Protein AF-E3NV16-F1 (afdb_monomer)

Solvent-accessible surface area (backbone atoms only — not comparable to full-atom values): 29669 Å² total; per-residue (Å²): 134,84,51,81,40,32,34,38,41,31,19,44,67,54,54,62,84,90,42,68,24,28,36,61,22,47,29,9,40,52,40,52,55,50,43,49,53,57,49,59,78,44,52,91,64,49,87,45,38,74,47,80,46,80,26,40,42,68,47,84,92,32,44,98,42,80,73,14,37,38,34,50,50,43,60,72,43,52,93,49,44,92,32,49,74,38,32,44,27,35,45,25,41,19,46,62,40,77,84,50,57,52,61,58,60,92,74,52,64,80,79,48,76,55,44,34,61,39,38,32,25,36,17,33,80,90,20,39,67,56,27,49,54,45,34,52,33,23,56,73,67,70,78,57,51,57,45,75,44,74,47,59,77,84,43,83,87,72,58,81,53,61,35,47,38,25,50,77,68,77,39,49,27,27,36,40,23,22,62,39,92,35,57,48,87,34,66,91,32,82,68,20,35,67,89,65,42,35,64,71,58,28,50,52,57,36,46,20,62,51,47,73,55,49,87,90,79,67,60,79,72,46,48,55,58,46,50,50,47,48,50,30,51,50,49,38,48,53,52,51,48,52,48,52,52,48,48,52,53,41,48,75,70,56,53,53,68,72,55,48,55,50,39,51,51,39,34,48,58,49,46,53,50,28,37,79,69,68,48,48,85,78,68,54,42,56,65,55,54,50,50,50,54,52,50,43,36,73,77,66,65,50,50,73,69,56,50,52,50,35,52,49,37,40,31,55,49,39,47,50,34,30,76,72,68,73,23,94,67,50,45,47,76,86,58,72,80,81,72,70,78,67,72,71,74,76,74,72,48,71,64,62,51,44,47,46,72,68,50,81,81,54,86,50,71,71,53,30,56,52,45,34,48,50,46,21,52,51,33,39,26,37,51,37,33,40,53,62,67,49,56,49,66,33,28,48,66,31,55,39,83,87,79,33,34,35,58,45,70,47,84,80,78,41,72,46,70,30,48,48,19,56,60,27,51,52,30,41,51,60,26,55,74,52,32,57,82,23,63,43,64,96,46,59,81,30,55,71,44,54,37,78,81,39,41,79,45,51,70,68,54,53,40,52,49,46,31,49,46,24,52,74,47,71,42,98,52,95,44,34,56,68,56,37,21,49,42,28,54,52,47,32,43,75,54,50,73,44,63,64,59,54,39,56,47,59,65,55,87,86,60,72,85,82,72,83,80,49,75,68,55,52,54,49,47,41,51,50,40,52,73,17,37,94,54,27,58,82,69,86,75,77,126

Nearest PDB structures (foldseek):
  1a0p-assembly1_A  TM=5.168E-01  e=4.859E-13  Escherichia coli
  5dcf-assembly1_A  TM=7.070E-01  e=3.077E-09  Escherichia coli CFT073
  5jk0-assembly1_B  TM=6.401E-01  e=8.518E-10  Helicobacter pylori 26695
  5jk0-assembly1_D  TM=6.472E-01  e=3.722E-09  Helicobacter pylori 26695
  5jk0-assembly1_A  TM=6.176E-01  e=1.581E-09  Helicobacter pylori 26695

pLDDT: mean 82.34, std 15.8, range [28.69, 97.94]

Mean predicted aligned error: 19.45 Å

Secondary structure (DSSP, 8-state):
---S-EEEEEEE---STTS--IIIIIHHHHHHHHHHHHHHHTGGG-SSEEEEEEE---STTTTTSTTSHHHHHHHHTGGGGGGEEEEEEE-S-S---SSPBP-PPTTGGGTS-SBS-EEEEEE-TTTHHHHHHHHHHHHHHTSSEEEEEE--TTSTTS-SSTHHHHHHTT--EEEEE--GGGT-TTTTSTT--GGGS-HHHHHHHHHHHHHTTS-SSSHHHHHHHHHHHHHHHHHHHHHHHHHHHHHHHHHHTT--HHHHHHHHHHHHHHHHHHHHTT--GGG--HHHHHHHHHHHHHHH---HHHHHHHHHHHHHHHHHHHHTTS-S--TTSS---------------HHHHHHHHSPPPPSSHHHHHHHHHHHHHHHHHHHS---HHHHHT-BGGGEETTTTEEEEEETTTEEEEEE--HHHHHHHHHHHHHGGGGT----TT-BSSB-TTSSBPPHHHHHHHHHHHHHHTT--S---HHHHHHHHHHHHHHHH--HHHHHHHHT-TTS-S-----HHHHHHHHHHHHHH-TTSS------

Structure (mmCIF, N/CA/C/O backbone):
data_AF-E3NV16-F1
#
_entry.id   AF-E3NV16-F1
#
loop_
_atom_site.group_PDB
_atom_site.id
_atom_site.type_symbol
_atom_site.label_atom_id
_atom_site.label_alt_id
_atom_site.label_comp_id
_atom_site.label_asym_id
_atom_site.label_entity_id
_atom_site.label_seq_id
_atom_site.pdbx_PDB_ins_code
_atom_site.Cartn_x
_atom_site.Cartn_y
_atom_site.Cartn_z
_atom_site.occupancy
_atom_site.B_iso_or_equiv
_atom_site.auth_seq_id
_atom_site.auth_comp_id
_atom_site.auth_asym_id
_atom_site.auth_atom_id
_atom_site.pdbx_PDB_model_num
ATOM 1 N N . MET A 1 1 ? -5.800 29.363 34.764 1.00 41.16 1 MET A N 1
ATOM 2 C CA . MET A 1 1 ? -5.606 28.905 36.156 1.00 41.16 1 MET A CA 1
ATOM 3 C C . MET A 1 1 ? -6.116 27.475 36.225 1.00 41.16 1 MET A C 1
ATOM 5 O O . MET A 1 1 ? -7.237 27.255 35.791 1.00 41.16 1 MET A O 1
ATOM 9 N N . GLY A 1 2 ? -5.279 26.507 36.607 1.00 53.91 2 GLY A N 1
ATOM 10 C CA . GLY A 1 2 ? -5.664 25.089 36.617 1.00 53.91 2 GLY A CA 1
ATOM 11 C C . GLY A 1 2 ? -6.696 24.799 37.705 1.00 53.91 2 GLY A C 1
ATOM 12 O O . GLY A 1 2 ? -6.636 25.391 38.782 1.00 53.91 2 GLY A O 1
ATOM 13 N N . HIS A 1 3 ? -7.648 23.913 37.429 1.00 64.19 3 HIS A N 1
ATOM 14 C CA . HIS A 1 3 ? -8.632 23.492 38.425 1.00 64.19 3 HIS A CA 1
ATOM 15 C C . HIS A 1 3 ? -7.932 22.713 39.552 1.00 64.19 3 HIS A C 1
ATOM 17 O O . HIS A 1 3 ? -6.997 21.965 39.291 1.00 64.19 3 HIS A O 1
ATOM 23 N N . ALA A 1 4 ? -8.372 22.855 40.806 1.00 77.94 4 ALA A N 1
ATOM 24 C CA . ALA A 1 4 ? -7.767 22.127 41.934 1.00 77.94 4 ALA A CA 1
ATOM 25 C C . ALA A 1 4 ? -8.102 20.621 41.941 1.00 77.94 4 ALA A C 1
ATOM 27 O O . ALA A 1 4 ? -7.449 19.843 42.624 1.00 77.94 4 ALA A O 1
ATOM 28 N N . LYS A 1 5 ? -9.137 20.216 41.198 1.00 87.25 5 LYS A N 1
ATOM 29 C CA . LYS A 1 5 ? -9.629 18.838 41.106 1.00 87.25 5 LYS A CA 1
ATOM 30 C C . LYS A 1 5 ? -9.148 18.179 39.818 1.00 87.25 5 LYS A C 1
ATOM 32 O O . LYS A 1 5 ? -9.108 18.835 38.772 1.00 87.25 5 LYS A O 1
ATOM 37 N N . LYS A 1 6 ? -8.814 16.892 39.907 1.00 91.44 6 LYS A N 1
ATOM 38 C CA . LYS A 1 6 ? -8.248 16.082 38.826 1.00 91.44 6 LYS A CA 1
ATOM 39 C C . LYS A 1 6 ? -9.080 14.829 38.573 1.00 91.44 6 LYS A C 1
ATOM 41 O O . LYS A 1 6 ? -9.593 14.211 39.507 1.00 91.44 6 LYS A O 1
ATOM 46 N N . VAL A 1 7 ? -9.175 14.453 37.307 1.00 92.88 7 VAL A N 1
ATOM 47 C CA . VAL A 1 7 ? -9.620 13.133 36.857 1.00 92.88 7 VAL A CA 1
ATOM 48 C C . VAL A 1 7 ? -8.453 12.487 36.130 1.00 92.88 7 VAL A C 1
ATOM 50 O O . VAL A 1 7 ? -7.801 13.143 35.325 1.00 92.88 7 VAL A O 1
ATOM 53 N N . ILE A 1 8 ? -8.188 11.220 36.419 1.00 95.56 8 ILE A N 1
ATOM 54 C CA . ILE A 1 8 ? -7.162 10.446 35.724 1.00 95.56 8 ILE A CA 1
ATOM 55 C C . ILE A 1 8 ? -7.876 9.501 34.765 1.00 95.56 8 ILE A C 1
ATOM 57 O O . ILE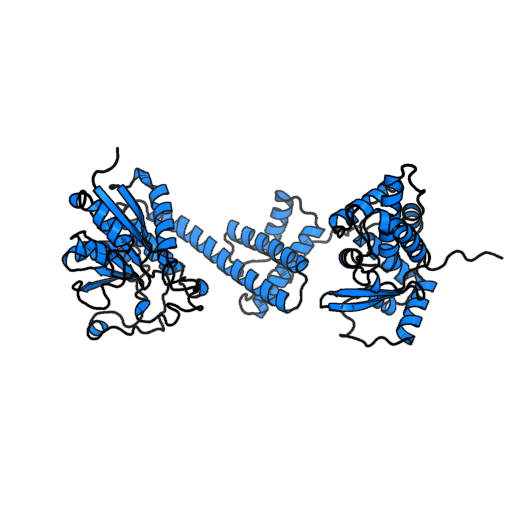 A 1 8 ? -8.823 8.820 35.160 1.00 95.56 8 ILE A O 1
ATOM 61 N N . VAL A 1 9 ? -7.432 9.469 33.515 1.00 95.81 9 VAL A N 1
ATOM 62 C CA . VAL A 1 9 ? -7.792 8.420 32.561 1.00 95.81 9 VAL A CA 1
ATOM 63 C C . VAL A 1 9 ? -6.509 7.677 32.235 1.00 95.81 9 VAL A C 1
ATOM 65 O O . VAL A 1 9 ? -5.487 8.307 31.960 1.00 95.81 9 VAL A O 1
ATOM 68 N N . GLY A 1 10 ? -6.538 6.356 32.315 1.00 96.44 10 GLY A N 1
ATOM 69 C CA . GLY A 1 10 ? -5.350 5.548 32.117 1.00 96.44 10 GLY A CA 1
ATOM 70 C C . GLY A 1 10 ? -5.614 4.267 31.347 1.00 96.44 10 GLY A C 1
ATOM 71 O O . GLY A 1 10 ? -6.755 3.828 31.234 1.00 96.44 10 GLY A O 1
ATOM 72 N N . ALA A 1 11 ? -4.540 3.719 30.798 1.00 95.88 11 ALA A N 1
ATOM 73 C CA . ALA A 1 11 ? -4.480 2.429 30.123 1.00 95.88 11 ALA A CA 1
ATOM 74 C C . ALA A 1 11 ? -3.042 1.916 30.242 1.00 95.88 11 ALA A C 1
ATOM 76 O O . ALA A 1 11 ? -2.103 2.719 30.214 1.00 95.88 11 ALA A O 1
ATOM 77 N N . HIS A 1 12 ? -2.840 0.616 30.372 1.00 92.44 12 HIS A N 1
ATOM 78 C CA . HIS A 1 12 ? -1.506 0.039 30.257 1.00 92.44 12 HIS A CA 1
ATOM 79 C C . HIS A 1 12 ? -1.136 -0.114 28.758 1.00 92.44 12 HIS A C 1
ATOM 81 O O . HIS A 1 12 ? -2.008 -0.056 27.892 1.00 92.44 12 HIS A O 1
ATOM 87 N N . TYR A 1 13 ? 0.150 -0.247 28.416 1.00 90.56 13 TYR A N 1
ATOM 88 C CA . TYR A 1 13 ? 0.610 -0.333 27.014 1.00 90.56 13 TYR A CA 1
ATOM 89 C C . TYR A 1 13 ? 1.637 -1.439 26.734 1.00 90.56 13 TYR A C 1
ATOM 91 O O . TYR A 1 13 ? 2.112 -1.549 25.599 1.00 90.56 13 TYR A O 1
ATOM 99 N N . ASP A 1 14 ? 2.035 -2.216 27.742 1.00 87.94 14 ASP A N 1
ATOM 100 C CA . ASP A 1 14 ? 2.789 -3.449 27.522 1.00 87.94 14 ASP A CA 1
ATOM 101 C C . ASP A 1 14 ? 1.926 -4.514 26.831 1.00 87.94 14 ASP A C 1
ATOM 103 O O . ASP A 1 14 ? 0.748 -4.292 26.606 1.00 87.94 14 ASP A O 1
ATOM 107 N N . VAL A 1 15 ? 2.540 -5.603 26.364 1.00 85.31 15 VAL A N 1
ATOM 108 C CA . VAL A 1 15 ? 1.851 -6.695 25.658 1.00 85.31 15 VAL A CA 1
ATOM 109 C C . VAL A 1 15 ? 2.437 -8.014 26.135 1.00 85.31 15 VAL A C 1
ATOM 111 O O . VAL A 1 15 ? 3.659 -8.123 26.304 1.00 85.31 15 VAL A O 1
ATOM 114 N N . TYR A 1 16 ? 1.601 -9.037 26.301 1.00 82.81 16 TYR A N 1
ATOM 115 C CA . TYR A 1 16 ? 2.070 -10.360 26.690 1.00 82.81 16 TYR A CA 1
ATOM 116 C C . TYR A 1 16 ? 2.996 -10.985 25.625 1.00 82.81 16 TYR A C 1
ATOM 118 O O . TYR A 1 16 ? 2.600 -11.322 24.504 1.00 82.81 16 TYR A O 1
ATOM 126 N N . GLY A 1 17 ? 4.271 -11.179 25.975 1.00 85.06 17 GLY A N 1
ATOM 127 C CA . GLY A 1 17 ? 5.262 -11.834 25.115 1.00 85.06 17 GLY A CA 1
ATOM 128 C C . GLY A 1 17 ? 5.560 -11.069 23.816 1.00 85.06 17 GLY A C 1
ATOM 129 O O . GLY A 1 17 ? 5.920 -9.900 23.840 1.00 85.06 17 GLY A O 1
ATOM 130 N N . ASN A 1 18 ? 5.467 -11.758 22.672 1.00 83.31 18 ASN A N 1
ATOM 131 C CA . ASN A 1 18 ? 5.699 -11.187 21.333 1.00 83.31 18 ASN A CA 1
ATOM 132 C C . ASN A 1 18 ? 4.396 -11.101 20.512 1.00 83.31 18 ASN A C 1
ATOM 134 O O . ASN A 1 18 ? 4.426 -11.199 19.279 1.00 83.31 18 ASN A O 1
ATOM 138 N N . PHE A 1 19 ? 3.243 -11.024 21.180 1.00 87.31 19 PHE A N 1
ATOM 139 C CA . PHE A 1 19 ? 1.943 -10.935 20.516 1.00 87.31 19 PHE A CA 1
ATOM 140 C C . PHE A 1 19 ? 1.607 -9.495 20.122 1.00 87.31 19 PHE A C 1
ATOM 142 O O . PHE A 1 19 ? 2.371 -8.568 20.374 1.00 87.31 19 PHE A O 1
ATOM 149 N N . LYS A 1 20 ? 0.495 -9.316 19.402 1.00 85.69 20 LYS A N 1
ATOM 150 C CA . LYS A 1 20 ? 0.060 -7.990 18.946 1.00 85.69 20 LYS A CA 1
ATOM 151 C C . LYS A 1 20 ? -0.729 -7.217 20.008 1.00 85.69 20 LYS A C 1
ATOM 153 O O . LYS A 1 20 ? -0.720 -5.994 19.932 1.00 85.69 20 LYS A O 1
ATOM 158 N N . GLY A 1 21 ? -1.403 -7.915 20.927 1.00 88.44 21 GLY A N 1
ATOM 159 C CA . GLY A 1 21 ? -2.141 -7.318 22.046 1.00 88.44 21 GLY A CA 1
ATOM 160 C C . GLY A 1 21 ? -3.226 -6.328 21.614 1.00 88.44 21 GLY A C 1
ATOM 161 O O . GLY A 1 21 ? -3.323 -5.238 22.175 1.00 88.44 21 GLY A O 1
ATOM 162 N N . ALA A 1 22 ? -3.955 -6.633 20.533 1.00 90.31 22 ALA A N 1
ATOM 163 C CA . ALA A 1 22 ? -4.908 -5.696 19.943 1.00 90.31 22 ALA A CA 1
ATOM 164 C C . ALA A 1 22 ? -6.090 -5.410 20.879 1.00 90.31 22 ALA A C 1
ATOM 166 O O . ALA A 1 22 ? -6.394 -4.244 21.131 1.00 90.31 22 ALA A O 1
ATOM 167 N N . ASP A 1 23 ? -6.759 -6.458 21.354 1.00 88.88 23 ASP A N 1
ATOM 168 C CA . ASP A 1 23 ? -7.806 -6.348 22.361 1.00 88.88 23 ASP A CA 1
ATOM 169 C C . ASP A 1 23 ? -7.211 -6.172 23.750 1.00 88.88 23 ASP A C 1
ATOM 171 O O . ASP A 1 23 ? -7.698 -5.309 24.467 1.00 88.88 23 ASP A O 1
ATOM 175 N N . ASP A 1 24 ? -6.147 -6.929 24.048 1.00 84.31 24 ASP A N 1
ATOM 176 C CA . ASP A 1 24 ? -5.386 -6.960 25.306 1.00 84.31 24 ASP A CA 1
ATOM 177 C C . ASP A 1 24 ? -5.154 -5.541 25.861 1.00 84.31 24 ASP A C 1
ATOM 179 O O . ASP A 1 24 ? -5.924 -5.057 26.685 1.00 84.31 24 ASP A O 1
ATOM 183 N N . ASN A 1 25 ? -4.211 -4.794 25.288 1.00 87.88 25 ASN A N 1
ATOM 184 C CA . ASN A 1 25 ? -3.779 -3.514 25.854 1.00 87.88 25 ASN A CA 1
ATOM 185 C C . ASN A 1 25 ? -3.952 -2.364 24.850 1.00 87.88 25 ASN A C 1
ATOM 187 O O . ASN A 1 25 ? -4.265 -1.220 25.200 1.00 87.88 25 ASN A O 1
ATOM 191 N N . ALA A 1 26 ? -3.784 -2.647 23.552 1.00 92.00 26 ALA A N 1
ATOM 192 C CA . ALA A 1 26 ? -3.778 -1.613 22.519 1.00 92.00 26 ALA A CA 1
ATOM 193 C C . ALA A 1 26 ? -5.141 -0.915 22.373 1.00 92.00 26 ALA A C 1
ATOM 195 O O . ALA A 1 26 ? -5.187 0.285 22.083 1.00 92.00 26 ALA A O 1
ATOM 196 N N . SER A 1 27 ? -6.248 -1.631 22.597 1.00 94.00 27 SER A N 1
ATOM 197 C CA . SER A 1 27 ? -7.600 -1.064 22.560 1.00 94.00 27 SER A CA 1
ATOM 198 C C . SER A 1 27 ? -7.769 0.067 23.589 1.00 94.00 27 SER A C 1
ATOM 200 O O . SER A 1 27 ? -8.252 1.152 23.245 1.00 94.00 27 SER A O 1
ATOM 202 N N . GLY A 1 28 ? -7.277 -0.132 24.818 1.00 93.69 28 GLY A N 1
ATOM 203 C CA . GLY A 1 28 ? -7.261 0.867 25.888 1.00 93.69 28 GLY A CA 1
ATOM 204 C C . GLY A 1 28 ? -6.367 2.067 25.566 1.00 93.69 28 GLY A C 1
ATOM 205 O O . GLY A 1 28 ? -6.801 3.212 25.707 1.00 93.69 28 GLY A O 1
ATOM 206 N N . VAL A 1 29 ? -5.157 1.828 25.044 1.00 94.81 29 VAL A N 1
ATOM 207 C CA . VAL A 1 29 ? -4.211 2.878 24.606 1.00 94.81 29 VAL A CA 1
ATOM 208 C C . VAL A 1 29 ? -4.829 3.781 23.540 1.00 94.81 29 VAL A C 1
ATOM 210 O O . VAL A 1 29 ? -4.771 5.009 23.650 1.00 94.81 29 VAL A O 1
ATOM 213 N N . VAL A 1 30 ? -5.450 3.192 22.514 1.00 93.50 30 VAL A N 1
ATOM 214 C CA . VAL A 1 30 ? -6.126 3.948 21.450 1.00 93.50 30 VAL A CA 1
ATOM 215 C C . VAL A 1 30 ? -7.286 4.755 22.026 1.00 93.50 30 VAL A C 1
ATOM 217 O O . VAL A 1 30 ? -7.420 5.941 21.713 1.00 93.50 30 VAL A O 1
ATOM 220 N N . GLY A 1 31 ? -8.084 4.151 22.911 1.00 92.56 31 GLY A N 1
ATOM 221 C CA . GLY A 1 31 ? -9.150 4.855 23.615 1.00 92.56 31 GLY A CA 1
ATOM 222 C C . GLY A 1 31 ? -8.636 6.055 24.407 1.00 92.56 31 GLY A C 1
ATOM 223 O O . GLY A 1 31 ? -9.206 7.142 24.319 1.00 92.56 31 GLY A O 1
ATOM 224 N N . LEU A 1 32 ? -7.520 5.898 25.116 1.00 94.50 32 LEU A N 1
ATOM 225 C CA . LEU A 1 32 ? -6.916 6.955 25.918 1.00 94.50 32 LEU A CA 1
ATOM 226 C C . LEU A 1 32 ? -6.446 8.137 25.055 1.00 94.50 32 LEU A C 1
ATOM 228 O O . LEU A 1 32 ? -6.747 9.292 25.374 1.00 94.50 32 LEU A O 1
ATOM 232 N N . ILE A 1 33 ? -5.759 7.854 23.942 1.00 93.19 33 ILE A N 1
ATOM 233 C CA . ILE A 1 33 ? -5.302 8.868 22.976 1.00 93.19 33 ILE A CA 1
ATOM 234 C C . ILE A 1 33 ? -6.495 9.627 22.387 1.00 93.19 33 ILE A C 1
ATOM 236 O O . ILE A 1 33 ? -6.464 10.857 22.278 1.00 93.19 33 ILE A O 1
ATOM 240 N N . GLU A 1 34 ? -7.563 8.917 22.034 1.00 89.44 34 GLU A N 1
ATOM 241 C CA . GLU A 1 34 ? -8.727 9.531 21.406 1.00 89.44 34 GLU A CA 1
ATOM 242 C C . GLU A 1 34 ? -9.539 10.385 22.390 1.00 89.44 34 GLU A C 1
ATOM 244 O O . GLU A 1 34 ? -9.935 11.504 22.054 1.00 89.44 34 GLU A O 1
ATOM 249 N N . ILE A 1 35 ? -9.709 9.938 23.640 1.00 89.06 35 ILE A N 1
ATOM 250 C CA . ILE A 1 35 ? -10.295 10.780 24.695 1.00 89.06 35 ILE A CA 1
ATOM 251 C C . ILE A 1 35 ? -9.448 12.044 24.873 1.00 89.06 35 ILE A C 1
ATOM 253 O O . ILE A 1 35 ? -10.004 13.143 24.947 1.00 89.06 35 ILE A O 1
ATOM 257 N N . ALA A 1 36 ? -8.116 11.928 24.888 1.00 90.44 36 ALA A N 1
ATOM 258 C CA . ALA A 1 36 ? -7.233 13.086 24.992 1.00 90.44 36 ALA A CA 1
ATOM 259 C C . ALA A 1 36 ? -7.444 14.076 23.842 1.00 90.44 36 ALA A C 1
ATOM 261 O O . ALA A 1 36 ? -7.580 15.278 24.086 1.00 90.44 36 ALA A O 1
ATOM 262 N N . ARG A 1 37 ? -7.561 13.585 22.604 1.00 89.94 37 ARG A N 1
ATOM 263 C CA . ARG A 1 37 ? -7.856 14.408 21.424 1.00 89.94 37 ARG A CA 1
ATOM 264 C C . ARG A 1 37 ? -9.202 15.132 21.550 1.00 89.94 37 ARG A C 1
ATOM 266 O O . ARG A 1 37 ? -9.267 16.344 21.326 1.00 89.94 37 ARG A O 1
ATOM 273 N N . ILE A 1 38 ? -10.262 14.421 21.944 1.00 82.81 38 ILE A N 1
ATOM 274 C CA . ILE A 1 38 ? -11.620 14.974 22.100 1.00 82.81 38 ILE A CA 1
ATOM 275 C C . ILE A 1 38 ? -11.659 16.043 23.199 1.00 82.81 38 ILE A C 1
ATOM 277 O O . ILE A 1 38 ? -12.228 17.123 23.002 1.00 82.81 38 ILE A O 1
ATOM 281 N N . LEU A 1 39 ? -11.051 15.771 24.356 1.00 85.31 39 LEU A N 1
ATOM 282 C CA . LEU A 1 39 ? -11.039 16.711 25.477 1.00 85.31 39 LEU A CA 1
ATOM 283 C C . LEU A 1 39 ? -10.129 17.914 25.201 1.00 85.31 39 LEU A C 1
ATOM 285 O O . LEU A 1 39 ? -10.477 19.030 25.586 1.00 85.31 39 LEU A O 1
ATOM 289 N N . ALA A 1 40 ? -9.022 17.736 24.474 1.00 86.81 40 ALA A N 1
ATOM 290 C CA . ALA A 1 40 ? -8.160 18.838 24.048 1.00 86.81 40 ALA A CA 1
ATOM 291 C C . ALA A 1 40 ? -8.892 19.816 23.116 1.00 86.81 40 ALA A C 1
ATOM 293 O O . ALA A 1 40 ? -8.796 21.030 23.313 1.00 86.81 40 ALA A O 1
ATOM 294 N N . ALA A 1 41 ? -9.683 19.307 22.163 1.00 83.31 41 ALA A N 1
ATOM 295 C CA . ALA A 1 41 ? -10.497 20.133 21.266 1.00 83.31 41 ALA A CA 1
ATOM 296 C C . ALA A 1 41 ? -11.541 20.987 22.012 1.00 83.31 41 ALA A C 1
ATOM 298 O O . ALA A 1 41 ? -11.975 22.021 21.514 1.00 83.31 41 ALA A O 1
ATOM 299 N N . ASN A 1 42 ? -11.910 20.585 23.230 1.00 81.00 42 ASN A N 1
ATOM 300 C CA . ASN A 1 42 ? -12.940 21.226 24.040 1.00 81.00 42 ASN A CA 1
ATOM 301 C C . ASN A 1 42 ? -12.412 21.678 25.414 1.00 81.00 42 ASN A C 1
ATOM 303 O O . ASN A 1 42 ? -13.166 21.787 26.385 1.00 81.00 42 ASN A O 1
ATOM 307 N N . LYS A 1 43 ? -11.106 21.957 25.505 1.00 83.69 43 LYS A N 1
ATOM 308 C CA . LYS A 1 43 ? -10.404 22.247 26.765 1.00 83.69 43 LYS A CA 1
ATOM 309 C C . LYS A 1 43 ? -11.054 23.366 27.585 1.00 83.69 43 LYS A C 1
ATOM 311 O O . LYS A 1 43 ? -11.053 23.303 28.810 1.00 83.69 43 LYS A O 1
ATOM 316 N N . ALA A 1 44 ? -11.627 24.373 26.922 1.00 84.19 44 ALA A N 1
ATOM 317 C CA . ALA A 1 44 ? -12.283 25.511 27.570 1.00 84.19 44 ALA A CA 1
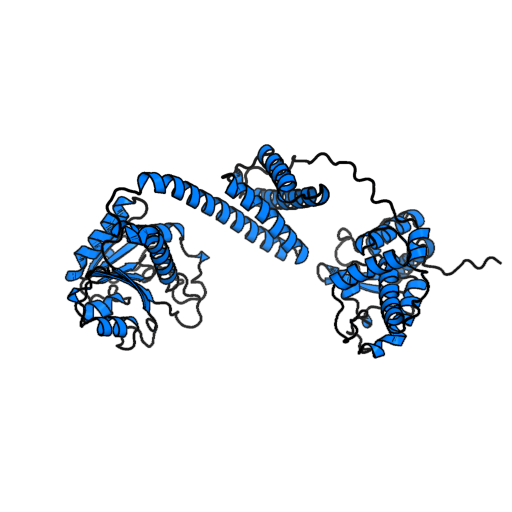ATOM 318 C C . ALA A 1 44 ? -13.551 25.136 28.364 1.00 84.19 44 ALA A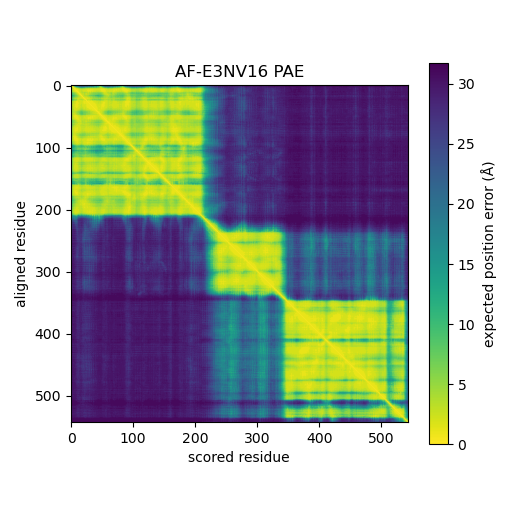 C 1
ATOM 320 O O . ALA A 1 44 ? -13.993 25.909 29.209 1.00 84.19 44 ALA A O 1
ATOM 321 N N . SER A 1 45 ? -14.145 23.970 28.097 1.00 80.75 45 SER A N 1
ATOM 322 C CA . SER A 1 45 ? -15.371 23.502 28.753 1.00 80.75 45 SER A CA 1
ATOM 323 C C . SER A 1 45 ? -15.117 22.516 29.897 1.00 80.75 45 SER A C 1
ATOM 325 O O . SER A 1 45 ? -16.069 22.119 30.573 1.00 80.75 45 SER A O 1
ATOM 327 N N . LEU A 1 46 ? -13.862 22.115 30.127 1.00 82.19 46 LEU A N 1
ATOM 328 C CA . LEU A 1 46 ? -13.503 21.184 31.195 1.00 82.19 46 LEU A CA 1
ATOM 329 C C . LEU A 1 46 ? -13.624 21.867 32.563 1.00 82.19 46 LEU A C 1
ATOM 331 O O . LEU A 1 46 ? -13.129 22.970 32.763 1.00 82.19 46 LEU A O 1
ATOM 335 N N . LYS A 1 47 ? -14.276 21.195 33.520 1.00 82.31 47 LYS A N 1
ATOM 336 C CA . LYS A 1 47 ? -14.467 21.693 34.901 1.00 82.31 47 LYS A CA 1
ATOM 337 C C . LYS A 1 47 ? -13.372 21.248 35.876 1.00 82.31 47 LYS A C 1
ATOM 339 O O . LYS A 1 47 ? -13.325 21.720 37.013 1.00 82.31 47 LYS A O 1
ATOM 344 N N . GLN A 1 48 ? -12.524 20.328 35.438 1.00 85.56 48 GLN A N 1
ATOM 345 C CA . GLN A 1 48 ? -11.427 19.735 36.190 1.00 85.56 48 GLN A CA 1
ATOM 346 C C . GLN A 1 48 ? -10.228 19.540 35.262 1.00 85.56 48 GLN A C 1
ATOM 348 O O . GLN A 1 48 ? -10.387 19.505 34.040 1.00 85.56 48 GLN A O 1
ATOM 353 N N . ASN A 1 49 ? -9.036 19.387 35.837 1.00 90.25 49 ASN A N 1
ATOM 354 C CA . ASN A 1 49 ? -7.895 18.926 35.053 1.00 90.25 49 ASN A CA 1
ATOM 355 C C . ASN A 1 49 ? -8.077 17.437 34.745 1.00 90.25 49 ASN A C 1
ATOM 357 O O . ASN A 1 49 ? -8.639 16.697 35.558 1.00 90.25 49 ASN A O 1
ATOM 361 N N . VAL A 1 50 ? -7.597 17.015 33.580 1.00 92.12 50 VAL A N 1
ATOM 362 C CA . VAL A 1 50 ? -7.612 15.614 33.169 1.00 92.12 50 VAL A CA 1
ATOM 363 C C . VAL A 1 50 ? -6.181 15.191 32.888 1.00 92.12 50 VAL A C 1
ATOM 365 O O . VAL A 1 50 ? -5.533 15.778 32.021 1.00 92.12 50 VAL A O 1
ATOM 368 N N . ASP A 1 51 ? -5.712 14.200 33.635 1.00 94.44 51 ASP A N 1
ATOM 369 C CA . ASP A 1 51 ? -4.392 13.605 33.471 1.00 94.44 51 ASP A CA 1
ATOM 370 C C . ASP A 1 51 ? -4.557 12.297 32.681 1.00 94.44 51 ASP A C 1
ATOM 372 O O . ASP A 1 51 ? -5.389 11.457 33.027 1.00 94.44 51 ASP A O 1
ATOM 376 N N . PHE A 1 52 ? -3.781 12.141 31.608 1.00 95.75 52 PHE A N 1
ATOM 377 C CA . PHE A 1 52 ? -3.764 10.941 30.767 1.00 95.75 52 PHE A CA 1
ATOM 378 C C . PHE A 1 52 ? -2.488 10.160 31.049 1.00 95.75 52 PHE A C 1
ATOM 380 O O . PHE A 1 52 ? -1.400 10.733 30.965 1.00 95.75 52 PHE A O 1
ATOM 387 N N . VAL A 1 53 ? -2.610 8.880 31.402 1.00 96.69 53 VAL A N 1
ATOM 388 C CA . VAL A 1 53 ? -1.476 8.101 31.914 1.00 96.69 53 VAL A CA 1
ATOM 389 C C . VAL A 1 53 ? -1.390 6.737 31.244 1.00 96.69 53 VAL A C 1
ATOM 391 O O . VAL A 1 53 ? -2.355 5.983 31.238 1.00 96.69 53 VAL A O 1
ATOM 394 N N . PHE A 1 54 ? -0.213 6.426 30.707 1.00 96.69 54 PHE A N 1
ATOM 395 C CA . PHE A 1 54 ? 0.099 5.125 30.123 1.00 96.69 54 PHE A CA 1
ATOM 396 C C . PHE A 1 54 ? 0.939 4.315 31.117 1.00 96.69 54 PHE A C 1
ATOM 398 O O . PHE A 1 54 ? 2.009 4.778 31.525 1.00 96.69 54 PHE A O 1
ATOM 405 N N . TYR A 1 55 ? 0.468 3.136 31.522 1.00 95.56 55 TYR A N 1
ATOM 406 C CA . TYR A 1 55 ? 1.158 2.266 32.484 1.00 95.56 55 TYR A CA 1
ATOM 407 C C . TYR A 1 55 ? 1.913 1.130 31.794 1.00 95.56 55 TYR A C 1
ATOM 409 O O . TYR A 1 55 ? 1.598 0.744 30.679 1.00 95.56 55 TYR A O 1
ATOM 417 N N . THR A 1 56 ? 2.931 0.601 32.460 1.00 93.56 56 THR A N 1
ATOM 418 C CA . THR A 1 56 ? 3.713 -0.549 31.991 1.00 93.56 56 THR A CA 1
ATOM 419 C C . THR A 1 56 ? 3.804 -1.585 33.105 1.00 93.56 56 THR A C 1
ATOM 421 O O . THR A 1 56 ? 3.576 -1.239 34.271 1.00 93.56 56 THR A O 1
ATOM 424 N N . LEU A 1 57 ? 4.232 -2.802 32.769 1.00 91.50 57 LEU A N 1
ATOM 425 C CA . LEU A 1 57 ? 4.457 -3.914 33.692 1.00 91.50 57 LEU A CA 1
ATOM 426 C C . LEU A 1 57 ? 3.154 -4.439 34.307 1.00 91.50 57 LEU A C 1
ATOM 428 O O . LEU A 1 57 ? 3.141 -4.858 35.466 1.00 91.50 57 LEU A O 1
ATOM 432 N N . GLU A 1 58 ? 2.066 -4.388 33.543 1.00 87.94 58 GLU A N 1
ATOM 433 C CA . GLU A 1 58 ? 0.823 -5.061 33.890 1.00 87.94 58 GLU A CA 1
ATOM 434 C C . GLU A 1 58 ? 0.861 -6.553 33.533 1.00 87.94 58 GLU A C 1
ATOM 436 O O . GLU A 1 58 ? 0.168 -7.349 34.154 1.00 87.94 58 GLU A O 1
ATOM 441 N N . GLU A 1 59 ? 1.769 -6.971 32.653 1.00 86.81 59 GLU A N 1
ATOM 442 C CA . GLU A 1 59 ? 1.931 -8.379 32.302 1.00 86.81 59 GLU A CA 1
ATOM 443 C C . GLU A 1 59 ? 2.775 -9.185 33.312 1.00 86.81 59 GLU A C 1
ATOM 445 O O . GLU A 1 59 ? 3.638 -8.645 34.027 1.00 86.81 59 GLU A O 1
ATOM 450 N N . PRO A 1 60 ? 2.603 -10.522 33.384 1.00 83.00 60 PRO A N 1
ATOM 451 C CA . PRO A 1 60 ? 3.531 -11.395 34.091 1.00 83.00 60 PRO A CA 1
ATOM 452 C C . PRO A 1 60 ? 4.985 -11.186 33.624 1.00 83.00 60 PRO A C 1
ATOM 454 O O . PRO A 1 60 ? 5.244 -11.105 32.423 1.00 83.00 60 PRO A O 1
ATOM 457 N N . PRO A 1 61 ? 5.968 -11.160 34.545 1.00 88.62 61 PRO A N 1
ATOM 458 C CA . PRO A 1 61 ? 5.876 -11.548 35.956 1.00 88.62 61 PRO A CA 1
ATOM 459 C C . PRO A 1 61 ? 5.498 -10.415 36.930 1.00 88.62 61 PRO A C 1
ATOM 461 O O . PRO A 1 61 ? 5.490 -10.647 38.137 1.00 88.62 61 PRO A O 1
ATOM 464 N N . TYR A 1 62 ? 5.225 -9.200 36.452 1.00 89.81 62 TYR A N 1
ATOM 465 C CA . TYR A 1 62 ? 5.058 -8.020 37.311 1.00 89.81 62 TYR A CA 1
ATOM 466 C C . TYR A 1 62 ? 3.611 -7.744 37.713 1.00 89.81 62 TYR A C 1
ATOM 468 O O . TYR A 1 62 ? 3.381 -7.010 38.683 1.00 89.81 62 TYR A O 1
ATOM 476 N N . PHE A 1 63 ? 2.651 -8.369 37.033 1.00 89.25 63 PHE A N 1
ATOM 477 C CA . PHE A 1 63 ? 1.239 -8.283 37.375 1.00 89.25 63 PHE A CA 1
ATOM 478 C C . PHE A 1 63 ? 0.983 -8.487 38.878 1.00 89.25 63 PHE A C 1
ATOM 480 O O . PHE A 1 63 ? 1.474 -9.433 39.497 1.00 89.25 63 PHE A O 1
ATOM 487 N N . ARG A 1 64 ? 0.184 -7.591 39.471 1.00 88.25 64 ARG A N 1
ATOM 488 C CA . ARG A 1 64 ? -0.194 -7.530 40.902 1.00 88.25 64 ARG A CA 1
ATOM 489 C C . ARG A 1 64 ? 0.939 -7.256 41.900 1.00 88.25 64 ARG A C 1
ATOM 491 O O . ARG A 1 64 ? 0.689 -7.316 43.112 1.00 88.25 64 ARG A O 1
ATOM 498 N N . THR A 1 65 ? 2.135 -6.900 41.437 1.00 91.38 65 THR A N 1
ATOM 499 C CA . THR A 1 65 ? 3.271 -6.517 42.293 1.00 91.38 65 THR A CA 1
ATOM 500 C C . THR A 1 65 ? 3.381 -4.999 42.471 1.00 91.38 65 THR A C 1
ATOM 502 O O . THR A 1 65 ? 2.728 -4.219 41.781 1.00 91.38 65 THR A O 1
ATOM 505 N N . GLU A 1 66 ? 4.239 -4.558 43.392 1.00 94.25 66 GLU A N 1
ATOM 506 C CA . GLU A 1 66 ? 4.579 -3.137 43.574 1.00 94.25 66 GLU A CA 1
ATOM 507 C C . GLU A 1 66 ? 5.407 -2.538 42.422 1.00 94.25 66 GLU A C 1
ATOM 509 O O . GLU A 1 66 ? 5.647 -1.332 42.388 1.00 94.25 66 GLU A O 1
ATOM 514 N N . HIS A 1 67 ? 5.827 -3.365 41.461 1.00 94.88 67 HIS A N 1
ATOM 515 C CA . HIS A 1 67 ? 6.570 -2.928 40.282 1.00 94.88 67 HIS A CA 1
ATOM 516 C C . HIS A 1 67 ? 5.667 -2.461 39.137 1.00 94.88 67 HIS A C 1
ATOM 518 O O . HIS A 1 67 ? 6.173 -1.852 38.198 1.00 94.88 67 HIS A O 1
ATOM 524 N N . MET A 1 68 ? 4.351 -2.705 39.209 1.00 95.31 68 MET A N 1
ATOM 525 C CA . MET A 1 68 ? 3.407 -2.206 38.206 1.00 95.31 68 MET A CA 1
ATOM 526 C C . MET A 1 68 ? 3.495 -0.680 38.096 1.00 95.31 68 MET A C 1
ATOM 528 O O . MET A 1 68 ? 3.494 0.035 39.105 1.00 95.31 68 MET A O 1
ATOM 532 N N . GLY A 1 69 ? 3.485 -0.156 36.870 1.00 95.94 69 GLY A N 1
ATOM 533 C CA . GLY A 1 69 ? 3.513 1.284 36.622 1.00 95.94 69 GLY A CA 1
ATOM 534 C C . GLY A 1 69 ? 2.353 2.022 37.299 1.00 95.94 69 GLY A C 1
ATOM 535 O O . GLY A 1 69 ? 2.542 3.117 37.834 1.00 95.94 69 GLY A O 1
ATOM 536 N N . SER A 1 70 ? 1.168 1.409 37.360 1.00 96.31 70 SER A N 1
ATOM 537 C CA . SER A 1 70 ? 0.013 1.966 38.071 1.00 96.31 70 SER A CA 1
ATOM 538 C C . SER A 1 70 ? 0.174 1.978 39.588 1.00 96.31 70 SER A C 1
ATOM 540 O O . SER A 1 70 ? -0.290 2.923 40.225 1.00 96.31 70 SER A O 1
ATOM 542 N N . TYR A 1 71 ? 0.880 1.007 40.178 1.00 96.94 71 TYR A N 1
ATOM 543 C CA . TYR A 1 71 ? 1.225 1.033 41.602 1.00 96.94 71 TYR A CA 1
ATOM 544 C C . TYR A 1 71 ? 2.140 2.215 41.920 1.00 96.94 71 TYR A C 1
ATOM 546 O O . TYR A 1 71 ? 1.832 3.017 42.806 1.00 96.94 71 TYR A O 1
ATOM 554 N N . ILE A 1 72 ? 3.220 2.370 41.148 1.00 97.06 72 ILE A N 1
ATOM 555 C CA . ILE A 1 72 ? 4.171 3.477 41.304 1.00 97.06 72 ILE A CA 1
ATOM 556 C C . ILE A 1 72 ? 3.451 4.819 41.132 1.00 97.06 72 ILE A C 1
ATOM 558 O O . ILE A 1 72 ? 3.632 5.738 41.936 1.00 97.06 72 ILE A O 1
ATOM 562 N N . HIS A 1 73 ? 2.585 4.937 40.121 1.00 97.50 73 HIS A N 1
ATOM 563 C CA . HIS A 1 73 ? 1.834 6.165 39.898 1.00 97.50 73 HIS A CA 1
ATOM 564 C C . HIS A 1 73 ? 0.852 6.452 41.043 1.00 97.50 73 HIS A C 1
ATOM 566 O O . HIS A 1 73 ? 0.876 7.561 41.582 1.00 97.50 73 HIS A O 1
ATOM 572 N N . ALA A 1 74 ? 0.046 5.475 41.469 1.00 97.00 74 ALA A N 1
ATOM 573 C CA . ALA A 1 74 ? -0.899 5.641 42.573 1.00 97.00 74 ALA A CA 1
ATOM 574 C C . ALA A 1 74 ? -0.191 6.045 43.881 1.00 97.00 74 ALA A C 1
ATOM 576 O O . ALA A 1 74 ? -0.642 6.963 44.571 1.00 97.00 74 ALA A O 1
ATOM 577 N N . GLN A 1 75 ? 0.971 5.450 44.172 1.00 97.38 75 GLN A N 1
ATOM 578 C CA . GLN A 1 75 ? 1.812 5.831 45.307 1.00 97.38 75 GLN A CA 1
ATOM 579 C C . GLN A 1 75 ? 2.335 7.271 45.177 1.00 97.38 75 GLN A C 1
ATOM 581 O O . GLN A 1 75 ? 2.304 8.035 46.146 1.00 97.38 75 GLN A O 1
ATOM 586 N N . SER A 1 76 ? 2.781 7.676 43.983 1.00 96.75 76 SER A N 1
ATOM 587 C CA . SER A 1 76 ? 3.345 9.013 43.749 1.00 96.75 76 SER A CA 1
ATOM 588 C C . SER A 1 76 ? 2.339 10.150 43.976 1.00 96.75 76 SER A C 1
ATOM 590 O O . SER A 1 76 ? 2.715 11.234 44.432 1.00 96.75 76 SER A O 1
ATOM 592 N N . ILE A 1 77 ? 1.049 9.899 43.722 1.00 95.38 77 ILE A N 1
ATOM 593 C CA . ILE A 1 77 ? -0.020 10.895 43.865 1.00 95.38 77 ILE A CA 1
ATOM 594 C C . ILE A 1 77 ? -0.731 10.837 45.220 1.00 95.38 77 ILE A C 1
ATOM 596 O O . ILE A 1 77 ? -1.639 11.632 45.460 1.00 95.38 77 ILE A O 1
ATOM 600 N N . LEU A 1 78 ? -0.312 9.958 46.135 1.00 94.06 78 LEU A N 1
ATOM 601 C CA . LEU A 1 78 ? -0.973 9.749 47.427 1.00 94.06 78 LEU A CA 1
ATOM 602 C C . LEU A 1 78 ? -1.088 11.040 48.257 1.00 94.06 78 LEU A C 1
ATOM 604 O O . LEU A 1 78 ? -2.115 11.297 48.882 1.00 94.06 78 LEU A O 1
ATOM 608 N N . LYS A 1 79 ? -0.068 11.909 48.202 1.00 93.06 79 LYS A N 1
ATOM 609 C CA . LYS A 1 79 ? -0.078 13.226 48.872 1.00 93.06 79 LYS A CA 1
ATOM 610 C C . LYS A 1 79 ? -1.131 14.191 48.309 1.00 93.06 79 LYS A C 1
ATOM 612 O O . LYS A 1 79 ? -1.443 15.189 48.947 1.00 93.06 79 LYS A O 1
ATOM 617 N N . GLN A 1 80 ? -1.641 13.919 47.111 1.00 92.81 80 GLN A N 1
ATOM 618 C CA . GLN A 1 80 ? -2.653 14.708 46.410 1.00 92.81 80 GLN A CA 1
ATOM 619 C C . GLN A 1 80 ? -3.989 13.954 46.307 1.00 92.81 80 GLN A C 1
ATOM 621 O O . GLN A 1 80 ? -4.845 14.382 45.536 1.00 92.81 80 GLN A O 1
ATOM 626 N N . LYS A 1 81 ? -4.199 12.856 47.055 1.00 91.88 81 LYS A N 1
ATOM 627 C CA . LYS A 1 81 ? -5.378 11.986 46.887 1.00 91.88 81 LYS A CA 1
ATOM 628 C C . LYS A 1 81 ? -6.713 12.734 46.972 1.00 91.88 81 LYS A C 1
ATOM 630 O O . LYS A 1 81 ? -7.605 12.464 46.181 1.00 91.88 81 LYS A O 1
ATOM 635 N N . ASP A 1 82 ? -6.812 13.745 47.836 1.00 91.19 82 ASP A N 1
ATOM 636 C CA . ASP A 1 82 ? -8.039 14.536 48.021 1.00 91.19 82 ASP A CA 1
ATOM 637 C C . ASP A 1 82 ? -8.360 15.446 46.815 1.00 91.19 82 ASP A C 1
ATOM 639 O O . ASP A 1 82 ? -9.475 15.956 46.680 1.00 91.19 82 ASP A O 1
ATOM 643 N N . GLN A 1 83 ? -7.393 15.647 45.913 1.00 93.69 83 GLN A N 1
ATOM 644 C CA . GLN A 1 83 ? -7.582 16.342 44.637 1.00 93.69 83 GLN A CA 1
ATOM 645 C C . GLN A 1 83 ? -8.057 15.394 43.526 1.00 93.69 83 GLN A C 1
ATOM 647 O O . GLN A 1 83 ? -8.586 15.868 42.518 1.00 93.69 83 GLN A O 1
ATOM 652 N N . ILE A 1 84 ? -7.888 14.076 43.688 1.00 93.88 84 ILE A N 1
ATOM 653 C CA . ILE A 1 84 ? -8.252 13.068 42.689 1.00 93.88 84 ILE A CA 1
ATOM 654 C C . ILE A 1 84 ? -9.719 12.682 42.874 1.00 93.88 84 ILE A C 1
ATOM 656 O O . ILE A 1 84 ? -10.102 12.046 43.851 1.00 93.88 84 ILE A O 1
ATOM 660 N N . GLN A 1 85 ? -10.568 13.070 41.925 1.00 91.88 85 GLN A N 1
ATOM 661 C CA . GLN A 1 85 ? -12.004 12.792 42.004 1.00 91.88 85 GLN A CA 1
ATOM 662 C C . GLN A 1 85 ? -12.387 11.418 41.462 1.00 91.88 85 GLN A C 1
ATOM 664 O O . GLN A 1 85 ? -13.387 10.848 41.897 1.00 91.88 85 GLN A O 1
ATOM 669 N N . ALA A 1 86 ? -11.659 10.951 40.452 1.00 92.31 86 ALA A N 1
ATOM 670 C CA . ALA A 1 86 ? -11.929 9.697 39.774 1.00 92.31 86 ALA A CA 1
ATOM 671 C C . ALA A 1 86 ? -10.700 9.247 38.990 1.00 92.31 86 ALA A C 1
ATOM 673 O O . ALA A 1 86 ? -10.000 10.077 38.399 1.00 92.31 86 ALA A O 1
ATOM 674 N N . VAL A 1 87 ? -10.512 7.935 38.936 1.00 95.50 87 VAL A N 1
ATOM 675 C CA . VAL A 1 87 ? -9.600 7.260 38.018 1.00 95.50 87 VAL A CA 1
ATOM 676 C C . VAL A 1 87 ? -10.419 6.322 37.135 1.00 95.50 87 VAL A C 1
ATOM 678 O O . VAL A 1 87 ? -11.175 5.494 37.643 1.00 95.50 87 VAL A O 1
ATOM 681 N N . TYR A 1 88 ? -10.295 6.477 35.821 1.00 95.44 88 TYR A N 1
ATOM 682 C CA . TYR A 1 88 ? -10.923 5.622 34.819 1.00 95.44 88 TYR A CA 1
ATOM 683 C C . TYR A 1 88 ? -9.833 4.841 34.099 1.00 95.44 88 TYR A C 1
ATOM 685 O O . TYR A 1 88 ? -9.009 5.442 33.413 1.00 95.44 88 TYR A O 1
ATOM 693 N N . ILE A 1 89 ? -9.828 3.524 34.261 1.00 96.62 89 ILE A N 1
ATOM 694 C CA . ILE A 1 89 ? -8.897 2.637 33.569 1.00 96.62 89 ILE A CA 1
ATOM 695 C C . ILE A 1 89 ? -9.618 2.011 32.380 1.00 96.62 89 ILE A C 1
ATOM 697 O O . ILE A 1 89 ? -10.695 1.444 32.555 1.00 96.62 89 ILE A O 1
ATOM 701 N N . LEU A 1 90 ? -9.068 2.175 31.179 1.00 95.56 90 LEU A N 1
ATOM 702 C CA . LEU A 1 90 ? -9.560 1.533 29.964 1.00 95.56 90 LEU A CA 1
ATOM 703 C C . LEU A 1 90 ? -8.829 0.209 29.789 1.00 95.56 90 LEU A C 1
ATOM 705 O O . LEU A 1 90 ? -7.618 0.210 29.598 1.00 95.56 90 LEU A O 1
ATOM 709 N N . GLU A 1 91 ? -9.585 -0.879 29.829 1.00 93.19 91 GLU A N 1
ATOM 710 C CA . GLU A 1 91 ? -9.063 -2.240 29.864 1.00 93.19 91 GLU A CA 1
ATOM 711 C C . GLU A 1 91 ? -9.843 -3.097 28.878 1.00 93.19 91 GLU A C 1
ATOM 713 O O . GLU A 1 91 ? -11.026 -3.310 29.124 1.00 93.19 91 GLU A O 1
ATOM 718 N N . MET A 1 92 ? -9.237 -3.581 27.792 1.00 92.25 92 MET A N 1
ATOM 719 C CA . MET A 1 92 ? -9.934 -4.353 26.751 1.00 92.25 92 MET A CA 1
ATOM 720 C C . MET A 1 92 ? -11.284 -3.738 26.349 1.00 92.25 92 MET A C 1
ATOM 722 O O . MET A 1 92 ? -12.333 -4.073 26.895 1.00 92.25 92 MET A O 1
ATOM 726 N N . ILE A 1 93 ? -11.285 -2.760 25.445 1.00 94.94 93 ILE A N 1
ATOM 727 C CA . ILE A 1 93 ? -12.509 -2.023 25.072 1.00 94.94 93 ILE A CA 1
ATOM 728 C C . ILE A 1 93 ? -12.948 -2.277 23.626 1.00 94.94 93 ILE A C 1
ATOM 730 O O . ILE A 1 93 ? -13.724 -1.493 23.069 1.00 94.94 93 ILE A O 1
ATOM 734 N N . GLY A 1 94 ? -12.417 -3.321 22.989 1.00 92.00 94 GLY A N 1
ATOM 735 C CA . GLY A 1 94 ? -12.504 -3.533 21.550 1.00 92.00 94 GLY A CA 1
ATOM 736 C C . GLY A 1 94 ? -13.332 -4.741 21.122 1.00 92.00 94 GLY A C 1
ATOM 737 O O . GLY A 1 94 ? -13.922 -4.708 20.044 1.00 92.00 94 GLY A O 1
ATOM 738 N N . TYR A 1 95 ? -13.438 -5.803 21.903 1.00 92.62 95 TYR A N 1
ATOM 739 C CA . TYR A 1 95 ? -13.994 -7.080 21.479 1.00 92.62 95 TYR A CA 1
ATOM 740 C C . TYR A 1 95 ? -15.464 -7.237 21.854 1.00 92.62 95 TYR A C 1
ATOM 742 O O . TYR A 1 95 ? -15.823 -7.493 22.994 1.00 92.62 95 TYR A O 1
ATOM 750 N N . PHE A 1 96 ? -16.365 -7.182 20.872 1.00 89.69 96 PHE A N 1
ATOM 751 C CA . PHE A 1 96 ? -17.806 -7.335 21.108 1.00 89.69 96 PHE A CA 1
ATOM 752 C C . PHE A 1 96 ? -18.421 -8.367 20.170 1.00 89.69 96 PHE A C 1
ATOM 754 O O . PHE A 1 96 ? -18.489 -8.146 18.958 1.00 89.69 96 PHE A O 1
ATOM 761 N N . ASP A 1 97 ? -18.977 -9.438 20.736 1.00 80.81 97 ASP A N 1
ATOM 762 C CA . ASP A 1 97 ? -19.643 -10.501 19.981 1.00 80.81 97 ASP A CA 1
ATOM 763 C C . ASP A 1 97 ? -20.934 -10.948 20.685 1.00 80.81 97 ASP A C 1
ATOM 765 O O . ASP A 1 97 ? -20.960 -11.215 21.884 1.00 80.81 97 ASP A O 1
ATOM 769 N N . HIS A 1 98 ? -22.020 -11.032 19.917 1.00 72.44 98 HIS A N 1
ATOM 770 C CA . HIS A 1 98 ? -23.323 -11.503 20.384 1.00 72.44 98 HIS A CA 1
ATOM 771 C C . HIS A 1 98 ? -23.411 -13.034 20.430 1.00 72.44 98 HIS A C 1
ATOM 773 O O . HIS A 1 98 ? -24.299 -13.569 21.086 1.00 72.44 98 HIS A O 1
ATOM 779 N N . LYS A 1 99 ? -22.520 -13.749 19.736 1.00 76.31 99 LYS A N 1
ATOM 780 C CA . LYS A 1 99 ? -22.527 -15.216 19.661 1.00 76.31 99 LYS A CA 1
ATOM 781 C C . LYS A 1 99 ? -21.748 -15.862 20.798 1.00 76.31 99 LYS A C 1
ATOM 783 O O . LYS A 1 99 ? -22.125 -16.939 21.251 1.00 76.31 99 LYS A O 1
ATOM 788 N N . ASN A 1 100 ? -20.697 -15.201 21.274 1.00 73.88 100 ASN A N 1
ATOM 789 C CA . ASN A 1 100 ? -19.850 -15.738 22.331 1.00 73.88 100 ASN A CA 1
ATOM 790 C C . ASN A 1 100 ? -20.491 -15.534 23.705 1.00 73.88 100 ASN A C 1
ATOM 792 O O . ASN A 1 100 ? -20.948 -14.440 24.050 1.00 73.88 100 ASN A O 1
ATOM 796 N N . VAL A 1 101 ? -20.523 -16.619 24.475 1.00 81.12 101 VAL A N 1
ATOM 797 C CA . VAL A 1 101 ? -21.031 -16.651 25.847 1.00 81.12 101 VAL A CA 1
ATOM 798 C C . VAL A 1 101 ? -19.854 -16.509 26.804 1.00 81.12 101 VAL A C 1
ATOM 800 O O . VAL A 1 101 ? -18.797 -17.090 26.570 1.00 81.12 101 VAL A O 1
ATOM 803 N N . GLN A 1 102 ? -20.037 -15.717 27.853 1.00 82.50 102 GLN A N 1
ATOM 804 C CA . GLN A 1 102 ? -19.036 -15.490 28.887 1.00 82.50 102 GLN A CA 1
ATOM 805 C C . GLN A 1 102 ? -18.955 -16.668 29.854 1.00 82.50 102 GLN A C 1
ATOM 807 O O . GLN A 1 102 ? -19.983 -17.140 30.346 1.00 82.50 102 GLN A O 1
ATOM 812 N N . ASP A 1 103 ? -17.731 -17.090 30.150 1.00 83.50 103 ASP A N 1
ATOM 813 C CA . ASP A 1 103 ? -17.406 -18.077 31.173 1.00 83.50 103 ASP A CA 1
ATOM 814 C C . ASP A 1 103 ? -16.949 -17.363 32.450 1.00 83.50 103 ASP A C 1
ATOM 816 O O . ASP A 1 103 ? -15.775 -17.058 32.663 1.00 83.50 103 ASP A O 1
ATOM 820 N N . TYR A 1 104 ? -17.928 -16.985 33.266 1.00 78.88 104 TYR A N 1
ATOM 821 C CA . TYR A 1 104 ? -17.685 -16.246 34.496 1.00 78.88 104 TYR A CA 1
ATOM 822 C C . TYR A 1 104 ? -17.240 -17.159 35.649 1.00 78.88 104 TYR A C 1
ATOM 824 O O . TYR A 1 104 ? -17.762 -18.268 35.793 1.00 78.88 104 TYR A O 1
ATOM 832 N N . PRO A 1 105 ? -16.414 -16.648 36.583 1.00 71.94 105 PRO A N 1
ATOM 833 C CA . PRO A 1 105 ? -16.229 -17.264 37.891 1.00 71.94 105 PRO A CA 1
ATOM 834 C C . PRO A 1 105 ? -17.567 -17.560 38.587 1.00 71.94 105 PRO A C 1
ATOM 836 O O . PRO A 1 105 ? -18.549 -16.817 38.448 1.00 71.94 105 PRO A O 1
ATOM 839 N N . SER A 1 106 ? -17.595 -18.642 39.370 1.00 66.81 106 SER A N 1
ATOM 840 C CA . SER A 1 106 ? -18.795 -19.107 40.078 1.00 66.81 106 SER A CA 1
ATOM 841 C C . SER A 1 106 ? -19.464 -17.971 40.867 1.00 66.81 106 SER A C 1
ATOM 843 O O . SER A 1 106 ? -18.836 -17.334 41.707 1.00 66.81 106 SER A O 1
ATOM 845 N N . GLY A 1 107 ? -20.748 -17.717 40.592 1.00 66.44 107 GLY A N 1
ATOM 846 C CA . GLY A 1 107 ? -21.557 -16.680 41.248 1.00 66.44 107 GLY A CA 1
ATOM 847 C C . GLY A 1 107 ? -21.785 -15.410 40.420 1.00 66.44 107 GLY A C 1
ATOM 848 O O . GLY A 1 107 ? -22.881 -14.858 40.476 1.00 66.44 107 GLY A O 1
ATOM 849 N N . LEU A 1 108 ? -20.830 -14.982 39.583 1.00 69.00 108 LEU A N 1
ATOM 850 C CA . LEU A 1 108 ? -21.005 -13.799 38.720 1.00 69.00 108 LEU A CA 1
ATOM 851 C C . LEU A 1 108 ? -22.000 -14.073 37.574 1.00 69.00 108 LEU A C 1
ATOM 853 O O . LEU A 1 108 ? -22.804 -13.208 37.226 1.00 69.00 108 LEU A O 1
ATOM 857 N N . ALA A 1 109 ? -22.037 -15.308 37.063 1.00 71.25 109 ALA A N 1
ATOM 858 C CA . ALA A 1 109 ? -22.945 -15.731 35.989 1.00 71.25 109 ALA A CA 1
ATOM 859 C C . ALA A 1 109 ? -24.451 -15.568 36.301 1.00 71.25 109 ALA A C 1
ATOM 861 O O . ALA A 1 109 ? -25.270 -15.604 35.384 1.00 71.25 109 ALA A O 1
ATOM 862 N N . LEU A 1 110 ? -24.829 -15.412 37.577 1.00 66.44 110 LEU A N 1
ATOM 863 C CA . LEU A 1 110 ? -26.219 -15.209 38.008 1.00 66.44 110 LEU A CA 1
ATOM 864 C C . LEU A 1 110 ? -26.701 -13.762 37.829 1.00 66.44 110 LEU A C 1
ATOM 866 O O . LEU A 1 110 ? -27.906 -13.535 37.748 1.00 66.44 110 LEU A O 1
ATOM 870 N N . PHE A 1 111 ? -25.782 -12.794 37.784 1.00 65.69 111 PHE A N 1
ATOM 871 C CA . PHE A 1 111 ? -26.107 -11.366 37.870 1.00 65.69 111 PHE A CA 1
ATOM 872 C C . PHE A 1 111 ? -25.722 -10.564 36.624 1.00 65.69 111 PHE A C 1
ATOM 874 O O . PHE A 1 111 ? -26.213 -9.449 36.457 1.00 65.69 111 PHE A O 1
ATOM 881 N N . TYR A 1 112 ? -24.880 -11.117 35.746 1.00 74.62 112 TYR A N 1
ATOM 882 C CA . TYR A 1 112 ? -24.357 -10.413 34.573 1.00 74.62 112 TYR A CA 1
ATOM 883 C C . TYR A 1 112 ? -24.762 -11.083 33.252 1.00 74.62 112 TYR A C 1
ATOM 885 O O . TYR A 1 112 ? -25.034 -12.289 33.228 1.00 74.62 112 TYR A O 1
ATOM 893 N N . PRO A 1 113 ? -24.839 -10.325 32.137 1.00 79.31 113 PRO A N 1
ATOM 894 C CA . PRO A 1 113 ? -25.314 -10.862 30.867 1.00 79.31 113 PRO A CA 1
ATOM 895 C C . PRO A 1 113 ? -24.477 -12.040 30.376 1.00 79.31 113 PRO A C 1
ATOM 897 O O . PRO A 1 113 ? -23.256 -12.036 30.455 1.00 79.31 113 PRO A O 1
ATOM 900 N N . LYS A 1 114 ? -25.127 -13.037 29.773 1.00 81.25 114 LYS A N 1
ATOM 901 C CA . LYS A 1 114 ? -24.417 -14.188 29.195 1.00 81.25 114 LYS A CA 1
ATOM 902 C C . LYS A 1 114 ? -23.585 -13.822 27.965 1.00 81.25 114 LYS A C 1
ATOM 904 O O . LYS A 1 114 ? -22.559 -14.446 27.736 1.00 81.25 114 LYS A O 1
ATOM 909 N N . HIS A 1 115 ? -24.003 -12.825 27.189 1.00 83.06 115 HIS A N 1
ATOM 910 C CA . HIS A 1 115 ? -23.349 -12.429 25.939 1.00 83.06 115 HIS A CA 1
ATOM 911 C C . HIS A 1 115 ? -22.552 -11.136 26.115 1.00 83.06 115 HIS A C 1
ATOM 913 O O . HIS A 1 115 ? -23.069 -10.166 26.668 1.00 83.06 115 HIS A O 1
ATOM 919 N N . GLY A 1 116 ? -21.324 -11.105 25.594 1.00 81.94 116 GLY A N 1
ATOM 920 C CA . GLY A 1 116 ? -20.389 -9.978 25.705 1.00 81.94 116 GLY A CA 1
ATOM 921 C C . GLY A 1 116 ? -20.668 -8.837 24.723 1.00 81.94 116 GLY A C 1
ATOM 922 O O . GLY A 1 116 ? -19.798 -8.440 23.951 1.00 81.94 116 GLY A O 1
ATOM 923 N N . ASN A 1 117 ? -21.910 -8.350 24.705 1.00 88.44 117 ASN A N 1
ATOM 924 C CA . ASN A 1 117 ? -22.357 -7.244 23.856 1.00 88.44 117 ASN A CA 1
ATOM 925 C C . ASN A 1 117 ? -22.747 -5.997 24.676 1.00 88.44 117 ASN A C 1
ATOM 927 O O . ASN A 1 117 ? -23.767 -5.360 24.415 1.00 88.44 117 ASN A O 1
ATOM 931 N N . PHE A 1 118 ? -21.946 -5.682 25.687 1.00 91.00 118 PHE A N 1
ATOM 932 C CA . PHE A 1 118 ? -22.102 -4.538 26.585 1.00 91.00 118 PHE A CA 1
ATOM 933 C C . PHE A 1 118 ? -20.712 -4.054 27.014 1.00 91.00 118 PHE A C 1
ATOM 935 O O . PHE A 1 118 ? -19.739 -4.793 26.871 1.00 91.00 118 PHE A O 1
ATOM 942 N N . ILE A 1 119 ? -20.622 -2.841 27.557 1.00 94.00 119 ILE A N 1
ATOM 943 C CA . ILE A 1 119 ? -19.429 -2.369 28.267 1.00 94.00 119 ILE A CA 1
ATOM 944 C C . ILE A 1 119 ? -19.640 -2.474 29.780 1.00 94.00 119 ILE A C 1
ATOM 946 O O . ILE A 1 119 ? -20.687 -2.105 30.309 1.00 94.00 119 ILE A O 1
ATOM 950 N N . GLY A 1 120 ? -18.668 -3.022 30.490 1.00 92.25 120 GLY A N 1
ATOM 951 C CA . GLY A 1 120 ? -18.659 -3.164 31.936 1.00 92.25 120 GLY A CA 1
ATOM 952 C C . GLY A 1 120 ? -17.978 -1.983 32.621 1.00 92.25 120 GLY A C 1
ATOM 953 O O . GLY A 1 120 ? -16.866 -1.614 32.263 1.00 92.25 120 GLY A O 1
ATOM 954 N N . ALA A 1 121 ? -18.626 -1.425 33.642 1.00 93.62 121 ALA A N 1
ATOM 955 C CA . ALA A 1 121 ? -18.022 -0.506 34.601 1.00 93.62 121 ALA A CA 1
ATOM 956 C C . ALA A 1 121 ? -17.771 -1.255 35.915 1.00 93.62 121 ALA A C 1
ATOM 958 O O . ALA A 1 121 ? -18.685 -1.441 36.727 1.00 93.62 121 ALA A O 1
ATOM 959 N N . VAL A 1 122 ? -16.537 -1.715 36.099 1.00 91.62 122 VAL A N 1
ATOM 960 C CA . VAL A 1 122 ? -16.102 -2.527 37.235 1.00 91.62 122 VAL A CA 1
ATOM 961 C C . VAL A 1 122 ? -15.652 -1.620 38.376 1.00 91.62 122 VAL A C 1
ATOM 963 O O . VAL A 1 122 ? -14.796 -0.752 38.205 1.00 91.62 122 VAL A O 1
ATOM 966 N N . SER A 1 123 ? -16.251 -1.798 39.553 1.00 90.31 123 SER A N 1
ATOM 967 C CA . SER A 1 123 ? -16.022 -0.939 40.717 1.00 90.31 123 SER A CA 1
ATOM 968 C C . SER A 1 123 ? -16.087 -1.712 42.036 1.00 90.31 123 SER A C 1
ATOM 970 O O . SER A 1 123 ? -16.802 -2.707 42.156 1.00 90.31 123 SER A O 1
ATOM 972 N N . ASN A 1 124 ? -15.389 -1.213 43.057 1.00 86.94 124 ASN A N 1
ATOM 973 C CA . ASN A 1 124 ? -15.637 -1.605 44.440 1.00 86.94 124 ASN A CA 1
ATOM 974 C C . ASN A 1 124 ? -16.814 -0.801 45.025 1.00 86.94 124 ASN A C 1
ATOM 976 O O . ASN A 1 124 ? -17.315 0.153 44.424 1.00 86.94 124 ASN A O 1
ATOM 980 N N . PHE A 1 125 ? -17.263 -1.158 46.230 1.00 84.56 125 PHE A N 1
ATOM 981 C CA . PHE A 1 125 ? -18.410 -0.489 46.854 1.00 84.56 125 PHE A CA 1
ATOM 982 C C . PHE A 1 125 ? -18.211 1.015 47.075 1.00 84.56 125 PHE A C 1
ATOM 984 O O . PHE A 1 125 ? -19.180 1.770 46.980 1.00 84.56 125 PHE A O 1
ATOM 991 N N . THR A 1 126 ? -16.980 1.462 47.335 1.00 85.88 126 THR A N 1
ATOM 992 C CA . THR A 1 126 ? -16.668 2.884 47.544 1.00 85.88 126 THR A CA 1
ATOM 993 C C . THR A 1 126 ? -16.661 3.670 46.230 1.00 85.88 126 THR A C 1
ATOM 995 O O . THR A 1 126 ? -17.056 4.833 46.213 1.00 85.88 126 THR A O 1
ATOM 998 N N . SER A 1 127 ? -16.318 3.024 45.112 1.00 90.31 127 SER A N 1
ATOM 999 C CA . SER A 1 127 ? -16.251 3.630 43.775 1.00 90.31 127 SER A CA 1
ATOM 1000 C C . SER A 1 127 ? -17.520 3.425 42.938 1.00 90.31 127 SER A C 1
ATOM 1002 O O . SER A 1 127 ? -17.597 3.928 41.818 1.00 90.31 127 SER A O 1
ATOM 1004 N N . ARG A 1 128 ? -18.557 2.752 43.466 1.00 88.31 128 ARG A N 1
ATOM 1005 C CA . ARG A 1 128 ? -19.805 2.436 42.733 1.00 88.31 128 ARG A CA 1
ATOM 1006 C C . ARG A 1 128 ? -20.465 3.642 42.056 1.00 88.31 128 ARG A C 1
ATOM 1008 O O . ARG A 1 128 ? -21.032 3.518 40.974 1.00 88.31 128 ARG A O 1
ATOM 1015 N N . GLY A 1 129 ? -20.371 4.819 42.682 1.00 86.38 129 GLY A N 1
ATOM 1016 C CA . GLY A 1 129 ? -20.944 6.056 42.149 1.00 86.38 129 GLY A CA 1
ATOM 1017 C C . GLY A 1 129 ? -20.244 6.543 40.877 1.00 86.38 129 GLY A C 1
ATOM 1018 O O . GLY A 1 129 ? -20.865 7.223 40.068 1.00 86.38 129 GLY A O 1
ATOM 1019 N N . LEU A 1 130 ? -18.971 6.189 40.671 1.00 90.19 130 LEU A N 1
ATOM 1020 C CA . LEU A 1 130 ? -18.259 6.461 39.420 1.00 90.19 130 LEU A CA 1
ATOM 1021 C C . LEU A 1 130 ? -18.777 5.563 38.293 1.00 90.19 130 LEU A C 1
ATOM 1023 O O . LEU A 1 130 ? -19.074 6.060 37.210 1.00 90.19 130 LEU A O 1
ATOM 1027 N N . GLY A 1 131 ? -18.957 4.267 38.571 1.00 88.12 131 GLY A N 1
ATOM 1028 C CA . GLY A 1 131 ? -19.515 3.320 37.602 1.00 88.12 131 GLY A CA 1
ATOM 1029 C C . GLY A 1 131 ? -20.949 3.674 37.197 1.00 88.12 131 GLY A C 1
ATOM 1030 O O . GLY A 1 131 ? -21.299 3.604 36.023 1.00 88.12 131 GLY A O 1
ATOM 1031 N N . GLU A 1 132 ? -21.766 4.137 38.147 1.00 87.00 132 GLU A N 1
ATOM 1032 C CA . GLU A 1 132 ? -23.101 4.676 37.865 1.00 87.00 132 GLU A CA 1
ATOM 1033 C C . GLU A 1 132 ? -23.062 5.878 36.925 1.00 87.00 132 GLU A C 1
ATOM 1035 O O . GLU A 1 132 ? -23.717 5.853 35.887 1.00 87.00 132 GLU A O 1
ATOM 1040 N N . LYS A 1 133 ? -22.234 6.881 37.226 1.00 86.12 133 LYS A N 1
ATOM 1041 C CA . LYS A 1 133 ? -22.095 8.072 36.379 1.00 86.12 133 LYS A CA 1
ATOM 1042 C C . LYS A 1 133 ? -21.649 7.735 34.958 1.00 86.12 133 LYS A C 1
ATOM 1044 O O . LYS A 1 133 ? -22.161 8.326 34.008 1.00 86.12 133 LYS A O 1
ATOM 1049 N N . TYR A 1 134 ? -20.709 6.802 34.810 1.00 89.94 134 TYR A N 1
ATOM 1050 C CA . TYR A 1 134 ? -20.262 6.352 33.496 1.00 89.94 134 TYR A CA 1
ATOM 1051 C C . TYR A 1 134 ? -21.386 5.633 32.735 1.00 89.94 134 TYR A C 1
ATOM 1053 O O . TYR A 1 134 ? -21.682 5.990 31.595 1.00 89.94 134 TYR A O 1
ATOM 1061 N N . CYS A 1 135 ? -22.080 4.682 33.367 1.00 88.50 135 CYS A N 1
ATOM 1062 C CA . CYS A 1 135 ? -23.185 3.991 32.705 1.00 88.50 135 CYS A CA 1
ATOM 1063 C C . CYS A 1 135 ? -24.379 4.906 32.398 1.00 88.50 135 CYS A C 1
ATOM 1065 O O . CYS A 1 135 ? -25.031 4.715 31.373 1.00 88.50 135 CYS A O 1
ATOM 1067 N N . ASP A 1 136 ? -24.643 5.933 33.206 1.00 85.69 136 ASP A N 1
ATOM 1068 C CA . ASP A 1 136 ? -25.642 6.956 32.887 1.00 85.69 136 ASP A CA 1
ATOM 1069 C C . ASP A 1 136 ? -25.245 7.773 31.647 1.00 85.69 136 ASP A C 1
ATOM 1071 O O . ASP A 1 136 ? -26.098 8.072 30.805 1.00 85.69 136 ASP A O 1
ATOM 1075 N N . ALA A 1 137 ? -23.953 8.088 31.487 1.00 84.44 137 ALA A N 1
ATOM 1076 C CA . ALA A 1 137 ? -23.433 8.735 30.283 1.00 84.44 137 ALA A CA 1
ATOM 1077 C C . ALA A 1 137 ? -23.591 7.834 29.044 1.00 84.44 137 ALA A C 1
ATOM 1079 O O . ALA A 1 137 ? -24.099 8.287 28.017 1.00 84.44 137 ALA A O 1
ATOM 1080 N N . MET A 1 138 ? -23.265 6.542 29.156 1.00 86.19 138 MET A N 1
ATOM 1081 C CA . MET A 1 138 ? -23.493 5.554 28.091 1.00 86.19 138 MET A CA 1
ATOM 1082 C C . MET A 1 138 ? -24.981 5.417 27.738 1.00 86.19 138 MET A C 1
ATOM 1084 O O . MET A 1 138 ? -25.368 5.421 26.566 1.00 86.19 138 MET A O 1
ATOM 1088 N N . LYS A 1 139 ? -25.852 5.376 28.749 1.00 84.44 139 LYS A N 1
ATOM 1089 C CA . LYS A 1 139 ? -27.306 5.302 28.570 1.00 84.44 139 LYS A CA 1
ATOM 1090 C C . LYS A 1 139 ? -27.864 6.540 27.872 1.00 84.44 139 LYS A C 1
ATOM 1092 O O . LYS A 1 139 ? -28.804 6.419 27.086 1.00 84.44 139 LYS A O 1
ATOM 1097 N N . ALA A 1 140 ? -27.291 7.719 28.118 1.00 75.81 140 ALA A N 1
ATOM 1098 C CA . ALA A 1 140 ? -27.665 8.944 27.417 1.00 75.81 140 ALA A CA 1
ATOM 1099 C C . ALA A 1 140 ? -27.338 8.882 25.914 1.00 75.81 140 ALA A C 1
ATOM 1101 O O . ALA A 1 140 ? -28.084 9.450 25.115 1.00 75.81 140 ALA A O 1
ATOM 1102 N N . LEU A 1 141 ? -26.280 8.159 25.527 1.00 76.06 141 LEU A N 1
ATOM 1103 C CA . LEU A 1 141 ? -25.914 7.933 24.126 1.00 76.06 141 LEU A CA 1
ATOM 1104 C C . LEU A 1 141 ? -26.838 6.923 23.424 1.00 76.06 141 LEU A C 1
ATOM 1106 O O . LEU A 1 141 ? -27.056 7.054 22.224 1.00 76.06 141 LEU A O 1
ATOM 1110 N N . LYS A 1 142 ? -27.421 5.959 24.157 1.00 77.25 142 LYS A N 1
ATOM 1111 C CA . LYS A 1 142 ? -28.333 4.906 23.645 1.00 77.25 142 LYS A CA 1
ATOM 1112 C C . LYS A 1 142 ? -27.748 4.032 22.521 1.00 77.25 142 LYS A C 1
ATOM 1114 O O . LYS A 1 142 ? -28.489 3.571 21.655 1.00 77.25 142 LYS A O 1
ATOM 1119 N N . ARG A 1 143 ? -26.432 3.811 22.513 1.00 76.00 143 ARG A N 1
ATOM 1120 C CA . ARG A 1 143 ? -25.736 3.091 21.425 1.00 76.00 143 ARG A CA 1
ATOM 1121 C C . ARG A 1 143 ? -25.050 1.793 21.846 1.00 76.00 143 ARG A C 1
ATOM 1123 O O . ARG A 1 143 ? -24.890 0.905 21.015 1.00 76.00 143 ARG A O 1
ATOM 1130 N N . LEU A 1 144 ? -24.702 1.655 23.123 1.00 85.50 144 LEU A N 1
ATOM 1131 C CA . LEU A 1 144 ? -24.116 0.447 23.697 1.00 85.50 144 LEU A CA 1
ATOM 1132 C C . LEU A 1 144 ? -24.630 0.281 25.129 1.00 85.50 144 LEU A C 1
ATOM 1134 O O . LEU A 1 144 ? -24.715 1.258 25.875 1.00 85.50 144 LEU A O 1
ATOM 1138 N N . ASP A 1 145 ? -25.009 -0.943 25.487 1.00 89.00 145 ASP A N 1
ATOM 1139 C CA . ASP A 1 145 ? -25.450 -1.260 26.842 1.00 89.00 145 ASP A CA 1
ATOM 1140 C C . ASP A 1 145 ? -24.277 -1.165 27.829 1.00 89.00 145 ASP A C 1
ATOM 1142 O O . ASP A 1 145 ? -23.154 -1.535 27.483 1.00 89.00 145 ASP A O 1
ATOM 1146 N N . CYS A 1 146 ? -24.530 -0.669 29.042 1.00 91.38 146 CYS A N 1
ATOM 1147 C CA . CYS A 1 146 ? -23.513 -0.518 30.082 1.00 91.38 146 CYS A CA 1
ATOM 1148 C C . CYS A 1 146 ? -23.937 -1.244 31.353 1.00 91.38 146 CYS A C 1
ATOM 1150 O O . CYS A 1 146 ? -24.973 -0.933 31.944 1.00 91.38 146 CYS A O 1
ATOM 1152 N N . GLN A 1 147 ? -23.109 -2.188 31.790 1.00 90.88 147 GLN A N 1
ATOM 1153 C CA . GLN A 1 147 ? -23.355 -3.010 32.966 1.00 90.88 147 GLN A CA 1
ATOM 1154 C C . GLN A 1 147 ? -22.464 -2.558 34.114 1.00 90.88 147 GLN A C 1
ATOM 1156 O O . GLN A 1 147 ? -21.256 -2.400 33.963 1.00 90.88 147 GLN A O 1
ATOM 1161 N N . ARG A 1 148 ? -23.057 -2.361 35.290 1.00 90.38 148 ARG A N 1
ATOM 1162 C CA . ARG A 1 148 ? -22.313 -2.007 36.504 1.00 90.38 148 ARG A CA 1
ATOM 1163 C C . ARG A 1 148 ? -21.911 -3.289 37.211 1.00 90.38 148 ARG A C 1
ATOM 1165 O O . ARG A 1 148 ? -22.786 -3.980 37.726 1.00 90.38 148 ARG A O 1
ATOM 1172 N N . LEU A 1 149 ? -20.616 -3.581 37.262 1.00 86.62 149 LEU A N 1
ATOM 1173 C CA . LEU A 1 149 ? -20.088 -4.738 37.977 1.00 86.62 149 LEU A CA 1
ATOM 1174 C C . LEU A 1 149 ? -19.509 -4.266 39.309 1.00 86.62 149 LEU A C 1
ATOM 1176 O O . LEU A 1 149 ? -18.444 -3.653 39.355 1.00 86.62 149 LEU A O 1
ATOM 1180 N N . ILE A 1 150 ? -20.247 -4.497 40.394 1.00 84.69 150 ILE A N 1
ATOM 1181 C CA . ILE A 1 150 ? -19.867 -4.032 41.732 1.00 84.69 150 ILE A CA 1
ATOM 1182 C C . ILE A 1 150 ? -19.493 -5.245 42.572 1.00 84.69 150 ILE A C 1
ATOM 1184 O O . ILE A 1 150 ? -20.354 -6.073 42.870 1.00 84.69 150 ILE A O 1
ATOM 1188 N N . ALA A 1 151 ? -18.231 -5.341 42.979 1.00 77.75 151 ALA A N 1
ATOM 1189 C CA . ALA A 1 151 ? -17.783 -6.404 43.871 1.00 77.75 151 ALA A CA 1
ATOM 1190 C C . ALA A 1 151 ? -16.636 -5.940 44.788 1.00 77.75 151 ALA A C 1
ATOM 1192 O O . ALA A 1 151 ? -15.936 -4.979 44.467 1.00 77.75 151 ALA A O 1
ATOM 1193 N N . PRO A 1 152 ? -16.421 -6.604 45.938 1.00 74.31 152 PRO A N 1
ATOM 1194 C CA . PRO A 1 152 ? -15.215 -6.409 46.737 1.00 74.31 152 PRO A CA 1
ATOM 1195 C C . PRO A 1 152 ? -13.928 -6.666 45.938 1.00 74.31 152 PRO A C 1
ATOM 1197 O O . PRO A 1 152 ? -13.899 -7.528 45.064 1.00 74.31 152 PRO A O 1
ATOM 1200 N N . SER A 1 153 ? -12.833 -6.002 46.317 1.00 74.44 153 SER A N 1
ATOM 1201 C CA . SER A 1 153 ? -11.518 -6.155 45.673 1.00 74.44 153 SER A CA 1
ATOM 1202 C C . SER A 1 153 ? -10.907 -7.556 45.789 1.00 74.44 153 SER A C 1
ATOM 1204 O O . SER A 1 153 ? -10.006 -7.879 45.027 1.00 74.44 153 SER A O 1
ATOM 1206 N N . PHE A 1 154 ? -11.379 -8.390 46.722 1.00 71.06 154 PHE A N 1
ATOM 1207 C CA . PHE A 1 154 ? -10.918 -9.774 46.884 1.00 71.06 154 PHE A CA 1
ATOM 1208 C C . PHE A 1 154 ? -11.611 -10.774 45.942 1.00 71.06 154 PHE A C 1
ATOM 1210 O O . PHE A 1 154 ? -11.262 -11.953 45.946 1.00 71.06 154 PHE A O 1
ATOM 1217 N N . VAL A 1 155 ? -12.623 -10.351 45.175 1.00 70.31 155 VAL A N 1
ATOM 1218 C CA . VAL A 1 155 ? -13.309 -11.231 44.220 1.00 70.31 155 VAL A CA 1
ATOM 1219 C C . VAL A 1 155 ? -12.447 -11.387 42.970 1.00 70.31 155 VAL A C 1
ATOM 1221 O O . VAL A 1 155 ? -12.241 -10.431 42.224 1.00 70.31 155 VAL A O 1
ATOM 1224 N N . GLN A 1 156 ? -11.982 -12.613 42.722 1.00 65.06 156 GLN A N 1
ATOM 1225 C CA . GLN A 1 156 ? -11.273 -12.967 41.492 1.00 65.06 156 GLN A CA 1
ATOM 1226 C C . GLN A 1 156 ? -12.160 -12.653 40.282 1.00 65.06 156 GLN A C 1
ATOM 1228 O O . GLN A 1 156 ? -13.316 -13.077 40.242 1.00 65.06 156 GLN A O 1
ATOM 1233 N N . GLY A 1 157 ? -11.647 -11.904 39.307 1.00 63.72 157 GLY A N 1
ATOM 1234 C CA . GLY A 1 157 ? -12.485 -11.398 38.211 1.00 63.72 157 GLY A CA 1
ATOM 1235 C C . GLY A 1 157 ? -12.537 -9.881 38.113 1.00 63.72 157 GLY A C 1
ATOM 1236 O O . GLY A 1 157 ? -12.808 -9.329 37.052 1.00 63.72 157 GLY A O 1
ATOM 1237 N N . VAL A 1 158 ? -12.343 -9.218 39.251 1.00 71.38 158 VAL A N 1
ATOM 1238 C CA . VAL A 1 158 ? -12.636 -7.791 39.446 1.00 71.38 158 VAL A CA 1
ATOM 1239 C C . VAL A 1 158 ? -11.354 -6.989 39.656 1.00 71.38 158 VAL A C 1
ATOM 1241 O O . VAL A 1 158 ? -11.369 -5.771 39.554 1.00 71.38 158 VAL A O 1
ATOM 1244 N N . ASP A 1 159 ? -10.236 -7.668 39.890 1.00 70.69 159 ASP A N 1
ATOM 1245 C CA . ASP A 1 159 ? -8.891 -7.150 40.133 1.00 70.69 159 ASP A CA 1
ATOM 1246 C C . ASP A 1 159 ? -7.943 -7.438 38.949 1.00 70.69 159 ASP A C 1
ATOM 1248 O O . ASP A 1 159 ? -6.769 -7.761 39.138 1.00 70.69 159 ASP A O 1
ATOM 1252 N N . PHE A 1 160 ? -8.470 -7.387 37.722 1.00 76.69 160 PHE A N 1
ATOM 1253 C CA . PHE A 1 160 ? -7.734 -7.716 36.496 1.00 76.69 160 PHE A CA 1
ATOM 1254 C C . PHE A 1 160 ? -7.040 -6.534 35.812 1.00 76.69 160 PHE A C 1
ATOM 1256 O O . PHE A 1 160 ? -6.588 -6.703 34.696 1.00 76.69 160 PHE A O 1
ATOM 1263 N N . SER A 1 161 ? -6.941 -5.367 36.459 1.00 85.38 161 SER A N 1
ATOM 1264 C CA . SER A 1 161 ? -6.297 -4.201 35.840 1.00 85.38 161 SER A CA 1
ATOM 1265 C C . SER A 1 161 ? -5.794 -3.173 36.863 1.00 85.38 161 SER A C 1
ATOM 1267 O O . SER A 1 161 ? -5.949 -3.327 38.082 1.00 85.38 161 SER A O 1
ATOM 1269 N N . ASP A 1 162 ? -5.196 -2.094 36.367 1.00 88.62 162 ASP A N 1
ATOM 1270 C CA . ASP A 1 162 ? -4.540 -1.012 37.099 1.00 88.62 162 ASP A CA 1
ATOM 1271 C C . ASP A 1 162 ? -5.387 -0.352 38.199 1.00 88.62 162 ASP A C 1
ATOM 1273 O O . ASP A 1 162 ? -4.847 0.174 39.180 1.00 88.62 162 ASP A O 1
ATOM 1277 N N . HIS A 1 163 ? -6.720 -0.383 38.092 1.00 91.62 163 HIS A N 1
ATOM 1278 C CA . HIS A 1 163 ? -7.627 0.200 39.091 1.00 91.62 163 HIS A CA 1
ATOM 1279 C C . HIS A 1 163 ? -7.450 -0.443 40.472 1.00 91.62 163 HIS A C 1
ATOM 1281 O O . HIS A 1 163 ? -7.671 0.225 41.486 1.00 91.62 163 HIS A O 1
ATOM 1287 N N . LEU A 1 164 ? -6.990 -1.701 40.530 1.00 91.94 164 LEU A N 1
ATOM 1288 C CA . LEU A 1 164 ? -6.710 -2.401 41.784 1.00 91.94 164 LEU A CA 1
ATOM 1289 C C . LEU A 1 164 ? -5.658 -1.657 42.615 1.00 91.94 164 LEU A C 1
ATOM 1291 O O . LEU A 1 164 ? -5.773 -1.585 43.840 1.00 91.94 164 LEU A O 1
ATOM 1295 N N . ASN A 1 165 ? -4.649 -1.070 41.964 1.00 94.75 165 ASN A N 1
ATOM 1296 C CA . ASN A 1 165 ? -3.560 -0.383 42.649 1.00 94.75 165 ASN A CA 1
ATOM 1297 C C . ASN A 1 165 ? -4.041 0.932 43.261 1.00 94.75 165 ASN A C 1
ATOM 1299 O O . ASN A 1 165 ? -3.662 1.259 44.379 1.00 94.75 165 ASN A O 1
ATOM 1303 N N . TYR A 1 166 ? -4.964 1.632 42.604 1.00 95.12 166 TYR A N 1
ATOM 1304 C CA . TYR A 1 166 ? -5.624 2.803 43.181 1.00 95.12 166 TYR A CA 1
ATOM 1305 C C . TYR A 1 166 ? -6.475 2.453 44.401 1.00 95.12 166 TYR A C 1
ATOM 1307 O O . TYR A 1 166 ? -6.436 3.172 45.402 1.00 95.12 166 TYR A O 1
ATOM 1315 N N . TRP A 1 167 ? -7.180 1.319 44.369 1.00 93.75 167 TRP A N 1
ATOM 1316 C CA . TRP A 1 167 ? -7.937 0.847 45.529 1.00 93.75 167 TRP A CA 1
ATOM 1317 C C . TRP A 1 167 ? -7.047 0.526 46.731 1.00 93.75 167 TRP A C 1
ATOM 1319 O O . TRP A 1 167 ? -7.463 0.797 47.853 1.00 93.75 167 TRP A O 1
ATOM 1329 N N . ARG A 1 168 ? -5.819 0.020 46.528 1.00 92.31 168 ARG A N 1
ATOM 1330 C CA . ARG A 1 168 ? -4.849 -0.216 47.622 1.00 92.31 168 ARG A CA 1
ATOM 1331 C C . ARG A 1 168 ? -4.468 1.063 48.379 1.00 92.31 168 ARG A C 1
ATOM 1333 O O . ARG A 1 168 ? -4.034 0.977 49.523 1.00 92.31 168 ARG A O 1
ATOM 1340 N N . PHE A 1 169 ? -4.631 2.227 47.752 1.00 94.00 169 PHE A N 1
ATOM 1341 C CA . PHE A 1 169 ? -4.320 3.542 48.316 1.00 94.00 169 PHE A CA 1
ATOM 1342 C C . PHE A 1 169 ? -5.573 4.375 48.648 1.00 94.00 169 PHE A C 1
ATOM 1344 O O . PHE A 1 169 ? -5.468 5.587 48.848 1.00 94.00 169 PHE A O 1
ATOM 1351 N N . ASP A 1 170 ? -6.755 3.747 48.696 1.00 93.56 170 ASP A N 1
ATOM 1352 C CA . ASP A 1 170 ? -8.052 4.400 48.930 1.00 93.56 170 ASP A CA 1
ATOM 1353 C C . ASP A 1 170 ? -8.382 5.522 47.923 1.00 93.56 170 ASP A C 1
ATOM 1355 O O . ASP A 1 170 ? -9.060 6.499 48.252 1.00 93.56 170 ASP A O 1
ATOM 1359 N N . ILE A 1 171 ? -7.909 5.398 46.678 1.00 95.12 171 ILE A N 1
ATOM 1360 C CA . ILE A 1 171 ? -8.209 6.342 45.596 1.00 95.12 171 ILE A CA 1
ATOM 1361 C C . ILE A 1 171 ? -9.408 5.810 44.782 1.00 95.12 171 ILE A C 1
ATOM 1363 O O . ILE A 1 171 ? -9.362 4.667 44.316 1.00 95.12 171 ILE A O 1
ATOM 1367 N N . PRO A 1 172 ? -10.484 6.603 44.578 1.00 93.31 172 PRO A N 1
ATOM 1368 C CA . PRO A 1 172 ? -11.657 6.170 43.817 1.00 93.31 172 PRO A CA 1
ATOM 1369 C C . PRO A 1 172 ? -11.320 5.852 42.355 1.00 93.31 172 PRO A C 1
ATOM 1371 O O . PRO A 1 172 ? -10.933 6.742 41.593 1.00 93.31 172 PRO A O 1
ATOM 1374 N N . ALA A 1 173 ? -11.516 4.597 41.954 1.00 94.88 173 ALA A N 1
ATOM 1375 C CA . ALA A 1 173 ? -11.159 4.108 40.626 1.00 94.88 173 ALA A CA 1
ATOM 1376 C C . ALA A 1 173 ? -12.182 3.106 40.088 1.00 94.88 173 ALA A C 1
ATOM 1378 O O . ALA A 1 173 ? -12.770 2.340 40.860 1.00 94.88 173 ALA A O 1
ATOM 1379 N N . ILE A 1 174 ? -12.369 3.096 38.770 1.00 95.06 174 ILE A N 1
ATOM 1380 C CA . ILE A 1 174 ? -13.135 2.071 38.057 1.00 95.06 174 ILE A CA 1
ATOM 1381 C C . ILE A 1 174 ? -12.365 1.585 36.835 1.00 95.06 174 ILE A C 1
ATOM 1383 O O . ILE A 1 174 ? -11.580 2.334 36.253 1.00 95.06 174 ILE A O 1
ATOM 1387 N N . MET A 1 175 ? -12.657 0.357 36.429 1.00 95.19 175 MET A N 1
ATOM 1388 C CA . MET A 1 175 ? -12.224 -0.205 35.156 1.00 95.19 175 MET A CA 1
ATOM 1389 C C . MET A 1 175 ? -13.397 -0.233 34.183 1.00 95.19 175 MET A C 1
ATOM 1391 O O . MET A 1 175 ? -14.503 -0.644 34.536 1.00 95.19 175 MET A O 1
ATOM 1395 N N . ILE A 1 176 ? -13.153 0.232 32.966 1.00 95.44 176 ILE A N 1
ATOM 1396 C CA . ILE A 1 176 ? -14.078 0.202 31.842 1.00 95.44 176 ILE A CA 1
ATOM 1397 C C . ILE A 1 176 ? -13.573 -0.883 30.903 1.00 95.44 176 ILE A C 1
ATOM 1399 O O . ILE A 1 176 ? -12.493 -0.736 30.339 1.00 95.44 176 ILE A O 1
ATOM 1403 N N . THR A 1 177 ? -14.348 -1.953 30.755 1.00 94.25 177 THR A N 1
ATOM 1404 C CA . THR A 1 177 ? -13.926 -3.132 29.994 1.00 94.25 177 THR A CA 1
ATOM 1405 C C . THR A 1 177 ? -15.071 -3.781 29.250 1.00 94.25 177 THR A C 1
ATOM 1407 O O . THR A 1 177 ? -16.198 -3.825 29.734 1.00 94.25 177 THR A O 1
ATOM 1410 N N . ASP A 1 178 ? -14.805 -4.323 28.071 1.00 91.81 178 ASP A N 1
ATOM 1411 C CA . ASP A 1 178 ? -15.746 -5.156 27.336 1.00 91.81 178 ASP A CA 1
ATOM 1412 C C . ASP A 1 178 ? -15.879 -6.559 27.948 1.00 91.81 178 ASP A C 1
ATOM 1414 O O . ASP A 1 178 ? -16.713 -7.334 27.482 1.00 91.81 178 ASP A O 1
ATOM 1418 N N . THR A 1 179 ? -15.118 -6.894 29.001 1.00 89.56 179 THR A N 1
ATOM 1419 C CA . THR A 1 179 ? -15.093 -8.188 29.712 1.00 89.56 179 THR A CA 1
ATOM 1420 C C . THR A 1 179 ? -14.574 -9.377 28.884 1.00 89.56 179 THR A C 1
ATOM 1422 O O . THR A 1 179 ? -14.913 -10.535 29.152 1.00 89.56 179 THR A O 1
ATOM 1425 N N . ALA A 1 180 ? -13.766 -9.115 27.855 1.00 87.69 180 ALA A N 1
ATOM 1426 C CA . ALA A 1 180 ? -13.206 -10.107 26.941 1.00 87.69 180 ALA A CA 1
ATOM 1427 C C . ALA A 1 180 ? -12.429 -11.223 27.639 1.00 87.69 180 ALA A C 1
ATOM 1429 O O . ALA A 1 180 ? -12.499 -12.354 27.159 1.00 87.69 180 ALA A O 1
ATOM 1430 N N . PHE A 1 181 ? -11.821 -10.973 28.801 1.00 85.00 181 PHE A N 1
ATOM 1431 C CA . PHE A 1 181 ? -11.184 -11.996 29.643 1.00 85.00 181 PHE A CA 1
ATOM 1432 C C . PHE A 1 181 ? -12.006 -13.288 29.799 1.00 85.00 181 PHE A C 1
ATOM 1434 O O . PHE A 1 181 ? -11.449 -14.380 29.854 1.00 85.00 181 PHE A O 1
ATOM 1441 N N . PHE A 1 182 ? -13.340 -13.188 29.843 1.00 85.12 182 PHE A N 1
ATOM 1442 C CA . PHE A 1 182 ? -14.227 -14.336 30.067 1.00 85.12 182 PHE A CA 1
ATOM 1443 C C . PHE A 1 182 ? -14.677 -15.053 28.787 1.00 85.12 182 PHE A C 1
ATOM 1445 O O . PHE A 1 182 ? -15.460 -15.998 28.863 1.00 85.12 182 PHE A O 1
ATOM 1452 N N . ARG A 1 183 ? -14.281 -14.599 27.591 1.00 88.50 183 ARG A N 1
ATOM 1453 C CA . ARG A 1 183 ? -14.785 -15.175 26.324 1.00 88.50 183 ARG A CA 1
ATOM 1454 C C . ARG A 1 183 ? -13.830 -15.116 25.136 1.00 88.50 183 ARG A C 1
ATOM 1456 O O . ARG A 1 183 ? -14.014 -15.875 24.183 1.00 88.50 183 ARG A O 1
ATOM 1463 N N . ASN A 1 184 ? -12.876 -14.190 25.132 1.00 88.00 184 ASN A N 1
ATOM 1464 C CA . ASN A 1 184 ? -11.988 -13.966 24.006 1.00 88.00 184 ASN A CA 1
ATOM 1465 C C . ASN A 1 184 ? -10.904 -15.047 23.998 1.00 88.00 184 ASN A C 1
ATOM 1467 O O . ASN A 1 184 ? -9.910 -14.972 24.711 1.00 88.00 184 ASN A O 1
ATOM 1471 N N . LYS A 1 185 ? -11.092 -16.059 23.149 1.00 87.12 185 LYS A N 1
ATOM 1472 C CA . LYS A 1 185 ? -10.128 -17.156 22.968 1.00 87.12 185 LYS A CA 1
ATOM 1473 C C . LYS A 1 185 ? -8.831 -16.721 22.281 1.00 87.12 185 LYS A C 1
ATOM 1475 O O . LYS A 1 185 ? -7.905 -17.520 22.202 1.00 87.12 185 LYS A O 1
ATOM 1480 N N . HIS A 1 186 ? -8.794 -15.505 21.740 1.00 88.00 186 HIS A N 1
ATOM 1481 C CA . HIS A 1 186 ? -7.621 -14.954 21.075 1.00 88.00 186 HIS A CA 1
ATOM 1482 C C . HIS A 1 186 ? -6.699 -14.204 22.048 1.00 88.00 186 HIS A C 1
ATOM 1484 O O . HIS A 1 186 ? -5.561 -13.938 21.675 1.00 88.00 186 HIS A O 1
ATOM 1490 N N . TYR A 1 187 ? -7.154 -13.905 23.270 1.00 83.94 187 TYR A N 1
ATOM 1491 C CA . TYR A 1 187 ? -6.376 -13.219 24.304 1.00 83.94 187 TYR A CA 1
ATOM 1492 C C . TYR A 1 187 ? -5.029 -13.914 24.563 1.00 83.94 187 TYR A C 1
ATOM 1494 O O . TYR A 1 187 ? -4.985 -15.140 24.676 1.00 83.94 187 TYR A O 1
ATOM 1502 N N . HIS A 1 188 ? -3.933 -13.148 24.610 1.00 86.94 188 HIS A N 1
ATOM 1503 C CA . HIS A 1 188 ? -2.556 -13.664 24.713 1.00 86.94 188 HIS A CA 1
ATOM 1504 C C . HIS A 1 188 ? -2.168 -14.666 23.605 1.00 86.94 188 HIS A C 1
ATOM 1506 O O . HIS A 1 188 ? -1.399 -15.606 23.825 1.00 86.94 188 HIS A O 1
ATOM 1512 N N . THR A 1 189 ? -2.688 -14.482 22.387 1.00 88.12 189 THR A N 1
ATOM 1513 C CA . THR A 1 189 ? -2.308 -15.286 21.214 1.00 88.12 189 THR A CA 1
ATOM 1514 C C . THR A 1 189 ? -1.940 -14.411 20.015 1.00 88.12 189 THR A C 1
ATOM 1516 O O . THR A 1 189 ? -2.213 -13.214 19.971 1.00 88.12 189 THR A O 1
ATOM 1519 N N . GLN A 1 190 ? -1.367 -15.019 18.970 1.00 88.31 190 GLN A N 1
ATOM 1520 C CA . GLN A 1 190 ? -1.091 -14.328 17.700 1.00 88.31 190 GLN A CA 1
ATOM 1521 C C . GLN A 1 190 ? -2.358 -13.863 16.962 1.00 88.31 190 GLN A C 1
ATOM 1523 O O . GLN A 1 190 ? -2.263 -13.036 16.053 1.00 88.31 190 GLN A O 1
ATOM 1528 N N . GLU A 1 191 ? -3.526 -14.406 17.315 1.00 90.19 191 GLU A N 1
ATOM 1529 C CA . GLU A 1 191 ? -4.806 -14.055 16.700 1.00 90.19 191 GLU A CA 1
ATOM 1530 C C . GLU A 1 191 ? -5.460 -12.824 17.335 1.00 90.19 191 GLU A C 1
ATOM 1532 O O . GLU A 1 191 ? -6.442 -12.323 16.771 1.00 90.19 191 GLU A O 1
ATOM 1537 N N . ASP A 1 192 ? -4.917 -12.315 18.449 1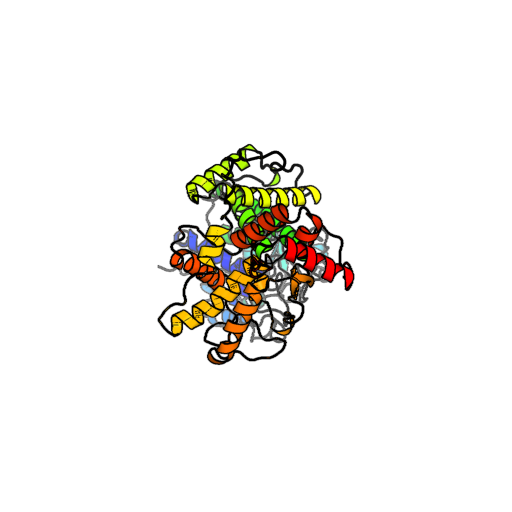.00 88.25 192 ASP A N 1
ATOM 1538 C CA . ASP A 1 192 ? -5.348 -11.047 19.031 1.00 88.25 192 ASP A CA 1
ATOM 1539 C C . ASP A 1 192 ? -4.932 -9.886 18.125 1.00 88.25 192 ASP A C 1
ATOM 1541 O O . ASP A 1 192 ? -3.828 -9.344 18.186 1.00 88.25 192 ASP A O 1
ATOM 1545 N N . THR A 1 193 ? -5.808 -9.579 17.180 1.00 90.12 193 THR A N 1
ATOM 1546 C CA . THR A 1 193 ? -5.537 -8.722 16.035 1.00 90.12 193 THR A CA 1
ATOM 1547 C C . THR A 1 193 ? -6.641 -7.687 15.892 1.00 90.12 193 THR A C 1
ATOM 1549 O O . THR A 1 193 ? -7.786 -7.924 16.275 1.00 90.12 193 THR A O 1
ATOM 1552 N N . VAL A 1 194 ? -6.314 -6.528 15.317 1.00 87.31 194 VAL A N 1
ATOM 1553 C CA . VAL A 1 194 ? -7.255 -5.403 15.177 1.00 87.31 194 VAL A CA 1
ATOM 1554 C C . VAL A 1 194 ? -8.515 -5.812 14.407 1.00 87.31 194 VAL A C 1
ATOM 1556 O O . VAL A 1 194 ? -9.603 -5.324 14.694 1.00 87.31 194 VAL A O 1
ATOM 1559 N N . GLU A 1 195 ? -8.401 -6.761 13.476 1.00 88.00 195 GLU A N 1
ATOM 1560 C CA . GLU A 1 195 ? -9.517 -7.307 12.701 1.00 88.00 195 GLU A CA 1
ATOM 1561 C C . GLU A 1 195 ? -10.568 -8.040 13.556 1.00 88.00 195 GLU A C 1
ATOM 1563 O O . GLU A 1 195 ? -11.677 -8.291 13.080 1.00 88.00 195 GLU A O 1
ATOM 1568 N N . LYS A 1 196 ? -10.237 -8.400 14.802 1.00 88.31 196 LYS A N 1
ATOM 1569 C CA . LYS A 1 196 ? -11.156 -9.014 15.772 1.00 88.31 196 LYS A CA 1
ATOM 1570 C C . LYS A 1 196 ? -11.911 -7.988 16.616 1.00 88.31 196 LYS A C 1
ATOM 1572 O O . LYS A 1 196 ? -12.858 -8.371 17.302 1.00 88.31 196 LYS A O 1
ATOM 1577 N N . LEU A 1 197 ? -11.530 -6.712 16.553 1.00 90.25 197 LEU A N 1
ATOM 1578 C CA . LEU A 1 197 ? -12.156 -5.646 17.326 1.00 90.25 197 LEU A CA 1
ATOM 1579 C C . LEU A 1 197 ? -13.362 -5.047 16.594 1.00 90.25 197 LEU A C 1
ATOM 1581 O O . LEU A 1 197 ? -13.426 -4.954 15.369 1.00 90.25 197 LEU A O 1
ATOM 1585 N N . ASN A 1 198 ? -14.322 -4.569 17.373 1.00 90.06 198 ASN A N 1
ATOM 1586 C CA . ASN A 1 198 ? -15.460 -3.783 16.940 1.00 90.06 198 ASN A CA 1
ATOM 1587 C C . ASN A 1 198 ? -15.188 -2.298 17.206 1.00 90.06 198 ASN A C 1
ATOM 1589 O O . ASN A 1 198 ? -15.619 -1.730 18.213 1.00 90.06 198 ASN A O 1
ATOM 1593 N N . LEU A 1 199 ? -14.496 -1.660 16.262 1.00 85.94 199 LEU A N 1
ATOM 1594 C CA . LEU A 1 199 ? -14.089 -0.256 16.379 1.00 85.94 199 LEU A CA 1
ATOM 1595 C C . LEU A 1 199 ? -15.276 0.705 16.568 1.00 85.94 199 LEU A C 1
ATOM 1597 O O . LEU A 1 199 ? -15.149 1.708 17.264 1.00 85.94 199 LEU A O 1
ATOM 1601 N N . ASN A 1 200 ? -16.453 0.374 16.023 1.00 84.12 200 ASN A N 1
ATOM 1602 C CA . ASN A 1 200 ? -17.667 1.172 16.214 1.00 84.12 200 ASN A CA 1
ATOM 1603 C C . ASN A 1 200 ? -18.098 1.213 17.680 1.00 84.12 200 ASN A C 1
ATOM 1605 O O . ASN A 1 200 ? -18.386 2.280 18.210 1.00 84.12 200 ASN A O 1
ATOM 1609 N N . LYS A 1 201 ? -18.130 0.063 18.355 1.00 87.69 201 LYS A N 1
ATOM 1610 C CA . LYS A 1 201 ? -18.482 0.021 19.779 1.00 87.69 201 LYS A CA 1
ATOM 1611 C C . LYS A 1 201 ? -17.387 0.615 20.648 1.00 87.69 201 LYS A C 1
ATOM 1613 O O . LYS A 1 201 ? -17.717 1.314 21.598 1.00 87.69 201 LYS A O 1
ATOM 1618 N N . MET A 1 202 ? -16.121 0.433 20.276 1.00 90.44 202 MET A N 1
ATOM 1619 C CA . MET A 1 202 ? -14.998 1.101 20.936 1.00 90.44 202 MET A CA 1
ATOM 1620 C C . MET A 1 202 ? -15.154 2.633 20.899 1.00 90.44 202 MET A C 1
ATOM 1622 O O . MET A 1 202 ? -14.993 3.298 21.920 1.00 90.44 202 MET A O 1
ATOM 1626 N N . ALA A 1 203 ? -15.578 3.202 19.764 1.00 85.69 203 ALA A N 1
ATOM 1627 C CA . ALA A 1 203 ? -15.895 4.628 19.663 1.00 85.69 203 ALA A CA 1
ATOM 1628 C C . ALA A 1 203 ? -17.042 5.049 20.602 1.00 85.69 203 ALA A C 1
ATOM 1630 O O . ALA A 1 203 ? -16.990 6.123 21.198 1.00 85.69 203 ALA A O 1
ATOM 1631 N N . GLU A 1 204 ? -18.059 4.205 20.795 1.00 87.94 204 GLU A N 1
ATOM 1632 C CA . GLU A 1 204 ? -19.137 4.486 21.753 1.00 87.94 204 GLU A CA 1
ATOM 1633 C C . GLU A 1 204 ? -18.662 4.471 23.210 1.00 87.94 204 GLU A C 1
ATOM 1635 O O . GLU A 1 204 ? -19.070 5.332 23.991 1.00 87.94 204 GLU A O 1
ATOM 1640 N N . VAL A 1 205 ? -17.753 3.559 23.565 1.00 90.06 205 VAL A N 1
ATOM 1641 C CA . VAL A 1 205 ? -17.097 3.517 24.885 1.00 90.06 205 VAL A CA 1
ATOM 1642 C C . VAL A 1 205 ? -16.329 4.818 25.145 1.00 90.06 205 VAL A C 1
ATOM 1644 O O . VAL A 1 205 ? -16.497 5.439 26.200 1.00 90.06 205 VAL A O 1
ATOM 1647 N N . ILE A 1 206 ? -15.547 5.264 24.156 1.00 88.56 206 ILE A N 1
ATOM 1648 C CA . ILE A 1 206 ? -14.780 6.520 24.174 1.00 88.56 206 ILE A CA 1
ATOM 1649 C C . ILE A 1 206 ? -15.711 7.732 24.325 1.00 88.56 206 ILE A C 1
ATOM 1651 O O . ILE A 1 206 ? -15.470 8.613 25.158 1.00 88.56 206 ILE A O 1
ATOM 1655 N N . ASN A 1 207 ? -16.815 7.765 23.575 1.00 81.62 207 ASN A N 1
ATOM 1656 C CA . ASN A 1 207 ? -17.815 8.828 23.673 1.00 81.62 207 ASN A CA 1
ATOM 1657 C C . ASN A 1 207 ? -18.435 8.899 25.075 1.00 81.62 207 ASN A C 1
ATOM 1659 O O . ASN A 1 207 ? -18.641 9.999 25.590 1.00 81.62 207 ASN A O 1
ATOM 1663 N N . GLY A 1 208 ? -18.685 7.756 25.723 1.00 80.88 208 GLY A N 1
ATOM 1664 C CA . GLY A 1 208 ? -19.158 7.701 27.110 1.00 80.88 208 GLY A CA 1
ATOM 1665 C C . GLY A 1 208 ? -18.232 8.421 28.091 1.00 80.88 208 GLY A C 1
ATOM 1666 O O . GLY A 1 208 ? -18.697 9.200 28.928 1.00 80.88 208 GLY A O 1
ATOM 1667 N N . CYS A 1 209 ? -16.918 8.234 27.938 1.00 78.25 209 CYS A N 1
ATOM 1668 C CA . CYS A 1 209 ? -15.904 8.938 28.729 1.00 78.25 209 CYS A CA 1
ATOM 1669 C C . CYS A 1 209 ? -15.903 10.450 28.444 1.00 78.25 209 CYS A C 1
ATOM 1671 O O . CYS A 1 209 ? -15.739 11.264 29.358 1.00 78.25 209 CYS A O 1
ATOM 1673 N N . GLY A 1 210 ? -16.134 10.838 27.185 1.00 65.19 210 GLY A N 1
ATOM 1674 C CA . GLY A 1 210 ? -16.247 12.233 26.762 1.00 65.19 210 GLY A CA 1
ATOM 1675 C C . GLY A 1 210 ? -17.464 12.949 27.357 1.00 65.19 210 GLY A C 1
ATOM 1676 O O . GLY A 1 210 ? -17.325 14.044 27.898 1.00 65.19 210 GLY A O 1
ATOM 1677 N N . VAL A 1 211 ? -18.649 12.327 27.324 1.00 55.78 211 VAL A N 1
ATOM 1678 C CA . VAL A 1 211 ? -19.922 12.914 27.800 1.00 55.78 211 VAL A CA 1
ATOM 1679 C C . VAL A 1 211 ? -19.888 13.267 29.290 1.00 55.78 211 VAL A C 1
ATOM 1681 O O . VAL A 1 211 ? -20.457 14.285 29.682 1.00 55.78 211 VAL A O 1
ATOM 1684 N N . TYR A 1 212 ? -19.166 12.506 30.117 1.00 52.19 212 TYR A N 1
ATOM 1685 C CA . TYR A 1 212 ? -18.991 12.825 31.540 1.00 52.19 212 TYR A CA 1
ATOM 1686 C C . TYR A 1 212 ? -18.269 14.169 31.778 1.00 52.19 212 TYR A C 1
ATOM 1688 O O . TYR A 1 212 ? -18.470 14.815 32.810 1.00 52.19 212 TYR A O 1
ATOM 1696 N N . SER A 1 213 ? -17.483 14.641 30.804 1.00 52.09 213 SER A N 1
ATOM 1697 C CA . SER A 1 213 ? -16.798 15.937 30.872 1.00 52.09 213 SER A CA 1
ATOM 1698 C C . SER A 1 213 ? -17.662 17.124 30.413 1.00 52.09 213 SER A C 1
ATOM 1700 O O . SER A 1 213 ? -17.274 18.268 30.650 1.00 52.09 213 SER A O 1
ATOM 1702 N N . PHE A 1 214 ? -18.850 16.900 29.823 1.00 43.00 214 PHE A N 1
ATOM 1703 C CA . PHE A 1 214 ? -19.690 17.962 29.248 1.00 43.00 214 PHE A CA 1
ATOM 1704 C C . PHE A 1 214 ? -21.067 18.086 29.903 1.00 43.00 214 PHE A C 1
ATOM 1706 O O . PHE A 1 214 ? -21.890 17.173 29.908 1.00 43.00 214 PHE A O 1
ATOM 1713 N N . THR A 1 215 ? -21.396 19.292 30.370 1.00 38.47 215 THR A N 1
ATOM 1714 C CA . THR A 1 215 ? -22.785 19.649 30.696 1.00 38.47 215 THR A CA 1
ATOM 1715 C C . THR A 1 215 ? -23.629 19.751 29.414 1.00 38.47 215 THR A C 1
ATOM 1717 O O . THR A 1 215 ? -23.580 20.757 28.719 1.00 38.47 215 THR A O 1
ATOM 1720 N N . ARG A 1 216 ? -24.383 18.685 29.120 1.00 36.41 216 ARG A N 1
ATOM 1721 C CA . ARG A 1 216 ? -25.690 18.532 28.426 1.00 36.41 216 ARG A CA 1
ATOM 1722 C C . ARG A 1 216 ? -26.116 19.367 27.189 1.00 36.41 216 ARG A C 1
ATOM 1724 O O . ARG A 1 216 ? -27.163 19.020 26.656 1.00 36.41 216 ARG A O 1
ATOM 1731 N N . LEU A 1 217 ? -25.409 20.389 26.686 1.00 31.09 217 LEU A N 1
ATOM 1732 C CA . LEU A 1 217 ? -26.015 21.344 25.724 1.00 31.09 217 LEU A CA 1
ATOM 1733 C C . LEU A 1 217 ? -25.409 21.465 24.307 1.00 31.09 217 LEU A C 1
ATOM 1735 O O . LEU A 1 217 ? -25.886 22.301 23.550 1.00 31.09 217 LEU A O 1
ATOM 1739 N N . ILE A 1 218 ? -24.418 20.660 23.896 1.00 38.00 218 ILE A N 1
ATOM 1740 C CA . ILE A 1 218 ? -23.774 20.835 22.563 1.00 38.00 218 ILE A CA 1
ATOM 1741 C C . ILE A 1 218 ? -23.933 19.619 21.622 1.00 38.00 218 ILE A C 1
ATOM 1743 O O . ILE A 1 218 ? -23.655 19.700 20.428 1.00 38.00 218 ILE A O 1
ATOM 1747 N N . PHE A 1 219 ? -24.476 18.492 22.088 1.00 39.97 219 PHE A N 1
ATOM 1748 C CA . PHE A 1 219 ? -24.444 17.257 21.292 1.00 39.97 219 PHE A CA 1
ATOM 1749 C C . PHE A 1 219 ? -25.491 17.147 20.172 1.00 39.97 219 PHE A C 1
ATOM 1751 O O . PHE A 1 219 ? -25.300 16.339 19.271 1.00 39.97 219 PHE A O 1
ATOM 1758 N N . PHE A 1 220 ? -26.557 17.954 20.136 1.00 34.25 220 PHE A N 1
ATOM 1759 C CA . PHE A 1 220 ? -27.595 17.747 19.112 1.00 34.25 220 PHE A CA 1
ATOM 1760 C C . PHE A 1 220 ? -27.177 18.213 17.703 1.00 34.25 220 PHE A C 1
ATOM 1762 O O . PHE A 1 220 ? -27.534 17.568 16.723 1.00 34.25 220 PHE A O 1
ATOM 1769 N N . ASN A 1 221 ? -26.343 19.256 17.592 1.00 30.12 221 ASN A N 1
ATOM 1770 C CA . ASN A 1 221 ? -25.836 19.735 16.296 1.00 30.12 221 ASN A CA 1
ATOM 1771 C C . ASN A 1 221 ? -24.514 19.073 15.871 1.00 30.12 221 ASN A C 1
ATOM 1773 O O . ASN A 1 221 ? -24.236 18.994 14.678 1.00 30.12 221 ASN A O 1
ATOM 1777 N N . LEU A 1 222 ? -23.724 18.534 16.812 1.00 38.44 222 LEU A N 1
ATOM 1778 C CA . LEU A 1 222 ? -22.530 17.753 16.473 1.00 38.44 222 LEU A CA 1
ATOM 1779 C C . LEU A 1 222 ? -22.859 16.308 16.092 1.00 38.44 222 LEU A C 1
ATOM 1781 O O . LEU A 1 222 ? -22.169 15.766 15.247 1.00 38.44 222 LEU A O 1
ATOM 1785 N N . VAL A 1 223 ? -23.909 15.682 16.636 1.00 39.50 223 VAL A N 1
ATOM 1786 C CA . VAL A 1 223 ? -24.249 14.284 16.302 1.00 39.50 223 VAL A CA 1
ATOM 1787 C C . VAL A 1 223 ? -24.685 14.120 14.849 1.00 39.50 223 VAL A C 1
ATOM 1789 O O . VAL A 1 223 ? -24.406 13.076 14.276 1.00 39.50 223 VAL A O 1
ATOM 1792 N N . ILE A 1 224 ? -25.296 15.127 14.219 1.00 34.41 224 ILE A N 1
ATOM 1793 C CA . ILE A 1 224 ? -25.636 15.056 12.790 1.00 34.41 224 ILE A CA 1
ATOM 1794 C C . ILE A 1 224 ? -24.366 15.203 11.946 1.00 34.41 224 ILE A C 1
ATOM 1796 O O . ILE A 1 224 ? -24.093 14.337 11.124 1.00 34.41 224 ILE A O 1
ATOM 1800 N N . SER A 1 225 ? -23.524 16.205 12.216 1.00 34.22 225 SER A N 1
ATOM 1801 C CA . SER A 1 225 ? -22.247 16.372 11.504 1.00 34.22 225 SER A CA 1
ATOM 1802 C C . SER A 1 225 ? -21.264 15.221 11.754 1.00 34.22 225 SER A C 1
ATOM 1804 O O . SER A 1 225 ? -20.530 14.852 10.849 1.00 34.22 225 SER A O 1
ATOM 1806 N N . PHE A 1 226 ? -21.280 14.605 12.939 1.00 41.59 226 PHE A N 1
ATOM 1807 C CA . PHE A 1 226 ? -20.420 13.484 13.331 1.00 41.59 226 PHE A CA 1
ATOM 1808 C C . PHE A 1 226 ? -20.986 12.132 12.889 1.00 41.59 226 PHE A C 1
ATOM 1810 O O . PHE A 1 226 ? -20.214 11.254 12.546 1.00 41.59 226 PHE A O 1
ATOM 1817 N N . ALA A 1 227 ? -22.309 11.947 12.814 1.00 37.47 227 ALA A N 1
ATOM 1818 C CA . ALA A 1 227 ? -22.899 10.781 12.152 1.00 37.47 227 ALA A CA 1
ATOM 1819 C C . ALA A 1 227 ? -22.697 10.850 10.636 1.00 37.47 227 ALA A C 1
ATOM 1821 O O . ALA A 1 227 ? -22.502 9.815 10.019 1.00 37.47 227 ALA A O 1
ATOM 1822 N N . ILE A 1 228 ? -22.692 12.047 10.042 1.00 39.94 228 ILE A N 1
ATOM 1823 C CA . ILE A 1 228 ? -22.323 12.259 8.639 1.00 39.94 228 ILE A CA 1
ATOM 1824 C C . ILE A 1 228 ? -20.823 11.998 8.430 1.00 39.94 228 ILE A C 1
ATOM 1826 O O . ILE A 1 228 ? -20.474 11.318 7.469 1.00 39.94 228 ILE A O 1
ATOM 1830 N N . LEU A 1 229 ? -19.953 12.447 9.346 1.00 41.31 229 LEU A N 1
ATOM 1831 C CA . LEU A 1 229 ? -18.509 12.181 9.293 1.00 41.31 229 LEU A CA 1
ATOM 1832 C C . LEU A 1 229 ? -18.188 10.694 9.515 1.00 41.31 229 LEU A C 1
ATOM 1834 O O . LEU A 1 229 ? -17.471 10.122 8.714 1.00 41.31 229 LEU A O 1
ATOM 1838 N N . ILE A 1 230 ? -18.780 10.040 10.522 1.00 44.88 230 ILE A N 1
ATOM 1839 C CA . ILE A 1 230 ? -18.626 8.600 10.795 1.00 44.88 230 ILE A CA 1
ATOM 1840 C C . ILE A 1 230 ? -19.252 7.763 9.684 1.00 44.88 230 ILE A C 1
ATOM 1842 O O . ILE A 1 230 ? -18.675 6.758 9.290 1.00 44.88 230 ILE A O 1
ATOM 1846 N N . LYS A 1 231 ? -20.425 8.139 9.158 1.00 42.75 231 LYS A N 1
ATOM 1847 C CA . LYS A 1 231 ? -21.005 7.446 8.002 1.00 42.75 231 LYS A CA 1
ATOM 1848 C C . LYS A 1 231 ? -20.075 7.604 6.806 1.00 42.75 231 LYS A C 1
ATOM 1850 O O . LYS A 1 231 ? -19.799 6.612 6.151 1.00 42.75 231 LYS A O 1
ATOM 1855 N N . GLY A 1 232 ? -19.543 8.803 6.577 1.00 43.31 232 GLY A N 1
ATOM 1856 C CA . GLY A 1 232 ? -18.449 9.050 5.645 1.00 43.31 232 GLY A CA 1
ATOM 1857 C C . GLY A 1 232 ? -17.296 8.074 5.858 1.00 43.31 232 GLY A C 1
ATOM 1858 O O . GLY A 1 232 ? -16.947 7.321 4.956 1.00 43.31 232 GLY A O 1
ATOM 1859 N N . GLU A 1 233 ? -16.698 8.088 7.046 1.00 47.75 233 GLU A N 1
ATOM 1860 C CA . GLU A 1 233 ? -15.479 7.345 7.345 1.00 47.75 233 GLU A CA 1
ATOM 1861 C C . GLU A 1 233 ? -15.734 5.842 7.263 1.00 47.75 233 GLU A C 1
ATOM 1863 O O . GLU A 1 233 ? -14.907 5.130 6.717 1.00 47.75 233 GLU A O 1
ATOM 1868 N N . LEU A 1 234 ? -16.905 5.348 7.677 1.00 49.56 234 LEU A N 1
ATOM 1869 C CA . LEU A 1 234 ? -17.326 3.953 7.505 1.00 49.56 234 LEU A CA 1
ATOM 1870 C C . LEU A 1 234 ? -17.569 3.586 6.038 1.00 49.56 234 LEU A C 1
ATOM 1872 O O . LEU A 1 234 ? -17.219 2.478 5.626 1.00 49.56 234 LEU A O 1
ATOM 1876 N N . MET A 1 235 ? -18.142 4.494 5.240 1.00 56.88 235 MET A N 1
ATOM 1877 C CA . MET A 1 235 ? -18.284 4.321 3.790 1.00 56.88 235 MET A CA 1
ATOM 1878 C C . MET A 1 235 ? -16.906 4.214 3.129 1.00 56.88 235 ME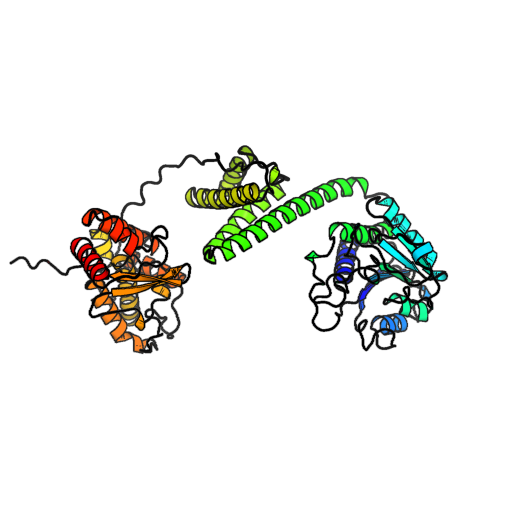T A C 1
ATOM 1880 O O . MET A 1 235 ? -16.677 3.304 2.330 1.00 56.88 235 MET A O 1
ATOM 1884 N N . GLN A 1 236 ? -15.976 5.093 3.507 1.00 54.97 236 GLN A N 1
ATOM 1885 C CA . GLN A 1 236 ? -14.603 5.089 3.013 1.00 54.97 236 GLN A CA 1
ATOM 1886 C C . GLN A 1 236 ? -13.849 3.844 3.490 1.00 54.97 236 GLN A C 1
ATOM 1888 O O . GLN A 1 236 ? -13.211 3.182 2.681 1.00 54.97 236 GLN A O 1
ATOM 1893 N N . TYR A 1 237 ? -13.975 3.456 4.762 1.00 61.03 237 TYR A N 1
ATOM 1894 C CA . TYR A 1 237 ? -13.300 2.294 5.344 1.00 61.03 237 TYR A CA 1
ATOM 1895 C C . TYR A 1 237 ? -13.787 0.988 4.714 1.00 61.03 237 TYR A C 1
ATOM 1897 O O . TYR A 1 237 ? -12.975 0.147 4.337 1.00 61.03 237 TYR A O 1
ATOM 1905 N N . GLY A 1 238 ? -15.101 0.842 4.508 1.00 74.81 238 GLY A N 1
ATOM 1906 C CA . GLY A 1 238 ? -15.675 -0.302 3.800 1.00 74.81 238 GLY A CA 1
ATOM 1907 C C . GLY A 1 238 ? -15.192 -0.382 2.350 1.00 74.81 238 GLY A C 1
ATOM 1908 O O . GLY A 1 238 ? -14.755 -1.438 1.893 1.00 74.81 238 GLY A O 1
ATOM 1909 N N . ALA A 1 239 ? -15.185 0.742 1.630 1.00 82.00 239 ALA A N 1
ATOM 1910 C CA . ALA A 1 239 ? -14.686 0.789 0.259 1.00 82.00 239 ALA A CA 1
ATOM 1911 C C . ALA A 1 239 ? -13.168 0.523 0.171 1.00 82.00 239 ALA A C 1
ATOM 1913 O O . ALA A 1 239 ? -12.721 -0.215 -0.710 1.00 82.00 239 ALA A O 1
ATOM 1914 N N . MET A 1 240 ? -12.375 1.051 1.106 1.00 81.56 240 MET A N 1
ATOM 1915 C CA . MET A 1 240 ? -10.927 0.825 1.191 1.00 81.56 240 MET A CA 1
ATOM 1916 C C . MET A 1 240 ? -10.583 -0.608 1.614 1.00 81.56 240 MET A C 1
ATOM 1918 O O . MET A 1 240 ? -9.578 -1.167 1.160 1.00 81.56 240 MET A O 1
ATOM 1922 N N . GLN A 1 241 ? -11.429 -1.249 2.420 1.00 81.44 241 GLN A N 1
ATOM 1923 C CA . GLN A 1 241 ? -11.311 -2.668 2.746 1.00 81.44 241 GLN A CA 1
ATOM 1924 C C . GLN A 1 241 ? -11.566 -3.532 1.507 1.00 81.44 241 GLN A C 1
ATOM 1926 O O . GLN A 1 241 ? -10.763 -4.418 1.206 1.00 81.44 241 GLN A O 1
ATOM 1931 N N . LEU A 1 242 ? -12.614 -3.229 0.733 1.00 86.12 242 LEU A N 1
ATOM 1932 C CA . LEU A 1 242 ? -12.870 -3.889 -0.550 1.00 86.12 242 LEU A CA 1
ATOM 1933 C C . LEU A 1 242 ? -11.705 -3.689 -1.525 1.00 86.12 242 LEU A C 1
ATOM 1935 O O . LEU A 1 242 ? -11.280 -4.646 -2.172 1.00 86.12 242 LEU A O 1
ATOM 1939 N N . LEU A 1 243 ? -11.139 -2.480 -1.599 1.00 90.81 243 LEU A N 1
ATOM 1940 C CA . LEU A 1 243 ? -9.941 -2.209 -2.395 1.00 90.81 243 LEU A CA 1
ATOM 1941 C C . LEU A 1 243 ? -8.761 -3.075 -1.937 1.00 90.81 243 LEU A C 1
ATOM 1943 O O . LEU A 1 243 ? -8.104 -3.712 -2.758 1.00 90.81 243 LEU A O 1
ATOM 1947 N N . SER A 1 244 ? -8.511 -3.156 -0.633 1.00 85.06 244 SER A N 1
ATOM 1948 C CA . SER A 1 244 ? -7.417 -3.956 -0.071 1.00 85.06 244 SER A CA 1
ATOM 1949 C C . SER A 1 244 ? -7.583 -5.449 -0.373 1.00 85.06 244 SER A C 1
ATOM 1951 O O . SER A 1 244 ? -6.626 -6.119 -0.774 1.00 85.06 244 SER A O 1
ATOM 1953 N N . MET A 1 245 ? -8.808 -5.967 -0.254 1.00 85.62 245 MET A N 1
ATOM 1954 C CA . MET A 1 245 ? -9.156 -7.340 -0.627 1.00 85.62 245 MET A CA 1
ATOM 1955 C C . MET A 1 245 ? -8.937 -7.591 -2.121 1.00 85.62 245 MET A C 1
ATOM 1957 O O . MET A 1 245 ? -8.318 -8.589 -2.493 1.00 85.62 245 MET A O 1
ATOM 1961 N N . TRP A 1 246 ? -9.367 -6.661 -2.973 1.00 94.31 246 TRP A N 1
ATOM 1962 C CA . TRP A 1 246 ? -9.166 -6.751 -4.413 1.00 94.31 246 TRP A CA 1
ATOM 1963 C C . TRP A 1 246 ? -7.683 -6.736 -4.799 1.00 94.31 246 TRP A C 1
ATOM 1965 O O . TRP A 1 246 ? -7.241 -7.561 -5.597 1.00 94.31 246 TRP A O 1
ATOM 1975 N N . ILE A 1 247 ? -6.878 -5.848 -4.208 1.00 89.50 247 ILE A N 1
ATOM 1976 C CA . ILE A 1 247 ? -5.428 -5.791 -4.449 1.00 89.50 247 ILE A CA 1
ATOM 1977 C C . ILE A 1 247 ? -4.748 -7.090 -4.010 1.00 89.50 247 ILE A C 1
ATOM 1979 O O . ILE A 1 247 ? -3.875 -7.590 -4.724 1.00 89.50 247 ILE A O 1
ATOM 1983 N N . LYS A 1 248 ? -5.170 -7.682 -2.886 1.00 81.06 248 LYS A N 1
ATOM 1984 C CA . LYS A 1 248 ? -4.676 -8.988 -2.431 1.00 81.06 248 LYS A CA 1
ATOM 1985 C C . LYS A 1 248 ? -5.018 -10.101 -3.427 1.00 81.06 248 LYS A C 1
ATOM 1987 O O . LYS A 1 248 ? -4.127 -10.868 -3.785 1.00 81.06 248 LYS A O 1
ATOM 1992 N N . ASP A 1 249 ? -6.249 -10.147 -3.934 1.00 82.88 249 ASP A N 1
ATOM 1993 C CA . ASP A 1 249 ? -6.661 -11.099 -4.978 1.00 82.88 249 ASP A CA 1
ATOM 1994 C C . ASP A 1 249 ? -5.843 -10.921 -6.274 1.00 82.88 249 ASP A C 1
ATOM 1996 O O . ASP A 1 249 ? -5.284 -11.873 -6.823 1.00 82.88 249 ASP A O 1
ATOM 2000 N N . ARG A 1 250 ? -5.644 -9.676 -6.724 1.00 87.44 250 ARG A N 1
ATOM 2001 C CA . ARG A 1 250 ? -4.798 -9.369 -7.890 1.00 87.44 250 ARG A CA 1
ATOM 2002 C C . ARG A 1 250 ? -3.336 -9.759 -7.686 1.00 87.44 250 ARG A C 1
ATOM 2004 O O . ARG A 1 250 ? -2.690 -10.208 -8.636 1.00 87.44 250 ARG A O 1
ATOM 2011 N N . LYS A 1 251 ? -2.814 -9.618 -6.466 1.00 79.06 251 LYS A N 1
ATOM 2012 C CA . LYS A 1 251 ? -1.464 -10.063 -6.100 1.00 79.06 251 LYS A CA 1
ATOM 2013 C C . LYS A 1 251 ? -1.334 -11.584 -6.203 1.00 79.06 251 LYS A C 1
ATOM 2015 O O . LYS A 1 251 ? -0.350 -12.053 -6.765 1.00 79.06 251 LYS A O 1
ATOM 2020 N N . ILE A 1 252 ? -2.338 -12.338 -5.746 1.00 81.00 252 ILE A N 1
ATOM 2021 C CA . ILE A 1 252 ? -2.399 -13.806 -5.886 1.00 81.00 252 ILE A CA 1
ATOM 2022 C C . ILE A 1 252 ? -2.438 -14.216 -7.369 1.00 81.00 252 ILE A C 1
ATOM 2024 O O . ILE A 1 252 ? -1.791 -15.179 -7.768 1.00 81.00 252 ILE A O 1
ATOM 2028 N N . GLN A 1 253 ? -3.096 -13.427 -8.221 1.00 78.31 253 GLN A N 1
ATOM 2029 C CA . GLN A 1 253 ? -3.107 -13.606 -9.682 1.00 78.31 253 GLN A CA 1
ATOM 2030 C C . GLN A 1 253 ? -1.800 -13.161 -10.377 1.00 78.31 253 GLN A C 1
ATOM 2032 O O . GLN A 1 253 ? -1.771 -12.985 -11.598 1.00 78.31 253 GLN A O 1
ATOM 2037 N N . ASN A 1 254 ? -0.709 -12.969 -9.627 1.00 79.81 254 ASN A N 1
ATOM 2038 C CA . ASN A 1 254 ? 0.613 -12.586 -10.129 1.00 79.81 254 ASN A CA 1
ATOM 2039 C C . ASN A 1 254 ? 0.618 -11.280 -10.947 1.00 79.81 254 ASN A C 1
ATOM 2041 O O . ASN A 1 254 ? 1.395 -11.118 -11.897 1.00 79.81 254 ASN A O 1
ATOM 2045 N N . GLN A 1 255 ? -0.242 -10.316 -10.594 1.00 78.62 255 GLN A N 1
ATOM 2046 C CA . GLN A 1 255 ? -0.127 -8.953 -11.112 1.00 78.62 255 GLN A CA 1
ATOM 2047 C C . GLN A 1 255 ? 1.189 -8.310 -10.643 1.00 78.62 255 GLN A C 1
ATOM 2049 O O . GLN A 1 255 ? 1.668 -8.551 -9.540 1.00 78.62 255 GLN A O 1
ATOM 2054 N N . SER A 1 256 ? 1.801 -7.492 -11.500 1.00 81.50 256 SER A N 1
ATOM 2055 C CA . SER A 1 256 ? 3.071 -6.826 -11.201 1.00 81.50 256 SER A CA 1
ATOM 2056 C C . SER A 1 256 ? 2.861 -5.744 -10.149 1.00 81.50 256 SER A C 1
ATOM 2058 O O . SER A 1 256 ? 1.837 -5.066 -10.192 1.00 81.50 256 SER A O 1
ATOM 2060 N N . VAL A 1 257 ? 3.853 -5.525 -9.281 1.00 73.00 257 VAL A N 1
ATOM 2061 C CA . VAL A 1 257 ? 3.806 -4.516 -8.203 1.00 73.00 257 VAL A CA 1
ATOM 2062 C C . VAL A 1 257 ? 3.381 -3.146 -8.738 1.00 73.00 257 VAL A C 1
ATOM 2064 O O . VAL A 1 257 ? 2.400 -2.591 -8.270 1.00 73.00 257 VAL A O 1
ATOM 2067 N N . HIS A 1 258 ? 3.976 -2.688 -9.844 1.00 69.75 258 HIS A N 1
ATOM 2068 C CA . HIS A 1 258 ? 3.591 -1.424 -10.488 1.00 69.75 258 HIS A CA 1
ATOM 2069 C C . HIS A 1 258 ? 2.122 -1.348 -10.931 1.00 69.75 258 HIS A C 1
ATOM 2071 O O . HIS A 1 258 ? 1.529 -0.272 -10.944 1.00 69.75 258 HIS A O 1
ATOM 2077 N N . THR A 1 259 ? 1.529 -2.475 -11.328 1.00 79.44 259 THR A N 1
ATOM 2078 C CA . THR A 1 259 ? 0.110 -2.528 -11.703 1.00 79.44 259 THR A CA 1
ATOM 2079 C C . THR A 1 259 ? -0.776 -2.490 -10.465 1.00 79.44 259 THR A C 1
ATOM 2081 O O . THR A 1 259 ? -1.801 -1.818 -10.494 1.00 79.44 259 THR A O 1
ATOM 2084 N N . LEU A 1 260 ? -0.367 -3.151 -9.378 1.00 82.31 260 LEU A N 1
ATOM 2085 C CA . LEU A 1 260 ? -1.056 -3.084 -8.089 1.00 82.31 260 LEU A CA 1
ATOM 2086 C C . LEU A 1 260 ? -1.013 -1.665 -7.513 1.00 82.31 260 LEU A C 1
ATOM 2088 O O . LEU A 1 260 ? -2.056 -1.157 -7.119 1.00 82.31 260 LEU A O 1
ATOM 2092 N N . ASP A 1 261 ? 0.139 -0.994 -7.562 1.00 82.00 261 ASP A N 1
ATOM 2093 C CA . ASP A 1 261 ? 0.288 0.395 -7.108 1.00 82.00 261 ASP A CA 1
ATOM 2094 C C . ASP A 1 261 ? -0.592 1.347 -7.926 1.00 82.00 261 ASP A C 1
ATOM 2096 O O . ASP A 1 261 ? -1.237 2.247 -7.387 1.00 82.00 261 ASP A O 1
ATOM 2100 N N . ALA A 1 262 ? -0.646 1.139 -9.247 1.00 82.38 262 ALA A N 1
ATOM 2101 C CA . ALA A 1 262 ? -1.509 1.913 -10.128 1.00 82.38 262 ALA A CA 1
ATOM 2102 C C . ALA A 1 262 ? -2.995 1.680 -9.818 1.00 82.38 262 ALA A C 1
ATOM 2104 O O . ALA A 1 262 ? -3.740 2.649 -9.720 1.00 82.38 262 ALA A O 1
ATOM 2105 N N . TYR A 1 263 ? -3.417 0.428 -9.626 1.00 90.06 263 TYR A N 1
ATOM 2106 C CA . TYR A 1 263 ? -4.790 0.091 -9.247 1.00 90.06 263 TYR A CA 1
ATOM 2107 C C . TYR A 1 263 ? -5.174 0.665 -7.889 1.00 90.06 263 TYR A C 1
ATOM 2109 O O . TYR A 1 263 ? -6.227 1.287 -7.781 1.00 90.06 263 TYR A O 1
ATOM 2117 N N . PHE A 1 264 ? -4.313 0.506 -6.884 1.00 90.19 264 PHE A N 1
ATOM 2118 C CA . PHE A 1 264 ? -4.543 1.034 -5.546 1.00 90.19 264 PHE A CA 1
ATOM 2119 C C . PHE A 1 264 ? -4.724 2.548 -5.592 1.00 90.19 264 PHE A C 1
ATOM 2121 O O . PHE A 1 264 ? -5.740 3.062 -5.140 1.00 90.19 264 PHE A O 1
ATOM 2128 N N . ARG A 1 265 ? -3.790 3.259 -6.230 1.00 90.00 265 ARG A N 1
ATOM 2129 C CA . ARG A 1 265 ? -3.861 4.714 -6.366 1.00 90.00 265 ARG A CA 1
ATOM 2130 C C . ARG A 1 265 ? -5.110 5.165 -7.117 1.00 90.00 265 ARG A C 1
ATOM 2132 O O . ARG A 1 265 ? -5.782 6.082 -6.663 1.00 90.00 265 ARG A O 1
ATOM 2139 N N . ASP A 1 266 ? -5.407 4.581 -8.273 1.00 92.31 266 ASP A N 1
ATOM 2140 C CA . ASP A 1 266 ? -6.534 5.023 -9.102 1.00 92.31 266 ASP A CA 1
ATOM 2141 C C . ASP A 1 266 ? -7.878 4.814 -8.396 1.00 92.31 266 ASP A C 1
ATOM 2143 O O . ASP A 1 266 ? -8.736 5.692 -8.435 1.00 92.31 266 ASP A O 1
ATOM 2147 N N . VAL A 1 267 ? -8.058 3.657 -7.752 1.00 94.31 267 VAL A N 1
ATOM 2148 C CA . VAL A 1 267 ? -9.312 3.313 -7.076 1.00 94.31 267 VAL A CA 1
ATOM 2149 C C . VAL A 1 267 ? -9.433 4.032 -5.735 1.00 94.31 267 VAL A C 1
ATOM 2151 O O . VAL A 1 267 ? -10.516 4.522 -5.442 1.00 94.31 267 VAL A O 1
ATOM 2154 N N . SER A 1 268 ? -8.344 4.200 -4.975 1.00 91.12 268 SER A N 1
ATOM 2155 C CA . SER A 1 268 ? -8.338 5.034 -3.760 1.00 91.12 268 SER A CA 1
ATOM 2156 C C . SER A 1 268 ? -8.786 6.454 -4.086 1.00 91.12 268 SER A C 1
ATOM 2158 O O . SER A 1 268 ? -9.726 6.946 -3.487 1.00 91.12 268 SER A O 1
ATOM 2160 N N . ASN A 1 269 ? -8.222 7.061 -5.135 1.00 91.31 269 ASN A N 1
ATOM 2161 C CA . ASN A 1 269 ? -8.625 8.393 -5.593 1.00 91.31 269 ASN A CA 1
ATOM 2162 C C . ASN A 1 269 ? -10.123 8.506 -5.930 1.00 91.31 269 ASN A C 1
ATOM 2164 O O . ASN A 1 269 ? -10.696 9.588 -5.838 1.00 91.31 269 ASN A O 1
ATOM 2168 N N . PHE A 1 270 ? -10.734 7.431 -6.429 1.00 93.31 270 PHE A N 1
ATOM 2169 C CA . PHE A 1 270 ? -12.166 7.396 -6.717 1.00 93.31 270 PHE A CA 1
ATOM 2170 C C . PHE A 1 270 ? -12.999 7.204 -5.446 1.00 93.31 270 PHE A C 1
ATOM 2172 O O . PHE A 1 270 ? -14.028 7.856 -5.293 1.00 93.31 270 PHE A O 1
ATOM 2179 N N . ILE A 1 271 ? -12.539 6.358 -4.523 1.00 91.06 271 ILE A N 1
ATOM 2180 C CA . ILE A 1 271 ? -13.156 6.167 -3.207 1.00 91.06 271 ILE A CA 1
ATOM 2181 C C . ILE A 1 271 ? -13.129 7.473 -2.408 1.00 91.06 271 ILE A C 1
ATOM 2183 O O . ILE A 1 271 ? -14.148 7.841 -1.837 1.00 91.06 271 ILE A O 1
ATOM 2187 N N . ASP A 1 272 ? -12.015 8.204 -2.437 1.00 86.62 272 ASP A N 1
ATOM 2188 C CA . ASP A 1 272 ? -11.871 9.504 -1.778 1.00 86.62 272 ASP A CA 1
ATOM 2189 C C . ASP A 1 272 ? -12.838 10.539 -2.374 1.00 86.62 272 ASP A C 1
ATOM 2191 O O . ASP A 1 272 ? -13.493 11.271 -1.642 1.00 86.62 272 ASP A O 1
ATOM 2195 N N . PHE A 1 273 ? -13.021 10.546 -3.701 1.00 89.12 273 PHE A N 1
ATOM 2196 C CA . PHE A 1 273 ? -14.047 11.378 -4.338 1.00 89.12 273 PHE A CA 1
ATOM 2197 C C . PHE A 1 273 ? -15.467 10.995 -3.897 1.00 89.12 273 PHE A C 1
ATOM 2199 O O . PHE A 1 273 ? -16.277 11.875 -3.608 1.00 89.12 273 PHE A O 1
ATOM 2206 N N . CYS A 1 274 ? -15.779 9.697 -3.836 1.00 86.75 274 CYS A N 1
ATOM 2207 C CA . CYS A 1 274 ? -17.081 9.229 -3.361 1.00 86.75 274 CYS A CA 1
ATOM 2208 C C . CYS A 1 274 ? -17.302 9.629 -1.896 1.00 86.75 274 CYS A C 1
ATOM 2210 O O . CYS A 1 274 ? -18.395 10.059 -1.544 1.00 86.75 274 CYS A O 1
ATOM 2212 N N . TYR A 1 275 ? -16.262 9.555 -1.065 1.00 83.00 275 TYR A N 1
ATOM 2213 C CA . TYR A 1 275 ? -16.287 10.008 0.323 1.00 83.00 275 TYR A CA 1
ATOM 2214 C C . TYR A 1 275 ? -16.567 11.513 0.430 1.00 83.00 275 TYR A C 1
ATOM 2216 O O . TYR A 1 275 ? -17.522 11.901 1.104 1.00 83.00 275 TYR A O 1
ATOM 2224 N N . ASP A 1 276 ? -15.817 12.345 -0.301 1.00 81.31 276 ASP A N 1
ATOM 2225 C CA . ASP A 1 276 ? -15.996 13.804 -0.329 1.00 81.31 276 ASP A CA 1
ATOM 2226 C C . ASP A 1 276 ? -17.419 14.199 -0.767 1.00 81.31 276 ASP A C 1
ATOM 2228 O O . ASP A 1 276 ? -17.984 15.183 -0.285 1.00 81.31 276 ASP A O 1
ATOM 2232 N N . LYS A 1 277 ? -18.013 13.421 -1.679 1.00 81.38 277 LYS A N 1
ATOM 2233 C CA . LYS A 1 277 ? -19.375 13.615 -2.199 1.00 81.38 277 LYS A CA 1
ATOM 2234 C C . LYS A 1 277 ? -20.460 12.894 -1.397 1.00 81.38 277 LYS A C 1
ATOM 2236 O O . LYS A 1 277 ? -21.635 13.044 -1.718 1.00 81.38 277 LYS A O 1
ATOM 2241 N N . GLN A 1 278 ? -20.087 12.149 -0.355 1.00 82.69 278 GLN A N 1
ATOM 2242 C CA . GLN A 1 278 ? -20.988 11.334 0.470 1.00 82.69 278 GLN A CA 1
ATOM 2243 C C . GLN A 1 278 ? -21.787 10.284 -0.326 1.00 82.69 278 GLN A C 1
ATOM 2245 O O . GLN A 1 278 ? -22.933 9.980 0.002 1.00 82.69 278 GLN A O 1
ATOM 2250 N N . ILE A 1 279 ? -21.168 9.712 -1.359 1.00 83.69 279 ILE A N 1
ATOM 2251 C CA . ILE A 1 279 ? -21.729 8.672 -2.225 1.00 83.69 279 ILE A CA 1
ATOM 2252 C C . ILE A 1 279 ? -21.290 7.298 -1.702 1.00 83.69 279 ILE A C 1
ATOM 2254 O O . ILE A 1 279 ? -20.098 6.994 -1.627 1.00 83.69 279 ILE A O 1
ATOM 2258 N N . GLU A 1 280 ? -22.249 6.432 -1.363 1.00 83.06 280 GLU A N 1
ATOM 2259 C CA . GLU A 1 280 ? -21.957 5.033 -1.027 1.00 83.06 280 GLU A CA 1
ATOM 2260 C C . GLU A 1 280 ? -21.491 4.284 -2.284 1.00 83.06 280 GLU A C 1
ATOM 2262 O O . GLU A 1 280 ? -22.117 4.390 -3.333 1.00 83.06 280 GLU A O 1
ATOM 2267 N N . LEU A 1 281 ? -20.447 3.449 -2.190 1.00 85.38 281 LEU A N 1
ATOM 2268 C CA . LEU A 1 281 ? -19.909 2.724 -3.357 1.00 85.38 281 LEU A CA 1
ATOM 2269 C C . LEU A 1 281 ? -20.975 1.879 -4.093 1.00 85.38 281 LEU A C 1
ATOM 2271 O O . LEU A 1 281 ? -20.916 1.722 -5.309 1.00 85.38 281 LEU A O 1
ATOM 2275 N N . LYS A 1 282 ? -21.971 1.364 -3.359 1.00 85.25 282 LYS A N 1
ATOM 2276 C CA . LYS A 1 282 ? -23.128 0.617 -3.894 1.00 85.25 282 LYS A CA 1
ATOM 2277 C C . LYS A 1 282 ? -24.189 1.488 -4.582 1.00 85.25 282 LYS A C 1
ATOM 2279 O O . LYS A 1 282 ? -25.039 0.944 -5.273 1.00 85.25 282 LYS A O 1
ATOM 2284 N N . GLN A 1 283 ? -24.159 2.799 -4.359 1.00 85.31 283 GLN A N 1
ATOM 2285 C CA . GLN A 1 283 ? -25.074 3.790 -4.932 1.00 85.31 283 GLN A CA 1
ATOM 2286 C C . GLN A 1 283 ? -24.444 4.568 -6.089 1.00 85.31 283 GLN A C 1
ATOM 2288 O O . GLN A 1 283 ? -25.112 5.414 -6.662 1.00 85.31 283 GLN A O 1
ATOM 2293 N N . VAL A 1 284 ? -23.179 4.298 -6.428 1.00 86.62 284 VAL A N 1
ATOM 2294 C CA . VAL A 1 284 ? -22.511 4.948 -7.559 1.00 86.62 284 VAL A CA 1
ATOM 2295 C C . VAL A 1 284 ? -23.303 4.697 -8.838 1.00 86.62 284 VAL A C 1
ATOM 2297 O O . VAL A 1 284 ? -23.545 3.548 -9.209 1.00 86.62 284 VAL A O 1
ATOM 2300 N N . GLU A 1 285 ? -23.615 5.772 -9.550 1.00 81.94 285 GLU A N 1
ATOM 2301 C CA . GLU A 1 285 ? -24.259 5.771 -10.855 1.00 81.94 285 GLU A CA 1
ATOM 2302 C C . GLU A 1 285 ? -23.323 6.304 -11.953 1.00 81.94 285 GLU A C 1
ATOM 2304 O O . GLU A 1 285 ? -22.243 6.857 -11.725 1.00 81.94 285 GLU A O 1
ATOM 2309 N N . ALA A 1 286 ? -23.753 6.180 -13.211 1.00 74.06 286 ALA A N 1
ATOM 2310 C CA . ALA A 1 286 ? -23.004 6.721 -14.344 1.00 74.06 286 ALA A CA 1
ATOM 2311 C C . ALA A 1 286 ? -22.861 8.258 -14.294 1.00 74.06 286 ALA A C 1
ATOM 2313 O O . ALA A 1 286 ? -21.952 8.805 -14.921 1.00 74.06 286 ALA A O 1
ATOM 2314 N N . ALA A 1 287 ? -23.760 8.962 -13.594 1.00 70.81 287 ALA A N 1
ATOM 2315 C CA . ALA A 1 287 ? -23.662 10.405 -13.380 1.00 70.81 287 ALA A CA 1
ATOM 2316 C C . ALA A 1 287 ? -22.472 10.766 -12.476 1.00 70.81 287 ALA A C 1
ATOM 2318 O O . ALA A 1 287 ? -21.690 11.640 -12.847 1.00 70.81 287 ALA A O 1
ATOM 2319 N N . ASP A 1 288 ? -22.256 10.015 -11.396 1.00 83.06 288 ASP A N 1
ATOM 2320 C CA . ASP A 1 288 ? -21.137 10.225 -10.468 1.00 83.06 288 ASP A CA 1
ATOM 2321 C C . ASP A 1 288 ? -19.790 9.948 -11.137 1.00 83.06 288 ASP A C 1
ATOM 2323 O O . ASP A 1 288 ? -18.808 10.653 -10.915 1.00 83.06 288 ASP A O 1
ATOM 2327 N N . LEU A 1 289 ? -19.740 8.959 -12.036 1.00 82.19 289 LEU A N 1
ATOM 2328 C CA . LEU A 1 289 ? -18.549 8.694 -12.846 1.00 82.19 289 LEU A CA 1
ATOM 2329 C C . LEU A 1 289 ? -18.242 9.841 -13.825 1.00 82.19 289 LEU A C 1
ATOM 2331 O O . LEU A 1 289 ? -17.068 10.132 -14.068 1.00 82.19 289 LEU A O 1
ATOM 2335 N N . ARG A 1 290 ? -19.263 10.517 -14.379 1.00 75.69 290 ARG A N 1
ATOM 2336 C CA . ARG A 1 290 ? -19.067 11.735 -15.193 1.00 75.69 290 ARG A CA 1
ATOM 2337 C C . ARG A 1 290 ? -18.528 12.878 -14.351 1.00 75.69 290 ARG A C 1
ATOM 2339 O O . ARG A 1 290 ? -17.591 13.547 -14.784 1.00 75.69 290 ARG A O 1
ATOM 2346 N N . GLU A 1 291 ? -19.098 13.076 -13.169 1.00 77.50 291 GLU A N 1
ATOM 2347 C CA . GLU A 1 291 ? -18.672 14.123 -12.246 1.00 77.50 291 GLU A CA 1
ATOM 2348 C C . GLU A 1 291 ? -17.244 13.882 -11.741 1.00 77.50 291 GLU A C 1
ATOM 2350 O O . GLU A 1 291 ? -16.431 14.802 -11.760 1.00 77.50 291 GLU A O 1
ATOM 2355 N N . TYR A 1 292 ? -16.885 12.637 -11.417 1.00 85.69 292 TYR A N 1
ATOM 2356 C CA . TYR A 1 292 ? -15.514 12.260 -11.072 1.00 85.69 292 TYR A CA 1
ATOM 2357 C C . TYR A 1 292 ? -14.532 12.601 -12.197 1.00 85.69 292 TYR A C 1
ATOM 2359 O O . TYR A 1 292 ? -13.477 13.185 -11.955 1.00 85.69 292 TYR A O 1
ATOM 2367 N N . VAL A 1 293 ? -14.867 12.271 -13.448 1.00 81.19 293 VAL A N 1
ATOM 2368 C CA . VAL A 1 293 ? -14.012 12.597 -14.599 1.00 81.19 293 VAL A CA 1
ATOM 2369 C C . VAL A 1 293 ? -13.839 14.109 -14.746 1.00 81.19 293 VAL A C 1
ATOM 2371 O O . VAL A 1 293 ? -12.711 14.556 -14.946 1.00 81.19 293 VAL A O 1
ATOM 2374 N N . ALA A 1 294 ? -14.916 14.890 -14.613 1.00 69.69 294 ALA A N 1
ATOM 2375 C CA . ALA A 1 294 ? -14.852 16.351 -14.656 1.00 69.69 294 ALA A CA 1
ATOM 2376 C C . ALA A 1 294 ? -13.966 16.911 -13.529 1.00 69.69 294 ALA A C 1
ATOM 2378 O O . ALA A 1 294 ? -13.047 17.683 -13.797 1.00 69.69 294 ALA A O 1
ATOM 2379 N N . TYR A 1 295 ? -14.153 16.420 -12.301 1.00 79.12 295 TYR A N 1
ATOM 2380 C CA . TYR A 1 295 ? -13.352 16.783 -11.132 1.00 79.12 295 TYR A CA 1
ATOM 2381 C C . TYR A 1 295 ? -11.854 16.511 -11.336 1.00 79.12 295 TYR A C 1
ATOM 2383 O O . TYR A 1 295 ? -11.014 17.349 -11.018 1.00 79.12 295 TYR A O 1
ATOM 2391 N N . ARG A 1 296 ? -11.490 15.358 -11.913 1.00 82.81 296 ARG A N 1
ATOM 2392 C CA . ARG A 1 296 ? -10.086 14.999 -12.181 1.00 82.81 296 ARG A CA 1
ATOM 2393 C C . ARG A 1 296 ? -9.455 15.818 -13.312 1.00 82.81 296 ARG A C 1
ATOM 2395 O O . ARG A 1 296 ? -8.238 16.000 -13.314 1.00 82.81 296 ARG A O 1
ATOM 2402 N N . VAL A 1 297 ? -10.245 16.297 -14.274 1.00 71.75 297 VAL A N 1
ATOM 2403 C CA . VAL A 1 297 ? -9.768 17.241 -15.299 1.00 71.75 297 VAL A CA 1
ATOM 2404 C C . VAL A 1 297 ? -9.498 18.604 -14.670 1.00 71.75 297 VAL A C 1
ATOM 2406 O O . VAL A 1 297 ? -8.434 19.170 -14.892 1.00 71.75 297 VAL A O 1
ATOM 2409 N N . GLU A 1 298 ? -10.434 19.110 -13.871 1.00 68.88 298 GLU A N 1
ATOM 2410 C CA . GLU A 1 298 ? -10.348 20.443 -13.273 1.00 68.88 298 GLU A CA 1
ATOM 2411 C C . GLU A 1 298 ? -9.239 20.536 -12.216 1.00 68.88 298 GLU A C 1
ATOM 2413 O O . GLU A 1 298 ? -8.415 21.449 -12.257 1.00 68.88 298 GLU A O 1
ATOM 2418 N N . LYS A 1 299 ? -9.176 19.563 -11.301 1.00 73.00 299 LYS A N 1
ATOM 2419 C CA . LYS A 1 299 ? -8.250 19.588 -10.162 1.00 73.00 299 LYS A CA 1
ATOM 2420 C C . LYS A 1 299 ? -6.826 19.169 -10.527 1.00 73.00 299 LYS A C 1
ATOM 2422 O O . LYS A 1 299 ? -5.871 19.785 -10.064 1.00 73.00 299 LYS A O 1
ATOM 2427 N N . ASP A 1 300 ? -6.684 18.136 -11.357 1.00 74.94 300 ASP A N 1
ATOM 2428 C CA . ASP A 1 300 ? -5.388 17.490 -11.608 1.00 74.94 300 ASP A CA 1
ATOM 2429 C C . ASP A 1 300 ? -4.898 17.630 -13.054 1.00 74.94 300 ASP A C 1
ATOM 2431 O O . ASP A 1 300 ? -3.839 17.099 -13.393 1.00 74.94 300 ASP A O 1
ATOM 2435 N N . GLN A 1 301 ? -5.672 18.295 -13.924 1.00 75.06 301 GLN A N 1
ATOM 2436 C CA . GLN A 1 301 ? -5.332 18.511 -15.338 1.00 75.06 301 GLN A CA 1
ATOM 2437 C C . GLN A 1 301 ? -4.986 17.198 -16.062 1.00 75.06 301 GLN A C 1
ATOM 2439 O O . GLN A 1 301 ? -4.130 17.147 -16.950 1.00 75.06 301 GLN A O 1
ATOM 2444 N N . LEU A 1 302 ? -5.645 16.098 -15.669 1.00 75.31 302 LEU A N 1
ATOM 2445 C CA . LEU A 1 302 ? -5.362 14.784 -16.234 1.00 75.31 302 LEU A CA 1
ATOM 2446 C C . LEU A 1 302 ? -5.731 14.733 -17.716 1.00 75.31 302 LEU A C 1
ATOM 2448 O O . LEU A 1 302 ? -6.839 15.071 -18.130 1.00 75.31 302 LEU A O 1
ATOM 2452 N N . SER A 1 303 ? -4.811 14.196 -18.515 1.00 73.94 303 SER A N 1
ATOM 2453 C CA . SER A 1 303 ? -5.068 13.889 -19.918 1.00 73.94 303 SER A CA 1
ATOM 2454 C C . SER A 1 303 ? -6.146 12.808 -20.074 1.00 73.94 303 SER A C 1
ATOM 2456 O O . SER A 1 303 ? -6.337 11.939 -19.216 1.00 73.94 303 SER A O 1
ATOM 2458 N N . THR A 1 304 ? -6.805 12.779 -21.235 1.00 70.75 304 THR A N 1
ATOM 2459 C CA . THR A 1 304 ? -7.823 11.766 -21.570 1.00 70.75 304 THR A CA 1
ATOM 2460 C C . THR A 1 304 ? -7.290 10.332 -21.450 1.00 70.75 304 THR A C 1
ATOM 2462 O O . THR A 1 304 ? -8.040 9.412 -21.126 1.00 70.75 304 THR A O 1
ATOM 2465 N N . SER A 1 305 ? -5.988 10.121 -21.684 1.00 68.25 305 SER A N 1
ATOM 2466 C CA . SER A 1 305 ? -5.338 8.816 -21.526 1.00 68.25 305 SER A CA 1
ATOM 2467 C C . SER A 1 305 ? -5.255 8.369 -20.068 1.00 68.25 305 SER A C 1
ATOM 2469 O O . SER A 1 305 ? -5.552 7.211 -19.766 1.00 68.25 305 SER A O 1
ATOM 2471 N N . SER A 1 306 ? -4.911 9.288 -19.169 1.00 75.62 306 SER A N 1
ATOM 2472 C CA . SER A 1 306 ? -4.867 9.048 -17.729 1.00 75.62 306 SER A CA 1
ATOM 2473 C C . SER A 1 306 ? -6.260 8.789 -17.158 1.00 75.62 306 SER A C 1
ATOM 2475 O O . SER A 1 306 ? -6.427 7.865 -16.364 1.00 75.62 306 SER A O 1
ATOM 2477 N N . LEU A 1 307 ? -7.277 9.517 -17.631 1.00 80.31 307 LEU A N 1
ATOM 2478 C CA . LEU A 1 307 ? -8.674 9.318 -17.223 1.00 80.31 307 LEU A CA 1
ATOM 2479 C C . LEU A 1 307 ? -9.221 7.959 -17.673 1.00 80.31 307 LEU A C 1
ATOM 2481 O O . LEU A 1 307 ? -9.853 7.254 -16.891 1.00 80.31 307 LEU A O 1
ATOM 2485 N N . GLN A 1 308 ? -8.922 7.533 -18.905 1.00 80.56 308 GLN A N 1
ATOM 2486 C CA . GLN A 1 308 ? -9.287 6.195 -19.388 1.00 80.56 308 GLN A CA 1
ATOM 2487 C C . GLN A 1 308 ? -8.642 5.081 -18.560 1.00 80.56 308 GLN A C 1
ATOM 2489 O O . GLN A 1 308 ? -9.283 4.062 -18.287 1.00 80.56 308 GLN A O 1
ATOM 2494 N N . ARG A 1 309 ? -7.384 5.270 -18.149 1.00 83.94 309 ARG A N 1
ATOM 2495 C CA . ARG A 1 309 ? -6.684 4.339 -17.259 1.00 83.94 309 ARG A CA 1
ATOM 2496 C C . ARG A 1 309 ? -7.368 4.271 -15.891 1.00 83.94 309 ARG A C 1
ATOM 2498 O O . ARG A 1 309 ? -7.689 3.166 -15.467 1.00 83.94 309 ARG A O 1
ATOM 2505 N N . HIS A 1 310 ? -7.673 5.415 -15.270 1.00 87.12 310 HIS A N 1
ATOM 2506 C CA . HIS A 1 310 ? -8.410 5.465 -13.998 1.00 87.12 310 HIS A CA 1
ATOM 2507 C C . HIS A 1 310 ? -9.754 4.741 -14.097 1.00 87.12 310 HIS A C 1
ATOM 2509 O O . HIS A 1 310 ? -10.027 3.841 -13.308 1.00 87.12 310 HIS A O 1
ATOM 2515 N N . LEU A 1 311 ? -10.562 5.055 -15.116 1.00 87.00 311 LEU A N 1
ATOM 2516 C CA . LEU A 1 311 ? -11.853 4.395 -15.329 1.00 87.00 311 LEU A CA 1
ATOM 2517 C C . LEU A 1 311 ? -11.720 2.892 -15.564 1.00 87.00 311 LEU A C 1
ATOM 2519 O O . LEU A 1 311 ? -12.597 2.128 -15.177 1.00 87.00 311 LEU A O 1
ATOM 2523 N N . THR A 1 312 ? -10.626 2.445 -16.180 1.00 87.94 312 THR A N 1
ATOM 2524 C CA . THR A 1 312 ? -10.360 1.013 -16.349 1.00 87.94 312 THR A CA 1
ATOM 2525 C C . THR A 1 312 ? -10.080 0.344 -15.006 1.00 87.94 312 THR A C 1
ATOM 2527 O O . THR A 1 312 ? -10.629 -0.726 -14.748 1.00 87.94 312 THR A O 1
ATOM 2530 N N . SER A 1 313 ? -9.275 0.970 -14.143 1.00 92.88 313 SER A N 1
ATOM 2531 C CA . SER A 1 313 ? -9.011 0.492 -12.780 1.00 92.88 313 SER A CA 1
ATOM 2532 C C . SER A 1 313 ? -10.309 0.415 -11.963 1.00 92.88 313 SER A C 1
ATOM 2534 O O . SER A 1 313 ? -10.609 -0.637 -11.399 1.00 92.88 313 SER A O 1
ATOM 2536 N N . ILE A 1 314 ? -11.130 1.473 -11.998 1.00 93.19 314 ILE A N 1
ATOM 2537 C CA . ILE A 1 314 ? -12.438 1.540 -11.321 1.00 93.19 314 ILE A CA 1
ATOM 2538 C C . ILE A 1 314 ? -13.378 0.449 -11.845 1.00 93.19 314 ILE A C 1
ATOM 2540 O O . ILE A 1 314 ? -13.942 -0.308 -11.059 1.00 93.19 314 ILE A O 1
ATOM 2544 N N . ARG A 1 315 ? -13.487 0.286 -13.170 1.00 90.94 315 ARG A N 1
ATOM 2545 C CA . ARG A 1 315 ? -14.336 -0.746 -13.786 1.00 90.94 315 ARG A CA 1
ATOM 2546 C C . ARG A 1 315 ? -13.928 -2.152 -13.366 1.00 90.94 315 ARG A C 1
ATOM 2548 O O . ARG A 1 315 ? -14.790 -2.979 -13.091 1.00 90.94 315 ARG A O 1
ATOM 2555 N N . GLN A 1 316 ? -12.628 -2.446 -13.326 1.00 92.44 316 GLN A N 1
ATOM 2556 C CA . GLN A 1 316 ? -12.155 -3.767 -12.911 1.00 92.44 316 GLN A CA 1
ATOM 2557 C C . GLN A 1 316 ? -12.399 -4.040 -11.425 1.00 92.44 316 GLN A C 1
ATOM 2559 O O . GLN A 1 316 ? -12.702 -5.181 -11.074 1.00 92.44 316 GLN A O 1
ATOM 2564 N N . PHE A 1 317 ? -12.269 -3.019 -10.579 1.00 94.94 317 PHE A N 1
ATOM 2565 C CA . PHE A 1 317 ? -12.586 -3.100 -9.160 1.00 94.94 317 PHE A CA 1
ATOM 2566 C C . PHE A 1 317 ? -14.081 -3.332 -8.927 1.00 94.94 317 PHE A C 1
ATOM 2568 O O . PHE A 1 317 ? -14.448 -4.307 -8.279 1.00 94.94 317 PHE A O 1
ATOM 2575 N N . MET A 1 318 ? -14.949 -2.511 -9.524 1.00 91.38 318 MET A N 1
ATOM 2576 C CA . MET A 1 318 ? -16.402 -2.651 -9.386 1.00 91.38 318 MET A CA 1
ATOM 2577 C C . MET A 1 318 ? -16.910 -3.970 -9.976 1.00 91.38 318 MET A C 1
ATOM 2579 O O . MET A 1 318 ? -17.785 -4.607 -9.396 1.00 91.38 318 MET A O 1
ATOM 2583 N N . LYS A 1 319 ? -16.315 -4.446 -11.080 1.00 91.38 319 LYS A N 1
ATOM 2584 C CA . LYS A 1 319 ? -16.607 -5.776 -11.629 1.00 91.38 319 LYS A CA 1
ATOM 2585 C C . LYS A 1 319 ? -16.264 -6.888 -10.639 1.00 91.38 319 LYS A C 1
ATOM 2587 O O . LYS A 1 319 ? -17.071 -7.793 -10.454 1.00 91.38 319 LYS A O 1
ATOM 2592 N N . TRP A 1 320 ? -15.087 -6.830 -10.015 1.00 94.50 320 TRP A N 1
ATOM 2593 C CA . TRP A 1 320 ? -14.694 -7.791 -8.982 1.00 94.50 320 TRP A CA 1
ATOM 2594 C C . TRP A 1 320 ? -15.627 -7.717 -7.769 1.00 94.50 320 TRP A C 1
ATOM 2596 O O . TRP A 1 320 ? -16.104 -8.747 -7.301 1.00 94.50 320 TRP A O 1
ATOM 2606 N N . ALA A 1 321 ? -15.958 -6.507 -7.314 1.00 89.62 321 ALA A N 1
ATOM 2607 C CA . ALA A 1 321 ? -16.834 -6.303 -6.170 1.00 89.62 321 ALA A CA 1
ATOM 2608 C C . ALA A 1 321 ? -18.254 -6.831 -6.447 1.00 89.62 321 ALA A C 1
ATOM 2610 O O . ALA A 1 321 ? -18.839 -7.489 -5.591 1.00 89.62 321 ALA A O 1
ATOM 2611 N N . LYS A 1 322 ? -18.766 -6.656 -7.673 1.00 91.19 322 LYS A N 1
ATOM 2612 C CA . LYS A 1 322 ? -20.017 -7.270 -8.137 1.00 91.19 322 LYS A CA 1
ATOM 2613 C C . LYS A 1 322 ? -19.944 -8.798 -8.157 1.00 91.19 322 LYS A C 1
ATOM 2615 O O . LYS A 1 322 ? -20.841 -9.466 -7.660 1.00 91.19 322 LYS A O 1
ATOM 2620 N N . GLN A 1 323 ? -18.869 -9.366 -8.705 1.00 89.00 323 GLN A N 1
ATOM 2621 C CA . GLN A 1 323 ? -18.668 -10.821 -8.746 1.00 89.00 323 GLN A CA 1
ATOM 2622 C C . GLN A 1 323 ? -18.568 -11.446 -7.345 1.00 89.00 323 GLN A C 1
ATOM 2624 O O . GLN A 1 323 ? -19.016 -12.571 -7.156 1.00 89.00 323 GLN A O 1
ATOM 2629 N N . GLY A 1 324 ? -18.013 -10.715 -6.374 1.00 83.81 324 GLY A N 1
ATOM 2630 C CA . GLY A 1 324 ? -17.950 -11.115 -4.967 1.00 83.81 324 GLY A CA 1
ATOM 2631 C C . GLY A 1 324 ? -19.230 -10.854 -4.162 1.00 83.81 324 GLY A C 1
ATOM 2632 O O . GLY A 1 324 ? -19.239 -11.125 -2.966 1.00 83.81 324 GLY A O 1
ATOM 2633 N N . GLY A 1 325 ? -20.291 -10.319 -4.780 1.00 85.19 325 GLY A N 1
ATOM 2634 C CA . GLY A 1 325 ? -21.552 -9.988 -4.105 1.00 85.19 325 GLY A CA 1
ATOM 2635 C C . GLY A 1 325 ? -21.501 -8.736 -3.218 1.00 85.19 325 GLY A C 1
ATOM 2636 O O . GLY A 1 325 ? -22.438 -8.486 -2.468 1.00 85.19 325 GLY A O 1
ATOM 2637 N N . TYR A 1 326 ? -20.429 -7.942 -3.293 1.00 84.44 326 TYR A N 1
ATOM 2638 C CA . TYR A 1 326 ? -20.273 -6.692 -2.540 1.00 84.44 326 TYR A CA 1
ATOM 2639 C C . TYR A 1 326 ? -20.996 -5.505 -3.192 1.00 84.44 326 TYR A C 1
ATOM 2641 O O . TYR A 1 326 ? -21.289 -4.520 -2.518 1.00 84.44 326 TYR A O 1
ATOM 2649 N N . LEU A 1 327 ? -21.267 -5.590 -4.500 1.00 87.06 327 LEU A N 1
ATOM 2650 C CA . LEU A 1 327 ? -22.069 -4.631 -5.262 1.00 87.06 327 LEU A CA 1
ATOM 2651 C C . LEU A 1 327 ? -23.153 -5.373 -6.043 1.00 87.06 327 LEU A C 1
ATOM 2653 O O . LEU A 1 327 ? -22.903 -6.445 -6.591 1.00 87.06 327 LEU A O 1
ATOM 2657 N N . GLU A 1 328 ? -24.332 -4.772 -6.164 1.00 82.06 328 GLU A N 1
ATOM 2658 C CA . GLU A 1 328 ? -25.410 -5.319 -6.998 1.00 82.06 328 GLU A CA 1
ATOM 2659 C C . GLU A 1 328 ? -25.179 -5.000 -8.484 1.00 82.06 328 GLU A C 1
ATOM 2661 O O . GLU A 1 328 ? -25.364 -5.841 -9.368 1.00 82.06 328 GLU A O 1
ATOM 2666 N N . ILE A 1 329 ? -24.708 -3.781 -8.766 1.00 77.94 329 ILE A N 1
ATOM 2667 C CA . ILE A 1 329 ? -24.540 -3.239 -10.116 1.00 77.94 329 ILE A CA 1
ATOM 2668 C C . ILE A 1 329 ? -23.117 -2.693 -10.276 1.00 77.94 329 ILE A C 1
ATOM 2670 O O . ILE A 1 329 ? -22.515 -2.171 -9.341 1.00 77.94 329 ILE A O 1
ATOM 2674 N N . ASN A 1 330 ? -22.570 -2.810 -11.487 1.00 82.12 330 ASN A N 1
ATOM 2675 C CA . ASN A 1 330 ? -21.334 -2.138 -11.868 1.00 82.12 330 ASN A CA 1
ATOM 2676 C C . ASN A 1 330 ? -21.670 -0.934 -12.756 1.00 82.12 330 ASN A C 1
ATOM 2678 O O . ASN A 1 330 ? -21.808 -1.074 -13.970 1.00 82.12 330 ASN A O 1
ATOM 2682 N N . ALA A 1 331 ? -21.773 0.253 -12.160 1.00 79.88 331 ALA A N 1
ATOM 2683 C CA . ALA A 1 331 ? -22.084 1.482 -12.893 1.00 79.88 331 ALA A CA 1
ATOM 2684 C C . ALA A 1 331 ? -21.025 1.877 -13.939 1.00 79.88 331 ALA A C 1
ATOM 2686 O O . ALA A 1 331 ? -21.294 2.692 -14.821 1.00 79.88 331 ALA A O 1
ATOM 2687 N N . ALA A 1 332 ? -19.827 1.288 -13.877 1.00 80.62 332 ALA A N 1
ATOM 2688 C CA . ALA A 1 332 ? -18.754 1.542 -14.828 1.00 80.62 332 ALA A CA 1
ATOM 2689 C C . ALA A 1 332 ? -18.796 0.643 -16.079 1.00 80.62 332 ALA A C 1
ATOM 2691 O O . ALA A 1 332 ? -17.970 0.855 -16.974 1.00 80.62 332 ALA A O 1
ATOM 2692 N N . ASP A 1 333 ? -19.701 -0.344 -16.164 1.00 74.75 333 ASP A N 1
ATOM 2693 C CA . ASP A 1 333 ? -19.779 -1.269 -17.310 1.00 74.75 333 ASP A CA 1
ATOM 2694 C C . ASP A 1 333 ? -20.070 -0.514 -18.623 1.00 74.75 333 ASP A C 1
ATOM 2696 O O . ASP A 1 333 ? -19.285 -0.621 -19.568 1.00 74.75 333 ASP A O 1
ATOM 2700 N N . ASP A 1 334 ? -21.094 0.346 -18.639 1.00 65.00 334 ASP A N 1
ATOM 2701 C CA . ASP A 1 334 ? -21.516 1.096 -19.836 1.00 65.00 334 ASP A CA 1
ATOM 2702 C C . ASP A 1 334 ? -20.952 2.525 -19.903 1.00 65.00 334 ASP A C 1
ATOM 2704 O O . ASP A 1 334 ? -21.171 3.266 -20.866 1.00 65.00 334 ASP A O 1
ATOM 2708 N N . PHE A 1 335 ? -20.186 2.936 -18.888 1.00 71.62 335 PHE A N 1
ATOM 2709 C CA . PHE A 1 335 ? -19.622 4.276 -18.844 1.00 71.62 335 PHE A CA 1
ATOM 2710 C C . PHE A 1 335 ? -18.387 4.400 -19.746 1.00 71.62 335 PHE A C 1
ATOM 2712 O O . PHE A 1 335 ? -17.325 3.822 -19.477 1.00 71.62 335 PHE A O 1
ATOM 2719 N N . GLN A 1 336 ? -18.508 5.195 -20.813 1.00 64.06 336 GLN A N 1
ATOM 2720 C CA . GLN A 1 336 ? -17.417 5.501 -21.735 1.00 64.06 336 GLN A CA 1
ATOM 2721 C C . GLN A 1 336 ? -17.211 7.009 -21.877 1.00 64.06 336 GLN A C 1
ATOM 2723 O O . GLN A 1 336 ? -18.135 7.764 -22.171 1.00 64.06 336 GLN A O 1
ATOM 2728 N N . ILE A 1 337 ? -15.958 7.447 -21.748 1.00 62.97 337 ILE A N 1
ATOM 2729 C CA . ILE A 1 337 ? -15.555 8.774 -22.214 1.00 62.97 337 ILE A CA 1
ATOM 2730 C C . ILE A 1 337 ? -15.485 8.705 -23.739 1.00 62.97 337 ILE A C 1
ATOM 2732 O O . ILE A 1 337 ? -14.753 7.862 -24.269 1.00 62.97 337 ILE A O 1
ATOM 2736 N N . LYS A 1 338 ? -16.198 9.602 -24.441 1.00 47.34 338 LYS A N 1
ATOM 2737 C CA . LYS A 1 338 ? -16.029 9.791 -25.890 1.00 47.34 338 LYS A CA 1
ATOM 2738 C C . LYS A 1 338 ? -14.538 9.963 -26.164 1.00 47.34 338 LYS A C 1
ATOM 2740 O O . LYS A 1 338 ? -13.930 10.949 -25.752 1.00 47.34 338 LYS A O 1
ATOM 2745 N N . ARG A 1 339 ? -13.938 8.971 -26.826 1.00 45.91 339 ARG A N 1
ATOM 2746 C CA . ARG A 1 339 ? -12.560 9.067 -27.300 1.00 45.91 339 ARG A CA 1
ATOM 2747 C C . ARG A 1 339 ? -12.504 10.314 -28.177 1.00 45.91 339 ARG A C 1
ATOM 2749 O O . ARG A 1 339 ? -13.113 10.328 -29.242 1.00 45.91 339 ARG A O 1
ATOM 2756 N N . GLN A 1 340 ? -11.728 11.322 -27.784 1.00 39.38 340 GLN A N 1
ATOM 2757 C CA . GLN A 1 340 ? -11.005 12.027 -28.830 1.00 39.38 340 GLN A CA 1
ATOM 2758 C C . GLN A 1 340 ? -10.203 10.940 -29.532 1.00 39.38 340 GLN A C 1
ATOM 2760 O O . GLN A 1 340 ? -9.501 10.163 -28.869 1.00 39.38 340 GLN A O 1
ATOM 2765 N N . ALA A 1 341 ? -10.407 10.804 -30.842 1.00 34.03 341 ALA A N 1
ATOM 2766 C CA . ALA A 1 341 ? -9.500 10.030 -31.658 1.00 34.03 341 ALA A CA 1
ATOM 2767 C C . ALA A 1 341 ? -8.117 10.565 -31.305 1.00 34.03 341 ALA A C 1
ATOM 2769 O O . ALA A 1 341 ? -7.808 11.724 -31.581 1.00 34.03 341 ALA A O 1
ATOM 2770 N N . ARG A 1 342 ? -7.322 9.764 -30.586 1.00 38.19 342 ARG A N 1
ATOM 2771 C CA . ARG A 1 342 ? -5.912 10.095 -30.515 1.00 38.19 342 ARG A CA 1
ATOM 2772 C C . ARG A 1 342 ? -5.489 10.094 -31.977 1.00 38.19 342 ARG A C 1
ATOM 2774 O O . ARG A 1 342 ? -5.802 9.101 -32.648 1.00 38.19 342 ARG A O 1
ATOM 2781 N N . PRO A 1 343 ? -4.815 11.139 -32.482 1.00 32.25 343 PRO A N 1
ATOM 2782 C CA . PRO A 1 343 ? -3.962 10.884 -33.623 1.00 32.25 343 PRO A CA 1
ATOM 2783 C C . PRO A 1 343 ? -3.158 9.648 -33.223 1.00 32.25 343 PRO A C 1
ATOM 2785 O O . PRO A 1 343 ? -2.646 9.586 -32.096 1.00 32.25 343 PRO A O 1
ATOM 2788 N N . LEU A 1 344 ? -3.193 8.606 -34.059 1.00 40.00 344 LEU A N 1
ATOM 2789 C CA . LEU A 1 344 ? -2.274 7.486 -33.896 1.00 40.00 344 LEU A CA 1
ATOM 2790 C C . LEU A 1 344 ? -0.925 8.138 -33.592 1.00 40.00 344 LEU A C 1
ATOM 2792 O O . LEU A 1 344 ? -0.567 9.039 -34.357 1.00 40.00 344 LEU A O 1
ATOM 2796 N N . PRO A 1 345 ? -0.281 7.847 -32.438 1.00 44.00 345 PRO A N 1
ATOM 2797 C CA . PRO A 1 345 ? 0.987 8.482 -32.112 1.00 44.00 345 PRO A CA 1
ATOM 2798 C C . PRO A 1 345 ? 1.829 8.362 -33.366 1.00 44.00 345 PRO A C 1
ATOM 2800 O O . PRO A 1 345 ? 1.969 7.239 -33.856 1.00 44.00 345 PRO A O 1
ATOM 2803 N N . GLY A 1 346 ? 2.198 9.513 -33.946 1.00 49.88 346 GLY A N 1
ATOM 2804 C CA . GLY A 1 346 ? 2.802 9.565 -35.271 1.00 49.88 346 GLY A CA 1
ATOM 2805 C C . GLY A 1 346 ? 3.901 8.525 -35.276 1.00 49.88 346 GLY A C 1
ATOM 2806 O O . GLY A 1 346 ? 4.800 8.598 -34.437 1.00 49.88 346 GLY A O 1
ATOM 2807 N N . MET A 1 347 ? 3.722 7.467 -36.070 1.00 60.09 347 MET A N 1
ATOM 2808 C CA . MET A 1 347 ? 4.697 6.389 -36.095 1.00 60.09 347 MET A CA 1
ATOM 2809 C C . MET A 1 347 ? 6.021 7.049 -36.449 1.00 60.09 347 MET A C 1
ATOM 2811 O O . MET A 1 347 ? 6.081 7.794 -37.425 1.00 60.09 347 MET A O 1
ATOM 2815 N N . ILE A 1 348 ? 7.040 6.849 -35.612 1.00 75.94 348 ILE A N 1
ATOM 2816 C CA . ILE A 1 348 ? 8.378 7.294 -35.974 1.00 75.94 348 ILE A CA 1
ATOM 2817 C C . ILE A 1 348 ? 8.744 6.464 -37.198 1.00 75.94 348 ILE A C 1
ATOM 2819 O O . ILE A 1 348 ? 8.814 5.237 -37.095 1.00 75.94 348 ILE A O 1
ATOM 2823 N N . ASP A 1 349 ? 8.917 7.111 -38.346 1.00 78.56 349 ASP A N 1
ATOM 2824 C CA . ASP A 1 349 ? 9.346 6.410 -39.545 1.00 78.56 349 ASP A CA 1
ATOM 2825 C C . ASP A 1 349 ? 10.737 5.787 -39.342 1.00 78.56 349 ASP A C 1
ATOM 2827 O O . ASP A 1 349 ? 11.511 6.132 -38.440 1.00 78.56 349 ASP A O 1
ATOM 2831 N N . ILE A 1 350 ? 11.047 4.802 -40.180 1.00 83.50 350 ILE A N 1
ATOM 2832 C CA . ILE A 1 350 ? 12.306 4.058 -40.101 1.00 83.50 350 ILE A CA 1
ATOM 2833 C C . ILE A 1 350 ? 13.511 5.003 -40.248 1.00 83.50 350 ILE A C 1
ATOM 2835 O O . ILE A 1 350 ? 14.541 4.775 -39.612 1.00 83.50 350 ILE A O 1
ATOM 2839 N N . GLU A 1 351 ? 13.386 6.070 -41.039 1.00 84.62 351 GLU A N 1
ATOM 2840 C CA . GLU A 1 351 ? 14.449 7.051 -41.278 1.00 84.62 351 GLU A CA 1
ATOM 2841 C C . GLU A 1 351 ? 14.790 7.838 -40.013 1.00 84.62 351 GLU A C 1
ATOM 2843 O O . GLU A 1 351 ? 15.957 7.937 -39.643 1.00 84.62 351 GLU A O 1
ATOM 2848 N N . THR A 1 352 ? 13.781 8.302 -39.285 1.00 86.69 352 THR A N 1
ATOM 2849 C CA . THR A 1 352 ? 13.913 9.027 -38.024 1.00 86.69 352 THR A CA 1
ATOM 2850 C C . THR A 1 352 ? 14.471 8.112 -36.935 1.00 86.69 352 THR A C 1
ATOM 2852 O O . THR A 1 352 ? 15.340 8.526 -36.166 1.00 86.69 352 THR A O 1
ATOM 2855 N N . VAL A 1 353 ? 14.041 6.842 -36.874 1.00 89.81 353 VAL A N 1
ATOM 2856 C CA . VAL A 1 353 ? 14.672 5.863 -35.970 1.00 89.81 353 VAL A CA 1
ATOM 2857 C C . VAL A 1 353 ? 16.149 5.700 -36.324 1.00 89.81 353 VAL A C 1
ATOM 2859 O O . VAL A 1 353 ? 16.994 5.785 -35.436 1.00 89.81 353 VAL A O 1
ATOM 2862 N N . ASN A 1 354 ? 16.485 5.527 -37.603 1.00 90.25 354 ASN A N 1
ATOM 2863 C CA . ASN A 1 354 ? 17.873 5.405 -38.045 1.00 90.25 354 ASN A CA 1
ATOM 2864 C C . ASN A 1 354 ? 18.688 6.669 -37.735 1.00 90.25 354 ASN A C 1
ATOM 2866 O O . ASN A 1 354 ? 19.792 6.542 -37.220 1.00 90.25 354 ASN A O 1
ATOM 2870 N N . GLN A 1 355 ? 18.138 7.873 -37.916 1.00 91.19 355 GLN A N 1
ATOM 2871 C CA . GLN A 1 355 ? 18.787 9.131 -37.530 1.00 91.19 355 GLN A CA 1
ATOM 2872 C C . GLN A 1 355 ? 19.158 9.145 -36.040 1.00 91.19 355 GLN A C 1
ATOM 2874 O O . GLN A 1 355 ? 20.241 9.598 -35.671 1.00 91.19 355 GLN A O 1
ATOM 2879 N N . ILE A 1 356 ? 18.294 8.611 -35.171 1.00 93.38 356 ILE A N 1
ATOM 2880 C CA . ILE A 1 356 ? 18.567 8.496 -33.732 1.00 93.38 356 ILE A CA 1
ATOM 2881 C C . ILE A 1 356 ? 19.595 7.390 -33.432 1.00 93.38 356 ILE A C 1
ATOM 2883 O O . ILE A 1 356 ? 20.385 7.531 -32.498 1.00 93.38 356 ILE A O 1
ATOM 2887 N N . MET A 1 357 ? 19.624 6.292 -34.184 1.00 92.38 357 MET A N 1
ATOM 2888 C CA . MET A 1 357 ? 20.553 5.175 -33.936 1.00 92.38 357 MET A CA 1
ATOM 2889 C C . MET A 1 357 ? 21.961 5.432 -34.499 1.00 92.38 357 MET A C 1
ATOM 2891 O O . MET A 1 357 ? 22.967 5.039 -33.900 1.00 92.38 357 MET A O 1
ATOM 2895 N N . ASP A 1 358 ? 22.039 6.133 -35.629 1.00 92.00 358 ASP A N 1
ATOM 2896 C CA . ASP A 1 358 ? 23.247 6.324 -36.437 1.00 92.00 358 ASP A CA 1
ATOM 2897 C C . ASP A 1 358 ? 23.901 7.701 -36.222 1.00 92.00 358 ASP A C 1
ATOM 2899 O O . ASP A 1 358 ? 24.736 8.145 -37.006 1.00 92.00 358 ASP A O 1
ATOM 2903 N N . GLN A 1 359 ? 23.557 8.369 -35.118 1.00 92.00 359 GLN A N 1
ATOM 2904 C CA . GLN A 1 359 ? 24.178 9.626 -34.702 1.00 92.00 359 GLN A CA 1
ATOM 2905 C C . GLN A 1 359 ? 25.704 9.493 -34.549 1.00 92.00 359 GLN A C 1
ATOM 2907 O O . GLN A 1 359 ? 26.170 8.461 -34.052 1.00 92.00 359 GLN A O 1
ATOM 2912 N N . PRO A 1 360 ? 26.478 10.557 -34.829 1.00 92.44 360 PRO A N 1
ATOM 2913 C CA . PRO A 1 360 ? 27.915 10.557 -34.588 1.00 92.44 360 PRO A CA 1
ATOM 2914 C C . PRO A 1 360 ? 28.248 10.449 -33.094 1.00 92.44 360 PRO A C 1
ATOM 2916 O O . PRO A 1 360 ? 27.482 10.868 -32.212 1.00 92.44 360 PRO A O 1
ATOM 2919 N N . GLU A 1 361 ? 29.422 9.884 -32.823 1.00 94.12 361 GLU A N 1
ATOM 2920 C CA . GLU A 1 361 ? 29.998 9.801 -31.484 1.00 94.12 361 GLU A CA 1
ATOM 2921 C C . GLU A 1 361 ? 30.253 11.203 -30.908 1.00 94.12 361 GLU A C 1
ATOM 2923 O O . GLU A 1 361 ? 30.777 12.063 -31.618 1.00 94.12 361 GLU A O 1
ATOM 2928 N N . PRO A 1 362 ? 29.926 11.458 -29.628 1.00 94.56 362 PRO A N 1
ATOM 2929 C CA . PRO A 1 362 ? 30.332 12.691 -28.960 1.00 94.56 362 PRO A CA 1
ATOM 2930 C C . PRO A 1 362 ? 31.857 12.814 -28.863 1.00 94.56 362 PRO A C 1
ATOM 2932 O O . PRO A 1 362 ? 32.549 11.834 -28.588 1.00 94.56 362 PRO A O 1
ATOM 2935 N N . GLU A 1 363 ? 32.374 14.035 -28.999 1.00 93.12 363 GLU A N 1
ATOM 2936 C CA . GLU A 1 363 ? 33.817 14.308 -28.933 1.00 93.12 363 GLU A CA 1
ATOM 2937 C C . GLU A 1 363 ? 34.395 14.104 -27.525 1.00 93.12 363 GLU A C 1
ATOM 2939 O O . GLU A 1 363 ? 35.524 13.640 -27.359 1.00 93.12 363 GLU A O 1
ATOM 2944 N N . LYS A 1 364 ? 33.625 14.440 -26.480 1.00 94.88 364 LYS A N 1
ATOM 2945 C CA . LYS A 1 364 ? 34.112 14.354 -25.100 1.00 94.88 364 LYS A CA 1
ATOM 2946 C C . LYS A 1 364 ? 34.197 12.892 -24.643 1.00 94.88 364 LYS A C 1
ATOM 2948 O O . LYS A 1 364 ? 33.185 12.189 -24.700 1.00 94.88 364 LYS A O 1
ATOM 2953 N N . PRO A 1 365 ? 35.327 12.446 -24.054 1.00 92.38 365 PRO A N 1
ATOM 2954 C CA . PRO A 1 365 ? 35.522 11.045 -23.672 1.00 92.38 365 PRO A CA 1
ATOM 2955 C C . PRO A 1 365 ? 34.422 10.473 -22.768 1.00 92.38 365 PRO A C 1
ATOM 2957 O O . PRO A 1 365 ? 33.959 9.353 -22.979 1.00 92.38 365 PRO A O 1
ATOM 2960 N N . ILE A 1 366 ? 33.965 11.246 -21.779 1.00 91.38 366 ILE A N 1
ATOM 2961 C CA . ILE A 1 366 ? 32.926 10.795 -20.843 1.00 91.38 366 ILE A CA 1
ATOM 2962 C C . ILE A 1 366 ? 31.546 10.684 -21.506 1.00 91.38 366 ILE A C 1
ATOM 2964 O O . ILE A 1 366 ? 30.783 9.764 -21.211 1.00 91.38 366 ILE A O 1
ATOM 2968 N N . GLU A 1 367 ? 31.240 11.590 -22.438 1.00 94.06 367 GLU A N 1
ATOM 2969 C CA . GLU A 1 367 ? 29.994 11.573 -23.205 1.00 94.06 367 GLU A CA 1
ATOM 2970 C C . GLU A 1 367 ? 30.002 10.413 -24.205 1.00 94.06 367 GLU A C 1
ATOM 2972 O O . GLU A 1 367 ? 28.984 9.740 -24.345 1.00 94.06 367 GLU A O 1
ATOM 2977 N N . LYS A 1 368 ? 31.157 10.101 -24.810 1.00 96.06 368 LYS A N 1
ATOM 2978 C CA . LYS A 1 368 ? 31.346 8.918 -25.660 1.00 96.06 368 LYS A CA 1
ATOM 2979 C C . LYS A 1 368 ? 31.095 7.610 -24.905 1.00 96.06 368 LYS A C 1
ATOM 2981 O O . LYS A 1 368 ? 30.390 6.744 -25.413 1.00 96.06 368 LYS A O 1
ATOM 2986 N N . GLN A 1 369 ? 31.599 7.467 -23.678 1.00 96.06 369 GLN A N 1
ATOM 2987 C CA . GLN A 1 369 ? 31.338 6.269 -22.862 1.00 96.06 369 GLN A CA 1
ATOM 2988 C C . GLN A 1 369 ? 29.845 6.094 -22.543 1.00 96.06 369 GLN A C 1
ATOM 2990 O O . GLN A 1 369 ? 29.299 5.002 -22.692 1.00 96.06 369 GLN A O 1
ATOM 2995 N N . LEU A 1 370 ? 29.173 7.178 -22.134 1.00 95.88 370 LEU A N 1
ATOM 2996 C CA . LEU A 1 370 ? 27.723 7.182 -21.911 1.00 95.88 370 LEU A CA 1
ATOM 2997 C C . LEU A 1 370 ? 26.964 6.830 -23.193 1.00 95.88 370 LEU A C 1
ATOM 2999 O O . LEU A 1 370 ? 26.046 6.015 -23.163 1.00 95.88 370 LEU A O 1
ATOM 3003 N N . TRP A 1 371 ? 27.375 7.421 -24.313 1.00 96.94 371 TRP A N 1
ATOM 3004 C CA . TRP A 1 371 ? 26.782 7.196 -25.621 1.00 96.94 371 TRP A CA 1
ATOM 3005 C C . TRP A 1 371 ? 26.864 5.735 -26.061 1.00 96.94 371 TRP A C 1
ATOM 3007 O O . TRP A 1 371 ? 25.866 5.219 -26.550 1.00 96.94 371 TRP A O 1
ATOM 3017 N N . LEU A 1 372 ? 27.993 5.053 -25.840 1.00 97.62 372 LEU A N 1
ATOM 3018 C CA . LEU A 1 372 ? 28.149 3.630 -26.167 1.00 97.62 372 LEU A CA 1
ATOM 3019 C C . LEU A 1 372 ? 27.120 2.764 -25.429 1.00 97.62 372 LEU A C 1
ATOM 3021 O O . LEU A 1 372 ? 26.422 1.962 -26.052 1.00 97.62 372 LEU A O 1
ATOM 3025 N N . ARG A 1 373 ? 26.956 2.985 -24.116 1.00 97.75 373 ARG A N 1
ATOM 3026 C CA . ARG A 1 373 ? 25.921 2.308 -23.321 1.00 97.75 373 ARG A CA 1
ATOM 3027 C C . ARG A 1 373 ? 24.525 2.621 -23.844 1.00 97.75 373 ARG A C 1
ATOM 3029 O O . ARG A 1 373 ? 23.705 1.725 -24.025 1.00 97.75 373 ARG A O 1
ATOM 3036 N N . ASP A 1 374 ? 24.238 3.901 -24.053 1.00 97.69 374 ASP A N 1
ATOM 3037 C CA . ASP A 1 374 ? 22.905 4.352 -24.434 1.00 97.69 374 ASP A CA 1
ATOM 3038 C C . ASP A 1 374 ? 22.532 3.877 -25.847 1.00 97.69 374 ASP A C 1
ATOM 3040 O O . ASP A 1 374 ? 21.380 3.526 -26.084 1.00 97.69 374 ASP A O 1
ATOM 3044 N N . LYS A 1 375 ? 23.499 3.803 -26.769 1.00 97.25 375 LYS A N 1
ATOM 3045 C CA . LYS A 1 375 ? 23.320 3.234 -28.108 1.00 97.25 375 LYS A CA 1
ATOM 3046 C C . LYS A 1 375 ? 22.993 1.746 -28.039 1.00 97.25 375 LYS A C 1
ATOM 3048 O O . LYS A 1 375 ? 22.041 1.319 -28.680 1.00 97.25 375 LYS A O 1
ATOM 3053 N N . ALA A 1 376 ? 23.702 0.974 -27.214 1.00 97.75 376 ALA A N 1
ATOM 3054 C CA . ALA A 1 376 ? 23.376 -0.434 -26.989 1.00 97.75 376 ALA A CA 1
ATOM 3055 C C . ALA A 1 376 ? 21.962 -0.624 -26.400 1.00 97.75 376 ALA A C 1
ATOM 3057 O O . ALA A 1 376 ? 21.232 -1.517 -26.830 1.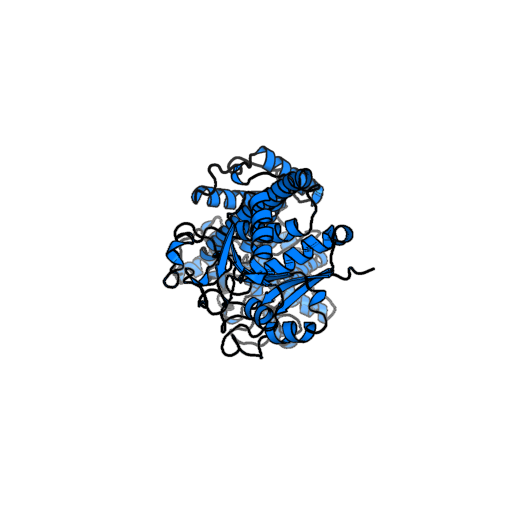00 97.75 376 ALA A O 1
ATOM 3058 N N . ILE A 1 377 ? 21.540 0.245 -25.471 1.00 97.81 377 ILE A N 1
ATOM 3059 C CA . ILE A 1 377 ? 20.171 0.259 -24.926 1.00 97.81 377 ILE A CA 1
ATOM 3060 C C . ILE A 1 377 ? 19.140 0.544 -26.026 1.00 97.81 377 ILE A C 1
ATOM 3062 O O . ILE A 1 377 ? 18.147 -0.174 -26.136 1.00 97.81 377 ILE A O 1
ATOM 3066 N N . LEU A 1 378 ? 19.353 1.597 -26.820 1.00 96.94 378 LEU A N 1
ATOM 3067 C CA . LEU A 1 378 ? 18.448 1.993 -27.900 1.00 96.94 378 LEU A CA 1
ATOM 3068 C C . LEU A 1 378 ? 18.307 0.887 -28.946 1.00 96.94 378 LEU A C 1
ATOM 3070 O O . LEU A 1 378 ? 17.185 0.521 -29.300 1.00 96.94 378 LEU A O 1
ATOM 3074 N N . GLU A 1 379 ? 19.433 0.332 -29.393 1.00 96.50 379 GLU A N 1
ATOM 3075 C CA . GLU A 1 379 ? 19.455 -0.735 -30.386 1.00 96.50 379 GLU A CA 1
ATOM 3076 C C . GLU A 1 379 ? 18.750 -1.984 -29.859 1.00 96.50 379 GLU A C 1
ATOM 3078 O O . GLU A 1 379 ? 17.946 -2.544 -30.585 1.00 96.50 379 GLU A O 1
ATOM 3083 N N . LEU A 1 380 ? 18.933 -2.388 -28.596 1.00 96.19 380 LEU A N 1
ATOM 3084 C CA . LEU A 1 380 ? 18.190 -3.522 -28.028 1.00 96.19 380 LEU A CA 1
ATOM 3085 C C . LEU A 1 380 ? 16.684 -3.263 -27.878 1.00 96.19 380 LEU A C 1
ATOM 3087 O O . LEU A 1 380 ? 15.871 -4.145 -28.168 1.00 96.19 380 LEU A O 1
ATOM 3091 N N . LEU A 1 381 ? 16.298 -2.067 -27.422 1.00 95.44 381 LEU A N 1
ATOM 3092 C CA . LEU A 1 381 ? 14.890 -1.680 -27.283 1.00 95.44 381 LEU A CA 1
ATOM 3093 C C . LEU A 1 381 ? 14.160 -1.742 -28.626 1.00 95.44 381 LEU A C 1
ATOM 3095 O O . LEU A 1 381 ? 13.025 -2.217 -28.679 1.00 95.44 381 LEU A O 1
ATOM 3099 N N . TYR A 1 382 ? 14.807 -1.264 -29.690 1.00 94.44 382 TYR A N 1
ATOM 3100 C CA . TYR A 1 382 ? 14.248 -1.299 -31.035 1.00 94.44 382 TYR A CA 1
ATOM 3101 C C . TYR A 1 382 ? 14.358 -2.687 -31.663 1.00 94.44 382 TYR A C 1
ATOM 3103 O O . TYR A 1 382 ? 13.374 -3.190 -32.176 1.00 94.44 382 TYR A O 1
ATOM 3111 N N . SER A 1 383 ? 15.511 -3.341 -31.559 1.00 92.81 383 SER A N 1
ATOM 3112 C CA . SER A 1 383 ? 15.797 -4.616 -32.214 1.00 92.81 383 SER A CA 1
ATOM 3113 C C . SER A 1 383 ? 14.971 -5.781 -31.684 1.00 92.81 383 SER A C 1
ATOM 3115 O O . SER A 1 383 ? 14.549 -6.614 -32.467 1.00 92.81 383 SER A O 1
ATOM 3117 N N . SER A 1 384 ? 14.727 -5.863 -30.379 1.00 90.88 384 SER A N 1
ATOM 3118 C CA . SER A 1 384 ? 14.032 -7.019 -29.783 1.00 90.88 384 SER A CA 1
ATOM 3119 C C . SER A 1 384 ? 12.714 -6.633 -29.117 1.00 90.88 384 SER A C 1
ATOM 3121 O O . SER A 1 384 ? 12.109 -7.431 -28.395 1.00 90.88 384 SER A O 1
ATOM 3123 N N . GLY A 1 385 ? 12.282 -5.380 -29.296 1.00 90.25 385 GLY A N 1
ATOM 3124 C CA . GLY A 1 385 ? 11.055 -4.853 -28.713 1.00 90.25 385 GLY A CA 1
ATOM 3125 C C . GLY A 1 385 ? 10.991 -4.997 -27.195 1.00 90.25 385 GLY A C 1
ATOM 3126 O O . GLY A 1 385 ? 9.900 -5.188 -26.663 1.00 90.25 385 GLY A O 1
ATOM 3127 N N . LEU A 1 386 ? 12.116 -4.981 -26.476 1.00 92.31 386 LEU A N 1
ATOM 3128 C CA . LEU A 1 386 ? 12.154 -5.277 -25.040 1.00 92.31 386 LEU A CA 1
ATOM 3129 C C . LEU A 1 386 ? 11.359 -4.257 -24.214 1.00 92.31 386 LEU A C 1
ATOM 3131 O O . LEU A 1 386 ? 11.241 -3.081 -24.560 1.00 92.31 386 LEU A O 1
ATOM 3135 N N . ARG A 1 387 ? 10.798 -4.698 -23.083 1.00 92.06 387 ARG A N 1
ATOM 3136 C CA . ARG A 1 387 ? 10.256 -3.772 -22.076 1.00 92.06 387 ARG A CA 1
ATOM 3137 C C . ARG A 1 387 ? 11.406 -3.111 -21.317 1.00 92.06 387 ARG A C 1
ATOM 3139 O O . ARG A 1 387 ? 12.451 -3.716 -21.117 1.00 92.06 387 ARG A O 1
ATOM 3146 N N . LEU A 1 388 ? 11.164 -1.912 -20.788 1.00 92.69 388 LEU A N 1
ATOM 3147 C CA . LEU A 1 388 ? 12.139 -1.176 -19.975 1.00 92.69 388 LEU A CA 1
ATOM 3148 C C . LEU A 1 388 ? 12.730 -2.020 -18.833 1.00 92.69 388 LEU A C 1
ATOM 3150 O O . LEU A 1 388 ? 13.943 -2.062 -18.663 1.00 92.69 388 LEU A O 1
ATOM 3154 N N . ALA A 1 389 ? 11.870 -2.719 -18.088 1.00 90.75 389 ALA A N 1
ATOM 3155 C CA . ALA A 1 389 ? 12.296 -3.589 -16.994 1.00 90.75 389 ALA A CA 1
ATOM 3156 C C . ALA A 1 389 ? 13.140 -4.781 -17.479 1.00 90.75 389 ALA A C 1
ATOM 3158 O O . ALA A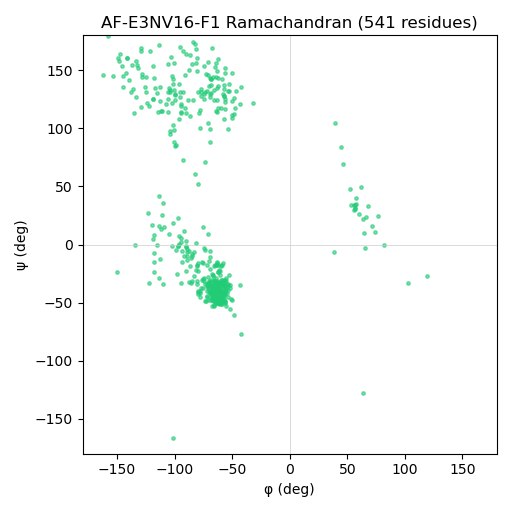 1 389 ? 14.069 -5.175 -16.791 1.00 90.75 389 ALA A O 1
ATOM 3159 N N . GLU A 1 390 ? 12.852 -5.314 -18.672 1.00 93.56 390 GLU A N 1
ATOM 3160 C CA . GLU A 1 390 ? 13.597 -6.438 -19.260 1.00 93.56 390 GLU A CA 1
ATOM 3161 C C . GLU A 1 390 ? 15.006 -6.005 -19.682 1.00 93.56 390 GLU A C 1
ATOM 3163 O O . GLU A 1 390 ? 15.958 -6.744 -19.469 1.00 93.56 390 GLU A O 1
ATOM 3168 N N . VAL A 1 391 ? 15.158 -4.788 -20.221 1.00 95.25 391 VAL A N 1
ATOM 3169 C CA . VAL A 1 391 ? 16.478 -4.203 -20.516 1.00 95.25 391 VAL A CA 1
ATOM 3170 C C . VAL A 1 391 ? 17.259 -3.947 -19.232 1.00 95.25 391 VAL A C 1
ATOM 3172 O O . VAL A 1 391 ? 18.444 -4.254 -19.159 1.00 95.25 391 VAL A O 1
ATOM 3175 N N . GLN A 1 392 ? 16.599 -3.395 -18.213 1.00 95.31 392 GLN A N 1
ATOM 3176 C CA . GLN A 1 392 ? 17.230 -3.084 -16.932 1.00 95.31 392 GLN A CA 1
ATOM 3177 C C . GLN A 1 392 ? 17.790 -4.337 -16.239 1.00 95.31 392 GLN A C 1
ATOM 3179 O O . GLN A 1 392 ? 18.863 -4.273 -15.647 1.00 95.31 392 GLN A O 1
ATOM 3184 N N . SER A 1 393 ? 17.064 -5.457 -16.295 1.00 94.12 393 SER A N 1
ATOM 3185 C CA . SER A 1 393 ? 17.430 -6.702 -15.614 1.00 94.12 393 SER A CA 1
ATOM 3186 C C . SER A 1 393 ? 18.211 -7.692 -16.483 1.00 94.12 393 SER A C 1
ATOM 3188 O O . SER A 1 393 ? 18.410 -8.823 -16.049 1.00 94.12 393 SER A O 1
ATOM 3190 N N . LEU A 1 394 ? 18.595 -7.324 -17.711 1.00 96.06 394 LEU A N 1
ATOM 3191 C CA . LEU A 1 394 ? 19.304 -8.220 -18.625 1.00 96.06 394 LEU A CA 1
ATOM 3192 C C . LEU A 1 394 ? 20.694 -8.550 -18.065 1.00 96.06 394 LEU A C 1
ATOM 3194 O O . LEU A 1 394 ? 21.472 -7.631 -17.800 1.00 96.06 394 LEU A O 1
ATOM 3198 N N . ALA A 1 395 ? 21.014 -9.836 -17.906 1.00 96.38 395 ALA A N 1
ATOM 3199 C CA . ALA A 1 395 ? 22.318 -10.292 -17.426 1.00 96.38 395 ALA A CA 1
ATOM 3200 C C . ALA A 1 395 ? 23.201 -10.833 -18.564 1.00 96.38 395 ALA A C 1
ATOM 3202 O O . ALA A 1 395 ? 22.707 -11.203 -19.628 1.00 96.38 395 ALA A O 1
ATOM 3203 N N . ILE A 1 396 ? 24.518 -10.916 -18.344 1.00 96.19 396 ILE A N 1
ATOM 3204 C CA . ILE A 1 396 ? 25.477 -11.416 -19.347 1.00 96.19 396 ILE A CA 1
ATOM 3205 C C . ILE A 1 396 ? 25.104 -12.827 -19.829 1.00 96.19 396 ILE A C 1
ATOM 3207 O O . ILE A 1 396 ? 25.155 -13.096 -21.027 1.00 96.19 396 ILE A O 1
ATOM 3211 N N . ARG A 1 397 ? 24.662 -13.717 -18.926 1.00 95.44 397 ARG A N 1
ATOM 3212 C CA . ARG A 1 397 ? 24.229 -15.089 -19.268 1.00 95.44 397 ARG A CA 1
ATOM 3213 C C . ARG A 1 397 ? 23.032 -15.168 -20.215 1.00 95.44 397 ARG A C 1
ATOM 3215 O O . ARG A 1 397 ? 22.721 -16.255 -20.703 1.00 95.44 397 ARG A O 1
ATOM 3222 N N . ASP A 1 398 ? 22.287 -14.077 -20.361 1.00 95.75 398 ASP A N 1
ATOM 3223 C CA . ASP A 1 398 ? 21.052 -14.030 -21.138 1.00 95.75 398 ASP A CA 1
ATOM 3224 C C . ASP A 1 398 ? 21.301 -13.668 -22.606 1.00 95.75 398 ASP A C 1
ATOM 3226 O O . ASP A 1 398 ? 20.354 -13.684 -23.390 1.00 95.75 398 ASP A O 1
ATOM 3230 N N . ILE A 1 399 ? 22.550 -13.375 -22.987 1.00 96.38 399 ILE A N 1
ATOM 3231 C CA . ILE A 1 399 ? 22.930 -13.009 -24.352 1.00 96.38 399 ILE A CA 1
ATOM 3232 C C . ILE A 1 399 ? 23.695 -14.153 -25.020 1.00 96.38 399 ILE A C 1
ATOM 3234 O O . ILE A 1 399 ? 24.783 -14.527 -24.586 1.00 96.38 399 ILE A O 1
ATOM 3238 N N . ASP A 1 400 ? 23.166 -14.642 -26.138 1.00 94.00 400 ASP A N 1
ATOM 3239 C CA . ASP A 1 400 ? 23.889 -15.495 -27.078 1.00 94.00 400 ASP A CA 1
ATOM 3240 C C . ASP A 1 400 ? 24.355 -14.648 -28.272 1.00 94.00 400 ASP A C 1
ATOM 3242 O O . ASP A 1 400 ? 23.596 -14.361 -29.202 1.00 94.00 400 ASP A O 1
ATOM 3246 N N . PHE A 1 401 ? 25.621 -14.224 -28.236 1.00 91.50 401 PHE A N 1
ATOM 3247 C CA . PHE A 1 401 ? 26.236 -13.435 -29.308 1.00 91.50 401 PHE A CA 1
ATOM 3248 C C . PHE A 1 401 ? 26.462 -14.229 -30.598 1.00 91.50 401 PHE A C 1
ATOM 3250 O O . PHE A 1 401 ? 26.604 -13.615 -31.652 1.00 91.50 401 PHE A O 1
ATOM 3257 N N . THR A 1 402 ? 26.514 -15.562 -30.536 1.00 88.12 402 THR A N 1
ATOM 3258 C CA . THR A 1 402 ? 26.736 -16.408 -31.714 1.00 88.12 402 THR A CA 1
ATOM 3259 C C . THR A 1 402 ? 25.446 -16.578 -32.502 1.00 88.12 402 THR A C 1
ATOM 3261 O O . THR A 1 402 ? 25.460 -16.483 -33.725 1.00 88.12 402 THR A O 1
ATOM 3264 N N . ARG A 1 403 ? 24.328 -16.801 -31.805 1.00 84.81 403 ARG A N 1
ATOM 3265 C CA . ARG A 1 403 ? 23.007 -17.002 -32.420 1.00 84.81 403 ARG A CA 1
ATOM 3266 C C . ARG A 1 403 ? 22.183 -15.720 -32.538 1.00 84.81 403 ARG A C 1
ATOM 3268 O O . ARG A 1 403 ? 21.098 -15.753 -33.101 1.00 84.81 403 ARG A O 1
ATOM 3275 N N . HIS A 1 404 ? 22.681 -14.611 -31.993 1.00 92.38 404 HIS A N 1
ATOM 3276 C CA . HIS A 1 404 ? 21.949 -13.353 -31.840 1.00 92.38 404 HIS A CA 1
ATOM 3277 C C . HIS A 1 404 ? 20.593 -13.534 -31.138 1.00 92.38 404 HIS A C 1
ATOM 3279 O O . HIS A 1 404 ? 19.565 -13.018 -31.578 1.00 92.38 404 HIS A O 1
ATOM 3285 N N . LEU A 1 405 ? 20.590 -14.268 -30.023 1.00 91.88 405 LEU A N 1
ATOM 3286 C CA . LEU A 1 405 ? 19.390 -14.533 -29.229 1.00 91.88 405 LEU A CA 1
ATOM 3287 C C . LEU A 1 405 ? 19.516 -13.951 -27.819 1.00 91.88 405 LEU A C 1
ATOM 3289 O O . LEU A 1 405 ? 20.580 -13.998 -27.202 1.00 91.88 405 LEU A O 1
ATOM 3293 N N . LEU A 1 406 ? 18.405 -13.440 -27.291 1.00 93.81 406 LEU A N 1
ATOM 3294 C CA . LEU A 1 406 ? 18.269 -13.031 -25.897 1.00 93.81 406 LEU A CA 1
ATOM 3295 C C . LEU A 1 406 ? 17.285 -13.937 -25.174 1.00 93.81 406 LEU A C 1
ATOM 3297 O O . LEU A 1 406 ? 16.182 -14.178 -25.666 1.00 93.81 406 LEU A O 1
ATOM 3301 N N . ARG A 1 407 ? 17.639 -14.360 -23.962 1.00 92.12 407 ARG A N 1
ATOM 3302 C CA . ARG A 1 407 ? 16.717 -15.016 -23.033 1.00 92.12 407 ARG A CA 1
ATOM 3303 C C . ARG A 1 407 ? 16.118 -13.988 -22.081 1.00 92.12 407 ARG A C 1
ATOM 3305 O O . ARG A 1 407 ? 16.806 -13.438 -21.234 1.00 92.12 407 ARG A O 1
ATOM 3312 N N . ILE A 1 408 ? 14.815 -13.751 -22.187 1.00 90.75 408 ILE A N 1
ATOM 3313 C CA . ILE A 1 408 ? 14.116 -12.720 -21.415 1.00 90.75 408 ILE A CA 1
ATOM 3314 C C . ILE A 1 408 ? 13.152 -13.353 -20.421 1.00 90.75 408 ILE A C 1
ATOM 3316 O O . ILE A 1 408 ? 12.223 -14.059 -20.816 1.00 90.75 408 ILE A O 1
ATOM 3320 N N . THR A 1 409 ? 13.311 -13.026 -19.140 1.00 81.00 409 THR A N 1
ATOM 3321 C CA . THR A 1 409 ? 12.384 -13.426 -18.074 1.00 81.00 409 THR A CA 1
ATOM 3322 C C . THR A 1 409 ? 11.359 -12.319 -17.822 1.00 81.00 409 THR A C 1
ATOM 3324 O O . THR A 1 409 ? 11.696 -11.221 -17.388 1.00 81.00 409 THR A O 1
ATOM 3327 N N . GLY A 1 410 ? 10.092 -12.598 -18.120 1.00 70.50 410 GLY A N 1
ATOM 3328 C CA . GLY A 1 410 ? 8.962 -11.688 -17.955 1.00 70.50 410 GLY A CA 1
ATOM 3329 C C . GLY A 1 410 ? 8.105 -11.963 -16.711 1.00 70.50 410 GLY A C 1
ATOM 3330 O O . GLY A 1 410 ? 8.463 -12.710 -15.800 1.00 70.50 410 GLY A O 1
ATOM 3331 N N . LYS A 1 411 ? 6.916 -11.347 -16.681 1.00 62.56 411 LYS A N 1
ATOM 3332 C CA . LYS A 1 411 ? 5.947 -11.442 -15.575 1.00 62.56 411 LYS A CA 1
ATOM 3333 C C . LYS A 1 411 ? 5.543 -12.897 -15.291 1.00 62.56 411 LYS A C 1
ATOM 3335 O O . LYS A 1 411 ? 5.206 -13.639 -16.212 1.00 62.56 411 LYS A O 1
ATOM 3340 N N . GLY A 1 412 ? 5.536 -13.276 -14.011 1.00 64.12 412 GLY A N 1
ATOM 3341 C CA . GLY A 1 412 ? 5.227 -14.642 -13.571 1.00 64.12 412 GLY A CA 1
ATOM 3342 C C . GLY A 1 412 ? 6.370 -15.640 -13.787 1.00 64.12 412 GLY A C 1
ATOM 3343 O O . GLY A 1 412 ? 6.100 -16.825 -13.933 1.00 64.12 412 GLY A O 1
ATOM 3344 N N . ASN A 1 413 ? 7.619 -15.157 -13.851 1.00 65.19 413 ASN A N 1
ATOM 3345 C CA . ASN A 1 413 ? 8.830 -15.956 -14.079 1.00 65.19 413 ASN A CA 1
ATOM 3346 C C . ASN A 1 413 ? 8.832 -16.730 -15.412 1.00 65.19 413 ASN A C 1
ATOM 3348 O O . ASN A 1 413 ? 9.462 -17.776 -15.545 1.00 65.19 413 ASN A O 1
ATOM 3352 N N . LYS A 1 414 ? 8.096 -16.225 -16.408 1.00 70.88 414 LYS A N 1
ATOM 3353 C CA . LYS A 1 414 ? 8.007 -16.834 -17.738 1.00 70.88 414 LYS A CA 1
ATOM 3354 C C . LYS A 1 414 ? 9.179 -16.381 -18.593 1.00 70.88 414 LYS A C 1
ATOM 3356 O O . LYS A 1 414 ? 9.356 -15.180 -18.788 1.00 70.88 414 LYS A O 1
ATOM 3361 N N . THR A 1 415 ? 9.939 -17.321 -19.131 1.00 80.44 415 THR A N 1
ATOM 3362 C CA . THR A 1 415 ? 11.037 -17.041 -20.056 1.00 80.44 415 THR A CA 1
ATOM 3363 C C . THR A 1 415 ? 10.552 -17.063 -21.505 1.00 80.44 415 THR A C 1
ATOM 3365 O O . THR A 1 415 ? 9.653 -17.824 -21.860 1.00 80.44 415 THR A O 1
ATOM 3368 N N . ARG A 1 416 ? 11.137 -16.211 -22.349 1.00 84.88 416 ARG A N 1
ATOM 3369 C CA . ARG A 1 416 ? 11.024 -16.277 -23.813 1.00 84.88 416 ARG A CA 1
ATOM 3370 C C . ARG A 1 416 ? 12.386 -16.038 -24.446 1.00 84.88 416 ARG A C 1
ATOM 3372 O O . ARG A 1 416 ? 13.221 -15.360 -23.845 1.00 84.88 416 ARG A O 1
ATOM 3379 N N . ILE A 1 417 ? 12.581 -16.550 -25.652 1.00 86.31 417 ILE A N 1
ATOM 3380 C CA . ILE A 1 417 ? 13.743 -16.226 -26.476 1.00 86.31 417 ILE A CA 1
ATOM 3381 C C . ILE A 1 417 ? 13.319 -15.203 -27.529 1.00 86.31 417 ILE A C 1
ATOM 3383 O O . ILE A 1 417 ? 12.226 -15.304 -28.081 1.00 86.31 417 ILE A O 1
ATOM 3387 N N . VAL A 1 418 ? 14.151 -14.197 -27.780 1.00 90.75 418 VAL A N 1
ATOM 3388 C CA . VAL A 1 418 ? 13.900 -13.186 -28.812 1.00 90.75 418 VAL A CA 1
ATOM 3389 C C . VAL A 1 418 ? 15.182 -12.919 -29.604 1.00 90.75 418 VAL A C 1
ATOM 3391 O O . VAL A 1 418 ? 16.240 -12.776 -28.986 1.00 90.75 418 VAL A O 1
ATOM 3394 N N . PRO A 1 419 ? 15.126 -12.866 -30.946 1.00 91.12 419 PRO A N 1
ATOM 3395 C CA . PRO A 1 419 ? 16.283 -12.500 -31.749 1.00 91.12 419 PRO A CA 1
ATOM 3396 C C . PRO A 1 419 ? 16.631 -11.014 -31.607 1.00 91.12 419 PRO A C 1
ATOM 3398 O O . PRO A 1 419 ? 15.788 -10.179 -31.259 1.00 91.12 419 PRO A O 1
ATOM 3401 N N . PHE A 1 420 ? 17.887 -10.680 -31.890 1.00 93.31 420 PHE A N 1
ATOM 3402 C CA . PHE A 1 420 ? 18.354 -9.307 -32.060 1.00 93.31 420 PHE A CA 1
ATOM 3403 C C . PHE A 1 420 ? 19.234 -9.179 -33.307 1.00 93.31 420 PHE A C 1
ATOM 3405 O O . PHE A 1 420 ? 19.780 -10.145 -33.821 1.00 93.31 420 PHE A O 1
ATOM 3412 N N . GLY A 1 421 ? 19.343 -7.965 -33.837 1.00 90.00 421 GLY A N 1
ATOM 3413 C CA . GLY A 1 421 ? 20.029 -7.680 -35.091 1.00 90.00 421 GLY A CA 1
ATOM 3414 C C . GLY A 1 421 ? 21.522 -7.444 -34.917 1.00 90.00 421 GLY A C 1
ATOM 3415 O O . GLY A 1 421 ? 22.011 -7.099 -33.838 1.00 90.00 421 GLY A O 1
ATOM 3416 N N . SER A 1 422 ? 22.237 -7.532 -36.035 1.00 89.44 422 SER A N 1
ATOM 3417 C CA . SER A 1 422 ? 23.677 -7.258 -36.118 1.00 89.44 422 SER A CA 1
ATOM 3418 C C . SER A 1 422 ? 24.072 -5.883 -35.560 1.00 89.44 422 SER A C 1
ATOM 3420 O O . SER A 1 422 ? 25.057 -5.777 -34.837 1.00 89.44 422 SER A O 1
ATOM 3422 N N . LYS A 1 423 ? 23.271 -4.835 -35.791 1.00 92.44 423 LYS A N 1
ATOM 3423 C CA . LYS A 1 423 ? 23.529 -3.488 -35.242 1.00 92.44 423 LYS A CA 1
ATOM 3424 C C . LYS A 1 423 ? 23.456 -3.427 -33.714 1.00 92.44 423 LYS A C 1
ATOM 3426 O O . LYS A 1 423 ? 24.274 -2.753 -33.080 1.00 92.44 423 LYS A O 1
ATOM 3431 N N . ALA A 1 424 ? 22.519 -4.165 -33.123 1.00 95.56 424 ALA A N 1
ATOM 3432 C CA . ALA A 1 424 ? 22.408 -4.297 -31.677 1.00 95.56 424 ALA A CA 1
ATOM 3433 C C . ALA A 1 424 ? 23.564 -5.116 -31.098 1.00 95.56 424 ALA A C 1
ATOM 3435 O O . ALA A 1 424 ? 24.142 -4.711 -30.091 1.00 95.56 424 ALA A O 1
ATOM 3436 N N . ARG A 1 425 ? 23.970 -6.198 -31.775 1.00 95.56 425 ARG A N 1
ATOM 3437 C CA . ARG A 1 425 ? 25.180 -6.955 -31.434 1.00 95.56 425 ARG A CA 1
ATOM 3438 C C . ARG A 1 425 ? 26.415 -6.066 -31.412 1.00 95.56 425 ARG A C 1
ATOM 3440 O O . ARG A 1 425 ? 27.126 -6.054 -30.413 1.00 95.56 425 ARG A O 1
ATOM 3447 N N . ASP A 1 426 ? 26.662 -5.331 -32.489 1.00 95.69 426 ASP A N 1
ATOM 3448 C CA . ASP A 1 426 ? 27.865 -4.511 -32.621 1.00 95.69 426 ASP A CA 1
ATOM 3449 C C . ASP A 1 426 ? 27.892 -3.432 -31.531 1.00 95.69 426 ASP A C 1
ATOM 3451 O O . ASP A 1 426 ? 28.898 -3.256 -30.849 1.00 95.69 426 ASP A O 1
ATOM 3455 N N . SER A 1 427 ? 26.750 -2.788 -31.276 1.00 97.00 427 SER A N 1
ATOM 3456 C CA . SER A 1 427 ? 26.629 -1.775 -30.221 1.00 97.00 427 SER A CA 1
ATOM 3457 C C . SER A 1 427 ? 26.823 -2.356 -28.818 1.00 97.00 427 SER A C 1
ATOM 3459 O O . SER A 1 427 ? 27.484 -1.736 -27.985 1.00 97.00 427 SER A O 1
ATOM 3461 N N . LEU A 1 428 ? 26.298 -3.558 -28.553 1.00 97.56 428 LEU A N 1
ATOM 3462 C CA . LEU A 1 428 ? 26.546 -4.282 -27.305 1.00 97.56 428 LEU A CA 1
ATOM 3463 C C . LEU A 1 428 ? 28.025 -4.617 -27.132 1.00 97.56 428 LEU A C 1
ATOM 3465 O O . LEU A 1 428 ? 28.562 -4.411 -26.050 1.00 97.56 428 LEU A O 1
ATOM 3469 N N . ILE A 1 429 ? 28.693 -5.101 -28.179 1.00 97.31 429 ILE A N 1
ATOM 3470 C CA . ILE A 1 429 ? 30.123 -5.414 -28.136 1.00 97.31 429 ILE A CA 1
ATOM 3471 C C . ILE A 1 429 ? 30.937 -4.149 -27.839 1.00 97.31 429 ILE A C 1
ATOM 3473 O O . ILE A 1 429 ? 31.787 -4.179 -26.950 1.00 97.31 429 ILE A O 1
ATOM 3477 N N . GLU A 1 430 ? 30.667 -3.031 -28.519 1.00 97.62 430 GLU A N 1
ATOM 3478 C CA . GLU A 1 430 ? 31.378 -1.768 -28.267 1.00 97.62 430 GLU A CA 1
ATOM 3479 C C . GLU A 1 430 ? 31.149 -1.235 -26.847 1.00 97.62 430 GLU A C 1
ATOM 3481 O O . GLU A 1 430 ? 32.088 -0.772 -26.196 1.00 97.62 430 GLU A O 1
ATOM 3486 N N . TRP A 1 431 ? 29.930 -1.361 -26.318 1.00 97.94 431 TRP A N 1
ATOM 3487 C CA . TRP A 1 431 ? 29.654 -1.068 -24.913 1.00 97.94 431 TRP A CA 1
ATOM 3488 C C . TRP A 1 431 ? 30.445 -1.992 -23.973 1.00 97.94 431 TRP A C 1
ATOM 3490 O O . TRP A 1 431 ? 31.103 -1.526 -23.040 1.00 97.94 431 TRP A O 1
ATOM 3500 N N . LEU A 1 432 ? 30.441 -3.301 -24.239 1.00 97.19 432 LEU A N 1
ATOM 3501 C CA . LEU A 1 432 ? 31.102 -4.284 -23.385 1.00 97.19 432 LEU A CA 1
ATOM 3502 C C . LEU A 1 432 ? 32.633 -4.150 -23.384 1.00 97.19 432 LEU A C 1
ATOM 3504 O O . LEU A 1 432 ? 33.263 -4.430 -22.365 1.00 97.19 432 LEU A O 1
ATOM 3508 N N . LYS A 1 433 ? 33.247 -3.637 -24.458 1.00 97.06 433 LYS A N 1
ATOM 3509 C CA . LYS A 1 433 ? 34.692 -3.337 -24.496 1.00 97.06 433 LYS A CA 1
ATOM 3510 C C . LYS A 1 433 ? 35.124 -2.344 -23.415 1.00 97.06 433 LYS A C 1
ATOM 3512 O O . LYS A 1 433 ? 36.216 -2.482 -22.869 1.00 97.06 433 LYS A O 1
ATOM 3517 N N . ILE A 1 434 ? 34.278 -1.366 -23.083 1.00 95.81 434 ILE A N 1
ATOM 3518 C CA . ILE A 1 434 ? 34.577 -0.346 -22.062 1.00 95.81 434 ILE A CA 1
ATOM 3519 C C . ILE A 1 434 ? 33.983 -0.666 -20.685 1.00 95.81 434 ILE A C 1
ATOM 3521 O O . ILE A 1 434 ? 34.198 0.077 -19.730 1.00 95.81 434 ILE A O 1
ATOM 3525 N N . TYR A 1 435 ? 33.263 -1.778 -20.555 1.00 96.12 435 TYR A N 1
ATOM 3526 C CA . TYR A 1 435 ? 32.472 -2.137 -19.376 1.00 96.12 435 TYR A CA 1
ATOM 3527 C C . TYR A 1 435 ? 33.274 -2.162 -18.065 1.00 96.12 435 TYR A C 1
ATOM 3529 O O . TYR A 1 435 ? 32.812 -1.669 -17.034 1.00 96.12 435 TYR A O 1
ATOM 3537 N N . ARG A 1 436 ? 34.528 -2.634 -18.110 1.00 96.12 436 ARG A N 1
ATOM 3538 C CA . ARG A 1 436 ? 35.425 -2.662 -16.939 1.00 96.12 436 ARG A CA 1
ATOM 3539 C C . ARG A 1 436 ? 35.841 -1.276 -16.445 1.00 96.12 436 ARG A C 1
ATOM 3541 O O . ARG A 1 436 ? 36.107 -1.125 -15.258 1.00 96.12 436 ARG A O 1
ATOM 3548 N N . ILE A 1 437 ? 35.858 -0.258 -17.312 1.00 95.50 437 ILE A N 1
ATOM 3549 C CA . ILE A 1 437 ? 36.141 1.134 -16.906 1.00 95.50 437 ILE A CA 1
ATOM 3550 C C . ILE A 1 437 ? 35.097 1.600 -15.879 1.00 95.50 437 ILE A C 1
ATOM 3552 O O . ILE A 1 437 ? 35.395 2.399 -14.997 1.00 95.50 437 ILE A O 1
ATOM 3556 N N . TRP A 1 438 ? 33.875 1.070 -15.968 1.00 94.88 438 TRP A N 1
ATOM 3557 C CA . TRP A 1 438 ? 32.749 1.401 -15.099 1.00 94.88 438 TRP A CA 1
ATOM 3558 C C . TRP A 1 438 ? 32.570 0.409 -13.943 1.00 94.88 438 TRP A C 1
ATOM 3560 O O . TRP A 1 438 ? 31.475 0.302 -13.399 1.00 94.88 438 TRP A O 1
ATOM 3570 N N . GLN A 1 439 ? 33.633 -0.307 -13.555 1.00 94.88 439 GLN A N 1
ATOM 3571 C CA . GLN A 1 439 ? 33.606 -1.329 -12.497 1.00 94.88 439 GLN A CA 1
ATOM 3572 C C . GLN A 1 439 ? 32.703 -2.533 -12.826 1.00 94.88 439 GLN A C 1
ATOM 3574 O O . GLN A 1 439 ? 32.235 -3.233 -11.932 1.00 94.88 439 GLN A O 1
ATOM 3579 N N . GLY A 1 440 ? 32.425 -2.772 -14.111 1.00 92.69 440 GLY A N 1
ATOM 3580 C CA . GLY A 1 440 ? 31.658 -3.927 -14.554 1.00 92.69 440 GLY A CA 1
ATOM 3581 C C . GLY A 1 440 ? 32.487 -5.213 -14.546 1.00 92.69 440 GLY A C 1
ATOM 3582 O O . GLY A 1 440 ? 33.577 -5.266 -15.119 1.00 92.69 440 GLY A O 1
ATOM 3583 N N . GLU A 1 441 ? 31.944 -6.275 -13.954 1.00 93.38 441 GLU A N 1
ATOM 3584 C CA . GLU A 1 441 ? 32.557 -7.607 -13.934 1.00 93.38 441 GLU A CA 1
ATOM 3585 C C . GLU A 1 441 ? 31.898 -8.549 -14.943 1.00 93.38 441 GLU A C 1
ATOM 3587 O O . GLU A 1 441 ? 30.684 -8.512 -15.136 1.00 93.38 441 GLU A O 1
ATOM 3592 N N . PHE A 1 442 ? 32.673 -9.446 -15.554 1.00 93.38 442 PHE A N 1
ATOM 3593 C CA . PHE A 1 442 ? 32.146 -10.470 -16.461 1.00 93.38 442 PHE A CA 1
ATOM 3594 C C . PHE A 1 442 ? 31.841 -11.761 -15.701 1.00 93.38 442 PHE A C 1
ATOM 3596 O O . PHE A 1 442 ? 32.562 -12.750 -15.817 1.00 93.38 442 PHE A O 1
ATOM 3603 N N . SER A 1 443 ? 30.768 -11.731 -14.913 1.00 94.44 443 SER A N 1
ATOM 3604 C CA . SER A 1 443 ? 30.148 -12.926 -14.340 1.00 94.44 443 SER A CA 1
ATOM 3605 C C . SER A 1 443 ? 28.832 -13.224 -15.072 1.00 94.44 443 SER A C 1
ATOM 3607 O O . SER A 1 443 ? 28.227 -12.295 -15.617 1.00 94.44 443 SER A O 1
ATOM 3609 N N . PRO A 1 444 ? 28.346 -14.479 -15.080 1.00 93.62 444 PRO A N 1
ATOM 3610 C CA . PRO A 1 444 ? 27.053 -14.815 -15.678 1.00 93.62 444 PRO A CA 1
ATOM 3611 C C . PRO A 1 444 ? 25.887 -13.961 -15.148 1.00 93.62 444 PRO A C 1
ATOM 3613 O O . PRO A 1 444 ? 24.989 -13.617 -15.914 1.00 93.62 444 PRO A O 1
ATOM 3616 N N . GLU A 1 445 ? 25.924 -13.581 -13.868 1.00 94.31 445 GLU A N 1
ATOM 3617 C CA . GLU A 1 445 ? 24.863 -12.821 -13.189 1.00 94.31 445 GLU A CA 1
ATOM 3618 C C . GLU A 1 445 ? 25.021 -11.299 -13.299 1.00 94.31 445 GLU A C 1
ATOM 3620 O O . GLU A 1 445 ? 24.141 -10.549 -12.875 1.00 94.31 445 GLU A O 1
ATOM 3625 N N . SER A 1 446 ? 26.131 -10.819 -13.862 1.00 95.81 446 SER A N 1
ATOM 3626 C CA . SER A 1 446 ? 26.373 -9.388 -14.017 1.00 95.81 446 SER A CA 1
ATOM 3627 C C . SER A 1 446 ? 25.333 -8.760 -14.945 1.00 95.81 446 SER A C 1
ATOM 3629 O O . SER A 1 446 ? 25.057 -9.283 -16.024 1.00 95.81 446 SER A O 1
ATOM 3631 N N . LEU A 1 447 ? 24.781 -7.613 -14.547 1.00 97.25 447 LEU A N 1
ATOM 3632 C CA . LEU A 1 447 ? 23.838 -6.856 -15.372 1.00 97.25 447 LEU A CA 1
ATOM 3633 C C . LEU A 1 447 ? 24.551 -6.232 -16.571 1.00 97.25 447 LEU A C 1
ATOM 3635 O O . LEU A 1 447 ? 25.596 -5.620 -16.421 1.00 97.25 447 LEU A O 1
ATOM 3639 N N . VAL A 1 448 ? 23.954 -6.301 -17.755 1.00 97.50 448 VAL A N 1
ATOM 3640 C CA . VAL A 1 448 ? 24.541 -5.755 -18.990 1.00 97.50 448 VAL A CA 1
ATOM 3641 C C . VAL A 1 448 ? 24.665 -4.231 -18.925 1.00 97.50 448 VAL A C 1
ATOM 3643 O O . VAL A 1 448 ? 25.629 -3.655 -19.431 1.00 97.50 448 VAL A O 1
ATOM 3646 N N . PHE A 1 449 ? 23.699 -3.561 -18.290 1.00 97.88 449 PHE A N 1
ATOM 3647 C CA . PHE A 1 449 ? 23.641 -2.104 -18.215 1.00 97.88 449 PHE A CA 1
ATOM 3648 C C . PHE A 1 449 ? 23.809 -1.601 -16.784 1.00 97.88 449 PHE A C 1
ATOM 3650 O O . PHE A 1 449 ? 22.948 -1.778 -15.921 1.00 97.88 449 PHE A O 1
ATOM 3657 N N . ILE A 1 450 ? 24.915 -0.896 -16.564 1.00 97.38 450 ILE A N 1
ATOM 3658 C CA . ILE A 1 450 ? 25.329 -0.391 -15.256 1.00 97.38 450 ILE A CA 1
ATOM 3659 C C . ILE A 1 450 ? 25.486 1.135 -15.251 1.00 97.38 450 ILE A C 1
ATOM 3661 O O . ILE A 1 450 ? 25.489 1.821 -16.285 1.00 97.38 450 ILE A O 1
ATOM 3665 N N . THR A 1 451 ? 25.585 1.689 -14.050 1.00 96.25 451 THR A N 1
ATOM 3666 C CA . THR A 1 451 ? 26.054 3.053 -13.809 1.00 96.25 451 THR A CA 1
ATOM 3667 C C . THR A 1 451 ? 27.584 3.094 -13.823 1.00 96.25 451 THR A C 1
ATOM 3669 O O . THR A 1 451 ? 28.241 2.062 -13.749 1.00 96.25 451 THR A O 1
ATOM 3672 N N . GLN A 1 452 ? 28.168 4.294 -13.850 1.00 92.62 452 GLN A N 1
ATOM 3673 C CA . GLN A 1 452 ? 29.625 4.489 -13.757 1.00 92.62 452 GLN A CA 1
ATOM 3674 C C . GLN A 1 452 ? 30.254 3.900 -12.485 1.00 92.62 452 GLN A C 1
ATOM 3676 O O . GLN A 1 452 ? 31.469 3.751 -12.418 1.00 92.62 452 GLN A O 1
ATOM 3681 N N . ARG A 1 453 ? 29.435 3.587 -11.473 1.00 93.31 453 ARG A N 1
ATOM 3682 C CA . ARG A 1 453 ? 29.866 2.991 -10.204 1.00 93.31 453 ARG A CA 1
ATOM 3683 C C . ARG A 1 453 ? 29.720 1.463 -10.178 1.00 93.31 453 ARG A C 1
ATOM 3685 O O . ARG A 1 453 ? 29.828 0.890 -9.103 1.00 93.31 453 ARG A O 1
ATOM 3692 N N . GLY A 1 454 ? 29.375 0.819 -11.294 1.00 93.38 454 GLY A N 1
ATOM 3693 C CA . GLY A 1 454 ? 29.175 -0.635 -11.359 1.00 93.38 454 GLY A CA 1
ATOM 3694 C C . GLY A 1 454 ? 27.807 -1.133 -10.885 1.00 93.38 454 GLY A C 1
ATOM 3695 O O . GLY A 1 454 ? 27.538 -2.327 -10.923 1.00 93.38 454 GLY A O 1
ATOM 3696 N N . THR A 1 455 ? 26.912 -0.245 -10.444 1.00 94.00 455 THR A N 1
ATOM 3697 C CA . THR A 1 455 ? 25.584 -0.630 -9.931 1.00 94.00 455 THR A CA 1
ATOM 3698 C C . THR A 1 455 ? 24.520 -0.668 -11.029 1.00 94.00 455 THR A C 1
ATOM 3700 O O . THR A 1 455 ? 24.700 -0.064 -12.086 1.00 94.00 455 THR A O 1
ATOM 3703 N N . SER A 1 456 ? 23.376 -1.315 -10.773 1.00 93.56 456 SER A N 1
ATOM 3704 C CA . SER A 1 456 ? 22.229 -1.317 -11.698 1.00 93.56 456 SER A CA 1
ATOM 3705 C C . SER A 1 456 ? 21.816 0.103 -12.090 1.00 93.56 456 SER A C 1
ATOM 3707 O O . SER A 1 456 ? 21.588 0.959 -11.232 1.00 93.56 456 SER A O 1
ATOM 3709 N N . ILE A 1 457 ? 21.626 0.337 -13.389 1.00 95.75 457 ILE A N 1
ATOM 3710 C CA . ILE A 1 457 ? 20.948 1.544 -13.872 1.00 95.75 457 ILE A CA 1
ATOM 3711 C C . ILE A 1 457 ? 19.461 1.496 -13.482 1.00 95.75 457 ILE A C 1
ATOM 3713 O O . ILE A 1 457 ? 18.848 0.427 -13.487 1.00 95.75 457 ILE A O 1
ATOM 3717 N N . SER A 1 458 ? 18.869 2.634 -13.112 1.00 95.88 458 SER A N 1
ATOM 3718 C CA . SER A 1 458 ? 17.436 2.696 -12.774 1.00 95.88 458 SER A CA 1
ATOM 3719 C C . SER A 1 458 ? 16.548 2.871 -14.023 1.00 95.88 458 SER A C 1
ATOM 3721 O O . SER A 1 458 ? 16.999 3.469 -15.006 1.00 95.88 458 SER A O 1
ATOM 3723 N N . PRO A 1 459 ? 15.262 2.455 -13.992 1.00 93.75 459 PRO A N 1
ATOM 3724 C CA . PRO A 1 459 ? 14.326 2.645 -15.109 1.00 93.75 459 PRO A CA 1
ATOM 3725 C C . PRO A 1 459 ? 14.235 4.100 -15.572 1.00 93.75 459 PRO A C 1
ATOM 3727 O O . PRO A 1 459 ? 14.329 4.396 -16.761 1.00 93.75 459 PRO A O 1
ATOM 3730 N N . ARG A 1 460 ? 14.138 5.028 -14.612 1.00 93.50 460 ARG A N 1
ATOM 3731 C CA . ARG A 1 460 ? 14.061 6.466 -14.884 1.00 93.50 460 ARG A CA 1
ATOM 3732 C C . ARG A 1 460 ? 15.325 6.993 -15.559 1.00 93.50 460 ARG A C 1
ATOM 3734 O O . ARG A 1 460 ? 15.246 7.872 -16.410 1.00 93.50 460 ARG A O 1
ATOM 3741 N N . GLN A 1 461 ? 16.496 6.467 -15.196 1.00 96.19 461 GLN A N 1
ATOM 3742 C CA . GLN A 1 461 ? 17.735 6.830 -15.878 1.00 96.19 461 GLN A CA 1
ATOM 3743 C C . GLN A 1 461 ? 17.724 6.344 -17.323 1.00 96.19 461 GLN A C 1
ATOM 3745 O O . GLN A 1 461 ? 18.031 7.147 -18.196 1.00 96.19 461 GLN A O 1
ATOM 3750 N N . ILE A 1 462 ? 17.322 5.098 -17.593 1.00 96.88 462 ILE A N 1
ATOM 3751 C CA . ILE A 1 462 ? 17.189 4.599 -18.971 1.00 96.88 462 ILE A CA 1
ATOM 3752 C C . ILE A 1 462 ? 16.244 5.501 -19.783 1.00 96.88 462 ILE A C 1
ATOM 3754 O O . ILE A 1 462 ? 16.628 5.958 -20.856 1.00 96.88 462 ILE A O 1
ATOM 3758 N N . GLU A 1 463 ? 15.053 5.825 -19.267 1.00 95.88 463 GLU A N 1
ATOM 3759 C CA . GLU A 1 463 ? 14.102 6.723 -19.947 1.00 95.88 463 GLU A CA 1
ATOM 3760 C C . GLU A 1 463 ? 14.712 8.093 -20.260 1.00 95.88 463 GLU A C 1
ATOM 3762 O O . GLU A 1 463 ? 14.628 8.567 -21.393 1.00 95.88 463 GLU A O 1
ATOM 3767 N N . ASN A 1 464 ? 15.377 8.709 -19.279 1.00 95.94 464 ASN A N 1
ATOM 3768 C CA . ASN A 1 464 ? 16.038 9.998 -19.463 1.00 95.94 464 ASN A CA 1
ATOM 3769 C C . ASN A 1 464 ? 17.154 9.927 -20.514 1.00 95.94 464 ASN A C 1
ATOM 3771 O O . ASN A 1 464 ? 17.319 10.867 -21.290 1.00 95.94 464 ASN A O 1
ATOM 3775 N N . ARG A 1 465 ? 17.921 8.828 -20.557 1.00 96.19 465 ARG A N 1
ATOM 3776 C CA . ARG A 1 465 ? 18.973 8.632 -21.564 1.00 96.19 465 ARG A CA 1
ATOM 3777 C C . ARG A 1 465 ? 18.386 8.435 -22.959 1.00 96.19 465 ARG A C 1
ATOM 3779 O O . ARG A 1 465 ? 18.871 9.064 -23.889 1.00 96.19 465 ARG A O 1
ATOM 3786 N N . VAL A 1 466 ? 17.308 7.663 -23.107 1.00 95.94 466 VAL A N 1
ATOM 3787 C CA . VAL A 1 466 ? 16.599 7.501 -24.392 1.00 95.94 466 VAL A CA 1
ATOM 3788 C C . VAL A 1 466 ? 16.107 8.854 -24.921 1.00 95.94 466 VAL A C 1
ATOM 3790 O O . VAL A 1 466 ? 16.386 9.195 -26.070 1.00 95.94 466 VAL A O 1
ATOM 3793 N N . LYS A 1 467 ? 15.466 9.667 -24.069 1.00 94.81 467 LYS A N 1
ATOM 3794 C CA . LYS A 1 467 ? 15.031 11.031 -24.424 1.00 94.81 467 LYS A CA 1
ATOM 3795 C C . LYS A 1 467 ? 16.204 11.923 -24.826 1.00 94.81 467 LYS A C 1
ATOM 3797 O O . LYS A 1 467 ? 16.156 12.591 -25.854 1.00 94.81 467 LYS A O 1
ATOM 3802 N N . TYR A 1 468 ? 17.279 11.903 -24.037 1.00 95.25 468 TYR A N 1
ATOM 3803 C CA . TYR A 1 468 ? 18.488 12.678 -24.314 1.00 95.25 468 TYR A CA 1
ATOM 3804 C C . TYR A 1 468 ? 19.092 12.341 -25.684 1.00 95.25 468 TYR A C 1
ATOM 3806 O O . TYR A 1 468 ? 19.490 13.238 -26.421 1.00 95.25 468 TYR A O 1
ATOM 3814 N N . GLN A 1 469 ? 19.126 11.060 -26.055 1.00 95.81 469 GLN A N 1
ATOM 3815 C CA . GLN A 1 469 ? 19.678 10.635 -27.339 1.00 95.81 469 GLN A CA 1
ATOM 3816 C C . GLN A 1 469 ? 18.817 11.076 -28.529 1.00 95.81 469 GLN A C 1
ATOM 3818 O O . GLN A 1 469 ? 19.382 11.375 -29.575 1.00 95.81 469 GLN A O 1
ATOM 3823 N N . ALA A 1 470 ? 17.490 11.158 -28.390 1.00 92.94 470 ALA A N 1
ATOM 3824 C CA . ALA A 1 470 ? 16.629 11.717 -29.437 1.00 92.94 470 ALA A CA 1
ATOM 3825 C C . ALA A 1 470 ? 16.871 13.221 -29.632 1.00 92.94 470 ALA A C 1
ATOM 3827 O O . ALA A 1 470 ? 17.035 13.681 -30.760 1.00 92.94 470 ALA A O 1
ATOM 3828 N N . LEU A 1 471 ? 17.000 13.965 -28.528 1.00 93.12 471 LEU A N 1
ATOM 3829 C CA . LEU A 1 471 ? 17.338 15.390 -28.565 1.00 93.12 471 LEU A CA 1
ATOM 3830 C C . LEU A 1 471 ? 18.708 15.631 -29.211 1.00 93.12 471 LEU A C 1
ATOM 3832 O O . LEU A 1 471 ? 18.846 16.528 -30.039 1.00 93.12 471 LEU A O 1
ATOM 3836 N N . ARG A 1 472 ? 19.711 14.804 -28.886 1.00 93.81 472 ARG A N 1
ATOM 3837 C CA . ARG A 1 472 ? 21.050 14.886 -29.496 1.00 93.81 472 ARG A CA 1
ATOM 3838 C C . ARG A 1 472 ? 21.027 14.599 -31.002 1.00 93.81 472 ARG A C 1
ATOM 3840 O O . ARG A 1 472 ? 21.826 15.175 -31.731 1.00 93.81 472 ARG A O 1
ATOM 3847 N N . ALA A 1 473 ? 20.081 13.783 -31.468 1.00 92.56 473 ALA A N 1
ATOM 3848 C CA . ALA A 1 473 ? 19.884 13.502 -32.888 1.00 92.56 473 ALA A CA 1
ATOM 3849 C C . ALA A 1 473 ? 19.245 14.676 -33.655 1.00 92.56 473 ALA A C 1
ATOM 3851 O O . ALA A 1 473 ? 19.070 14.581 -34.869 1.00 92.56 473 ALA A O 1
ATOM 3852 N N . GLY A 1 474 ? 18.850 15.753 -32.961 1.00 90.69 474 GLY A N 1
ATOM 3853 C CA . GLY A 1 474 ? 18.081 16.856 -33.539 1.00 90.69 474 GLY A CA 1
ATOM 3854 C C . GLY A 1 474 ? 16.632 16.479 -33.854 1.00 90.69 474 GLY A C 1
ATOM 3855 O O . GLY A 1 474 ? 15.965 17.181 -34.609 1.00 90.69 474 GLY A O 1
ATOM 3856 N N . VAL A 1 475 ? 16.139 15.368 -33.300 1.00 87.25 475 VAL A N 1
ATOM 3857 C CA . VAL A 1 475 ? 14.792 14.868 -33.570 1.00 87.25 475 VAL A CA 1
ATOM 3858 C C . VAL A 1 475 ? 13.838 15.376 -32.494 1.00 87.25 475 VAL A C 1
ATOM 3860 O O . VAL A 1 475 ? 13.973 15.052 -31.313 1.00 87.25 475 VAL A O 1
ATOM 3863 N N . ASN A 1 476 ? 12.830 16.143 -32.909 1.00 81.44 476 ASN A N 1
ATOM 3864 C CA . ASN A 1 476 ? 11.780 16.650 -32.026 1.00 81.44 476 ASN A CA 1
ATOM 3865 C C . ASN A 1 476 ? 10.683 15.597 -31.788 1.00 81.44 476 ASN A C 1
ATOM 3867 O O . ASN A 1 476 ? 9.523 15.778 -32.157 1.00 81.44 476 ASN A O 1
ATOM 3871 N N . VAL A 1 477 ? 11.070 14.462 -31.206 1.00 82.44 477 VAL A N 1
ATOM 3872 C CA . VAL A 1 477 ? 10.165 13.373 -30.823 1.00 82.44 477 VAL A CA 1
ATOM 3873 C C . VAL A 1 477 ? 10.371 13.061 -29.346 1.00 82.44 477 VAL A C 1
ATOM 3875 O O . VAL A 1 477 ? 11.506 12.924 -28.889 1.00 82.44 477 VAL A O 1
ATOM 3878 N N . ASP A 1 478 ? 9.277 12.893 -28.596 1.00 84.88 478 ASP A N 1
ATOM 3879 C CA . ASP A 1 478 ? 9.324 12.414 -27.207 1.00 84.88 478 ASP A CA 1
ATOM 3880 C C . ASP A 1 478 ? 9.639 10.909 -27.171 1.00 84.88 478 ASP A C 1
ATOM 3882 O O . ASP A 1 478 ? 8.782 10.058 -26.912 1.00 84.88 478 ASP A O 1
ATOM 3886 N N . LEU A 1 479 ? 10.882 10.563 -27.511 1.00 90.00 479 LEU A N 1
ATOM 3887 C CA . LEU A 1 479 ? 11.331 9.182 -27.577 1.00 90.00 479 LEU A CA 1
ATOM 3888 C C . LEU A 1 479 ? 11.396 8.575 -26.178 1.00 90.00 479 LEU A C 1
ATOM 3890 O O . LEU A 1 479 ? 12.033 9.100 -25.270 1.00 90.00 479 LEU A O 1
ATOM 3894 N N . HIS A 1 480 ? 10.781 7.412 -26.016 1.00 90.56 480 HIS A N 1
ATOM 3895 C CA . HIS A 1 480 ? 10.796 6.657 -24.772 1.00 90.56 480 HIS A CA 1
ATOM 3896 C C . HIS A 1 480 ? 10.711 5.150 -25.076 1.00 90.56 480 HIS A C 1
ATOM 3898 O O . HIS A 1 480 ? 10.276 4.770 -26.167 1.00 90.56 480 HIS A O 1
ATOM 3904 N N . PRO A 1 481 ? 11.100 4.265 -24.137 1.00 92.50 481 PRO A N 1
ATOM 3905 C CA . PRO A 1 481 ? 11.177 2.818 -24.372 1.00 92.50 481 PRO A CA 1
ATOM 3906 C C . PRO A 1 481 ? 9.897 2.194 -24.947 1.00 92.50 481 PRO A C 1
ATOM 3908 O O . PRO A 1 481 ? 9.960 1.313 -25.802 1.00 92.50 481 PRO A O 1
ATOM 3911 N N . HIS A 1 482 ? 8.722 2.666 -24.517 1.00 88.19 482 HIS A N 1
ATOM 3912 C CA . HIS A 1 482 ? 7.448 2.157 -25.025 1.00 88.19 482 HIS A CA 1
ATOM 3913 C C . HIS A 1 482 ? 7.209 2.509 -26.502 1.00 88.19 482 HIS A C 1
ATOM 3915 O O . HIS A 1 482 ? 6.703 1.668 -27.243 1.00 88.19 482 HIS A O 1
ATOM 3921 N N . LEU A 1 483 ? 7.620 3.703 -26.945 1.00 87.25 483 LEU A N 1
ATOM 3922 C CA . LEU A 1 483 ? 7.515 4.122 -28.343 1.00 87.25 483 LEU A CA 1
ATOM 3923 C C . LEU A 1 483 ? 8.451 3.313 -29.246 1.00 87.25 483 LEU A C 1
ATOM 3925 O O . LEU A 1 483 ? 8.015 2.860 -30.298 1.00 87.25 483 LEU A O 1
ATOM 3929 N N . LEU A 1 484 ? 9.686 3.034 -28.812 1.00 90.25 484 LEU A N 1
ATOM 3930 C CA . LEU A 1 484 ? 10.608 2.155 -29.551 1.00 90.25 484 LEU A CA 1
ATOM 3931 C C . LEU A 1 484 ? 10.055 0.734 -29.700 1.00 90.25 484 LEU A C 1
ATOM 3933 O O . LEU A 1 484 ? 10.073 0.178 -30.795 1.00 90.25 484 LEU A O 1
ATOM 3937 N N . ARG A 1 485 ? 9.479 0.177 -28.628 1.00 90.19 485 ARG A N 1
ATOM 3938 C CA . ARG A 1 485 ? 8.796 -1.123 -28.680 1.00 90.19 485 ARG A CA 1
ATOM 3939 C C . ARG A 1 485 ? 7.585 -1.112 -29.619 1.00 90.19 485 ARG A C 1
ATOM 3941 O O . ARG A 1 485 ? 7.324 -2.106 -30.291 1.00 90.19 485 ARG A O 1
ATOM 3948 N N . HIS A 1 486 ? 6.837 -0.011 -29.667 1.00 83.31 486 HIS A N 1
ATOM 3949 C CA . HIS A 1 486 ? 5.727 0.144 -30.606 1.00 83.31 486 HIS A CA 1
ATOM 3950 C C . HIS A 1 486 ? 6.214 0.225 -32.061 1.00 83.31 486 HIS A C 1
ATOM 3952 O O . HIS A 1 486 ? 5.611 -0.398 -32.935 1.00 83.31 486 HIS A O 1
ATOM 3958 N N . CYS A 1 487 ? 7.312 0.946 -32.316 1.00 85.81 487 CYS A N 1
ATOM 3959 C CA . CYS A 1 487 ? 7.950 1.010 -33.633 1.00 85.81 487 CYS A CA 1
ATOM 3960 C C . CYS A 1 487 ? 8.421 -0.380 -34.071 1.00 85.81 487 CYS A C 1
ATOM 3962 O O . CYS A 1 487 ? 8.077 -0.805 -35.166 1.00 85.81 487 CYS A O 1
ATOM 3964 N N . PHE A 1 488 ? 9.092 -1.132 -33.190 1.00 88.19 488 PHE A N 1
ATOM 3965 C CA . PHE A 1 488 ? 9.443 -2.534 -33.439 1.00 88.19 488 PHE A CA 1
ATOM 3966 C C . PHE A 1 488 ? 8.220 -3.354 -33.857 1.00 88.19 488 PHE A C 1
ATOM 3968 O O . PHE A 1 488 ? 8.216 -3.937 -34.933 1.00 88.19 488 PHE A O 1
ATOM 3975 N N . ALA A 1 489 ? 7.158 -3.355 -33.043 1.00 82.94 489 ALA A N 1
ATOM 3976 C CA . ALA A 1 489 ? 5.961 -4.148 -33.314 1.00 82.94 489 ALA A CA 1
ATOM 3977 C C . ALA A 1 489 ? 5.305 -3.777 -34.653 1.00 82.94 489 ALA A C 1
ATOM 3979 O O . ALA A 1 489 ? 4.921 -4.659 -35.416 1.00 82.94 489 ALA A O 1
ATOM 3980 N N . SER A 1 490 ? 5.199 -2.477 -34.940 1.00 79.62 490 SER A N 1
ATOM 3981 C CA . SER A 1 490 ? 4.541 -1.965 -36.147 1.00 79.62 490 SER A CA 1
ATOM 3982 C C . SER A 1 490 ? 5.371 -2.241 -37.400 1.00 79.62 490 SER A C 1
ATOM 3984 O O . SER A 1 490 ? 4.821 -2.709 -38.394 1.00 79.62 490 SER A O 1
ATOM 3986 N N . HIS A 1 491 ? 6.687 -2.014 -37.351 1.00 82.06 491 HIS A N 1
ATOM 3987 C CA . HIS A 1 491 ? 7.593 -2.260 -38.477 1.00 82.06 491 HIS A CA 1
ATOM 3988 C C . HIS A 1 491 ? 7.739 -3.758 -38.748 1.00 82.06 491 HIS A C 1
ATOM 3990 O O . HIS A 1 491 ? 7.658 -4.178 -39.897 1.00 82.06 491 HIS A O 1
ATOM 3996 N N . MET A 1 492 ? 7.859 -4.572 -37.697 1.00 81.56 492 MET A N 1
ATOM 3997 C CA . MET A 1 492 ? 7.877 -6.026 -37.824 1.00 81.56 492 MET A CA 1
ATOM 3998 C C . MET A 1 492 ? 6.589 -6.555 -38.440 1.00 81.56 492 MET A C 1
ATOM 4000 O O . MET A 1 492 ? 6.657 -7.288 -39.416 1.00 81.56 492 MET A O 1
ATOM 4004 N N . LEU A 1 493 ? 5.422 -6.158 -37.923 1.00 78.12 493 LEU A N 1
ATOM 4005 C CA . LEU A 1 493 ? 4.138 -6.627 -38.448 1.00 78.12 493 LEU A CA 1
ATOM 4006 C C . LEU A 1 493 ? 3.925 -6.208 -39.908 1.00 78.12 493 LEU A C 1
ATOM 4008 O O . LEU A 1 493 ? 3.441 -7.007 -40.706 1.00 78.12 493 LEU A O 1
ATOM 4012 N N . SER A 1 494 ? 4.305 -4.975 -40.251 1.00 75.62 494 SER A N 1
ATOM 4013 C CA . SER A 1 494 ? 4.190 -4.453 -41.619 1.00 75.62 494 SER A CA 1
ATOM 4014 C C . SER A 1 494 ? 5.086 -5.200 -42.606 1.00 75.62 494 SER A C 1
ATOM 4016 O O . SER A 1 494 ? 4.696 -5.374 -43.757 1.00 75.62 494 SER A O 1
ATOM 4018 N N . ASN A 1 495 ? 6.262 -5.654 -42.159 1.00 76.75 495 ASN A N 1
ATOM 4019 C CA . ASN A 1 495 ? 7.262 -6.269 -43.029 1.00 76.75 495 ASN A CA 1
ATOM 4020 C C . ASN A 1 495 ? 7.235 -7.808 -43.025 1.00 76.75 495 ASN A C 1
ATOM 4022 O O . ASN A 1 495 ? 7.673 -8.404 -44.004 1.00 76.75 495 ASN A O 1
ATOM 4026 N N . SER A 1 496 ? 6.749 -8.465 -41.961 1.00 77.81 496 SER A N 1
ATOM 4027 C CA . SER A 1 496 ? 6.730 -9.934 -41.863 1.00 77.81 496 SER A CA 1
ATOM 4028 C C . SER A 1 496 ? 5.419 -10.571 -42.314 1.00 77.81 496 SER A C 1
ATOM 4030 O O . SER A 1 496 ? 5.424 -11.706 -42.781 1.00 77.81 496 SER A O 1
ATOM 4032 N N . GLY A 1 497 ? 4.282 -9.899 -42.099 1.00 68.94 497 GLY A N 1
ATOM 4033 C CA . GLY A 1 497 ? 2.953 -10.506 -42.243 1.00 68.94 497 GLY A CA 1
ATOM 4034 C C . GLY A 1 497 ? 2.637 -11.623 -41.230 1.00 68.94 497 GLY A C 1
ATOM 4035 O O . GLY A 1 497 ? 1.513 -12.122 -41.210 1.00 68.94 497 GLY A O 1
ATOM 4036 N N . ASP A 1 498 ? 3.579 -11.990 -40.355 1.00 77.25 498 ASP A N 1
ATOM 4037 C CA . ASP A 1 498 ? 3.426 -13.045 -39.353 1.00 77.25 498 ASP A CA 1
ATOM 4038 C C . ASP A 1 498 ? 3.133 -12.445 -37.975 1.00 77.25 498 ASP A C 1
ATOM 4040 O O . ASP A 1 498 ? 4.016 -12.176 -37.153 1.00 77.25 498 ASP A O 1
ATOM 4044 N N . LEU A 1 499 ? 1.842 -12.233 -37.718 1.00 74.38 499 LEU A N 1
ATOM 4045 C CA . LEU A 1 499 ? 1.362 -11.718 -36.439 1.00 74.38 499 LEU A CA 1
ATOM 4046 C C . LEU A 1 499 ? 1.756 -12.625 -35.264 1.00 74.38 499 LEU A C 1
ATOM 4048 O O . LEU A 1 499 ? 1.974 -12.118 -34.161 1.00 74.38 499 LEU A O 1
ATOM 4052 N N . ARG A 1 500 ? 1.835 -13.944 -35.473 1.00 74.88 500 ARG A N 1
ATOM 4053 C CA . ARG A 1 500 ? 2.086 -14.905 -34.397 1.00 74.88 500 ARG A CA 1
ATOM 4054 C C . ARG A 1 500 ? 3.538 -14.829 -33.943 1.00 74.88 500 ARG A C 1
ATOM 4056 O O . ARG A 1 500 ? 3.768 -14.634 -32.752 1.00 74.88 500 ARG A O 1
ATOM 4063 N N . ALA A 1 501 ? 4.484 -14.857 -34.878 1.00 77.12 501 ALA A N 1
ATOM 4064 C CA . ALA A 1 501 ? 5.902 -14.679 -34.581 1.00 77.12 501 ALA A CA 1
ATOM 4065 C C . ALA A 1 501 ? 6.172 -13.335 -33.877 1.00 77.12 501 ALA A C 1
ATOM 4067 O O . ALA A 1 501 ? 6.888 -13.277 -32.876 1.00 77.12 501 ALA A O 1
ATOM 4068 N N . VAL A 1 502 ? 5.525 -12.247 -34.317 1.00 79.56 502 VAL A N 1
ATOM 4069 C CA . VAL A 1 502 ? 5.663 -10.925 -33.673 1.00 79.56 502 VAL A CA 1
ATOM 4070 C C . VAL A 1 502 ? 5.086 -10.914 -32.250 1.00 79.56 502 VAL A C 1
ATOM 4072 O O . VAL A 1 502 ? 5.686 -10.341 -31.336 1.00 79.56 502 VAL A O 1
ATOM 4075 N N . GLN A 1 503 ? 3.940 -11.561 -32.014 1.00 77.44 503 GLN A N 1
ATOM 4076 C CA . GLN A 1 503 ? 3.350 -11.687 -30.673 1.00 77.44 503 GLN A CA 1
ATOM 4077 C C . GLN A 1 503 ? 4.225 -12.504 -29.715 1.00 77.44 503 GLN A C 1
ATOM 4079 O O . GLN A 1 503 ? 4.307 -12.173 -28.525 1.00 77.44 503 GLN A O 1
ATOM 4084 N N . GLU A 1 504 ? 4.881 -13.537 -30.236 1.00 79.56 504 GLU A N 1
ATOM 4085 C CA . GLU A 1 504 ? 5.800 -14.411 -29.512 1.00 79.56 504 GLU A CA 1
ATOM 4086 C C . GLU A 1 504 ? 7.059 -13.649 -29.075 1.00 79.56 504 GLU A C 1
ATOM 4088 O O . GLU A 1 504 ? 7.363 -13.597 -27.879 1.00 79.56 504 GLU A O 1
ATOM 4093 N N . MET A 1 505 ? 7.688 -12.901 -29.991 1.00 83.06 505 MET A N 1
ATOM 4094 C CA . MET A 1 505 ? 8.823 -12.008 -29.694 1.00 83.06 505 MET A CA 1
ATOM 4095 C C . MET A 1 505 ? 8.479 -10.953 -28.627 1.00 83.06 505 MET A C 1
ATOM 4097 O O . MET A 1 505 ? 9.270 -10.663 -27.721 1.00 83.06 505 MET A O 1
ATOM 4101 N N . LEU A 1 506 ? 7.264 -10.399 -28.680 1.00 81.81 506 LEU A N 1
ATOM 4102 C CA . LEU A 1 506 ? 6.774 -9.416 -27.711 1.00 81.81 506 LEU A CA 1
ATOM 4103 C C . LEU A 1 506 ? 6.374 -10.042 -26.361 1.00 81.81 506 LEU A C 1
ATOM 4105 O O . LEU A 1 506 ? 6.221 -9.314 -25.370 1.00 81.81 506 LEU A O 1
ATOM 4109 N N . GLY A 1 507 ? 6.205 -11.362 -26.275 1.00 72.19 507 GLY A N 1
ATOM 4110 C CA . GLY A 1 507 ? 5.775 -12.046 -25.057 1.00 72.19 507 GLY A CA 1
ATOM 4111 C C . GLY A 1 507 ? 4.384 -11.601 -24.600 1.00 72.19 507 GLY A C 1
ATOM 4112 O O . GLY A 1 507 ? 4.212 -11.182 -23.448 1.00 72.19 507 GLY A O 1
ATOM 4113 N N . HIS A 1 508 ? 3.408 -11.592 -25.514 1.00 66.75 508 HIS A N 1
ATOM 4114 C CA . HIS A 1 508 ? 2.002 -11.345 -25.180 1.00 66.75 508 HIS A CA 1
ATOM 4115 C C . HIS A 1 508 ? 1.389 -12.571 -24.485 1.00 66.75 508 HIS A C 1
ATOM 4117 O O . HIS A 1 508 ? 1.484 -13.699 -24.951 1.00 66.75 508 HIS A O 1
ATOM 4123 N N . SER A 1 509 ? 0.747 -12.339 -23.339 1.00 44.84 509 SER A N 1
ATOM 4124 C CA . SER A 1 509 ? 0.332 -13.352 -22.356 1.00 44.84 509 SER A CA 1
ATOM 4125 C C . SER A 1 509 ? -0.833 -14.264 -22.772 1.00 44.84 509 SER A C 1
ATOM 4127 O O . SER A 1 509 ? -1.331 -14.995 -21.921 1.00 44.84 509 SER A O 1
ATOM 4129 N N . ASN A 1 510 ? -1.272 -14.213 -24.033 1.00 41.06 510 ASN A N 1
ATOM 4130 C CA . ASN A 1 510 ? -2.406 -14.989 -24.549 1.00 41.06 510 ASN A CA 1
ATOM 4131 C C . ASN A 1 510 ? -2.006 -16.185 -25.428 1.00 41.06 510 ASN A C 1
ATOM 4133 O O . ASN A 1 510 ? -2.877 -16.822 -26.011 1.00 41.06 510 ASN A O 1
ATOM 4137 N N . LEU A 1 511 ? -0.716 -16.516 -25.491 1.00 40.94 511 LEU A N 1
ATOM 4138 C CA . LEU A 1 511 ? -0.259 -17.825 -25.948 1.00 40.94 511 LEU A CA 1
ATOM 4139 C C . LEU A 1 511 ? -0.047 -18.709 -24.713 1.00 40.94 511 LEU A C 1
ATOM 4141 O O . LEU A 1 511 ? 0.498 -18.275 -23.694 1.00 40.94 511 LEU A O 1
ATOM 4145 N N . THR A 1 512 ? -0.603 -19.911 -24.786 1.00 33.56 512 THR A N 1
ATOM 4146 C CA . THR A 1 512 ? -0.716 -20.920 -23.735 1.00 33.56 512 THR A CA 1
ATOM 4147 C C . THR A 1 512 ? 0.574 -21.062 -22.921 1.00 33.56 512 THR A C 1
ATOM 4149 O O . THR A 1 512 ? 1.681 -21.070 -23.449 1.00 33.56 512 THR A O 1
ATOM 4152 N N . THR A 1 513 ? 0.407 -21.142 -21.601 1.00 38.25 513 THR A N 1
ATOM 4153 C CA . THR A 1 513 ? 1.424 -21.458 -20.588 1.00 38.25 513 THR A CA 1
ATOM 4154 C C . THR A 1 513 ? 2.510 -22.416 -21.086 1.00 38.25 513 THR A C 1
ATOM 4156 O O . THR A 1 513 ? 2.197 -23.532 -21.477 1.00 38.25 513 THR A O 1
ATOM 4159 N N . THR A 1 514 ? 3.767 -21.965 -21.018 1.00 42.00 514 THR A N 1
ATOM 4160 C CA . THR A 1 514 ? 5.000 -22.757 -21.169 1.00 42.00 514 THR A CA 1
ATOM 4161 C C . THR A 1 514 ? 4.990 -23.711 -22.368 1.00 42.00 514 THR A C 1
ATOM 4163 O O . THR A 1 514 ? 4.970 -24.928 -22.206 1.00 42.00 514 THR A O 1
ATOM 4166 N N . GLN A 1 515 ? 5.033 -23.168 -23.585 1.00 48.62 515 GLN A N 1
ATOM 4167 C CA . GLN A 1 515 ? 5.453 -23.968 -24.736 1.00 48.62 515 GLN A CA 1
ATOM 4168 C C . GLN A 1 515 ? 6.949 -24.279 -24.598 1.00 48.62 515 GLN A C 1
ATOM 4170 O O . GLN A 1 515 ? 7.762 -23.388 -24.349 1.00 48.62 515 GLN A O 1
ATOM 4175 N N . ILE A 1 516 ? 7.300 -25.562 -24.689 1.00 48.75 516 ILE A N 1
ATOM 4176 C CA . ILE A 1 516 ? 8.690 -26.007 -24.795 1.00 48.75 516 ILE A CA 1
ATOM 4177 C C . ILE A 1 516 ? 9.150 -25.601 -26.194 1.00 48.75 516 ILE A C 1
ATOM 4179 O O . ILE A 1 516 ? 8.729 -26.213 -27.171 1.00 48.75 516 ILE A O 1
ATOM 4183 N N . TYR A 1 517 ? 9.962 -24.549 -26.280 1.00 56.41 517 TYR A N 1
ATOM 4184 C CA . TYR A 1 517 ? 10.540 -24.107 -27.545 1.00 56.41 517 TYR A CA 1
ATOM 4185 C C . TYR A 1 517 ? 11.543 -25.145 -28.044 1.00 56.41 517 TYR A C 1
ATOM 4187 O O . TYR A 1 517 ? 12.438 -25.574 -27.308 1.00 56.41 517 TYR A O 1
ATOM 4195 N N . THR A 1 518 ? 11.399 -25.533 -29.301 1.00 57.38 518 THR A N 1
ATOM 4196 C CA . THR A 1 518 ? 12.336 -26.395 -30.014 1.00 57.38 518 THR A CA 1
ATOM 4197 C C . THR A 1 518 ? 13.369 -25.557 -30.768 1.00 57.38 518 THR A C 1
ATOM 4199 O O . THR A 1 518 ? 13.204 -24.355 -30.964 1.00 57.38 518 THR A O 1
ATOM 4202 N N . HIS A 1 519 ? 14.446 -26.191 -31.237 1.00 57.22 519 HIS A N 1
ATOM 4203 C CA . HIS A 1 519 ? 15.421 -25.527 -32.112 1.00 57.22 519 HIS A CA 1
ATOM 4204 C C . HIS A 1 519 ? 14.763 -24.955 -33.382 1.00 57.22 519 HIS A C 1
ATOM 4206 O O . HIS A 1 519 ? 15.136 -23.882 -33.842 1.00 57.22 519 HIS A O 1
ATOM 4212 N N . VAL A 1 520 ? 13.738 -25.644 -33.896 1.00 57.84 520 VAL A N 1
ATOM 4213 C CA . VAL A 1 520 ? 12.978 -25.239 -35.086 1.00 57.84 520 VAL A CA 1
ATOM 4214 C C . VAL A 1 520 ? 12.199 -23.944 -34.835 1.00 57.84 520 VAL A C 1
ATOM 4216 O O . VAL A 1 520 ? 12.149 -23.086 -35.714 1.00 57.84 520 VAL A O 1
ATOM 4219 N N . ASP A 1 521 ? 11.661 -23.760 -33.626 1.00 70.19 521 ASP A N 1
ATOM 4220 C CA . ASP A 1 521 ? 10.952 -22.529 -33.254 1.00 70.19 521 ASP A CA 1
ATOM 4221 C C . ASP A 1 521 ? 11.909 -21.326 -33.209 1.00 70.19 521 ASP A C 1
ATOM 4223 O O . ASP A 1 521 ? 11.559 -20.228 -33.642 1.00 70.19 521 ASP A O 1
ATOM 4227 N N . PHE A 1 522 ? 13.154 -21.526 -3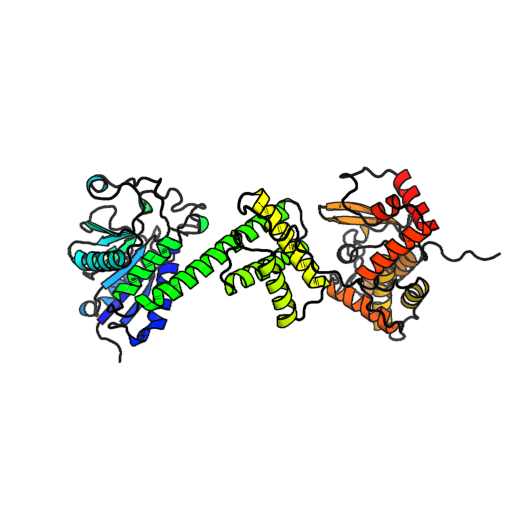2.755 1.00 74.69 522 PHE A N 1
ATOM 4228 C CA . PHE A 1 522 ? 14.167 -20.465 -32.744 1.00 74.69 522 PHE A CA 1
ATOM 4229 C C . PHE A 1 522 ? 14.615 -20.062 -34.148 1.00 74.69 522 PHE A C 1
ATOM 4231 O O . PHE A 1 522 ? 14.687 -18.867 -34.436 1.00 74.69 522 PHE A O 1
ATOM 4238 N N . ASP A 1 523 ? 14.881 -21.038 -35.018 1.00 75.81 523 ASP A N 1
ATOM 4239 C CA . ASP A 1 523 ? 15.290 -20.772 -36.399 1.00 75.81 523 ASP A CA 1
ATOM 4240 C C . ASP A 1 523 ? 14.181 -20.039 -37.166 1.00 75.81 523 ASP A C 1
ATOM 4242 O O . ASP A 1 523 ? 14.452 -19.097 -37.911 1.00 75.81 523 ASP A O 1
ATOM 4246 N N . HIS A 1 524 ? 12.918 -20.412 -36.934 1.00 79.12 524 HIS A N 1
ATOM 4247 C CA . HIS A 1 524 ? 11.771 -19.736 -37.532 1.00 79.12 524 HIS A CA 1
ATOM 4248 C C . HIS A 1 524 ? 11.639 -18.280 -37.056 1.00 79.12 524 HIS A C 1
ATOM 4250 O O . HIS A 1 524 ? 11.513 -17.374 -37.883 1.00 79.12 524 HIS A O 1
ATOM 4256 N N . LEU A 1 525 ? 11.737 -18.022 -35.745 1.00 79.31 525 LEU A N 1
ATOM 4257 C CA . LEU A 1 525 ? 11.700 -16.656 -35.207 1.00 79.31 525 LEU A CA 1
ATOM 4258 C C . LEU A 1 525 ? 12.856 -15.797 -35.739 1.00 79.31 525 LEU A C 1
ATOM 4260 O O . LEU A 1 525 ? 12.639 -14.636 -36.089 1.00 79.31 525 LEU A O 1
ATOM 4264 N N . ALA A 1 526 ? 14.066 -16.353 -35.832 1.00 82.69 526 ALA A N 1
ATOM 4265 C CA . ALA A 1 526 ? 15.220 -15.661 -36.403 1.00 82.69 526 ALA A CA 1
ATOM 4266 C C . ALA A 1 526 ? 15.002 -15.315 -37.887 1.00 82.69 526 ALA A C 1
ATOM 4268 O O . ALA A 1 526 ? 15.242 -14.180 -38.288 1.00 82.69 526 ALA A O 1
ATOM 4269 N N . GLN A 1 527 ? 14.456 -16.238 -38.686 1.00 82.56 527 GLN A N 1
ATOM 4270 C CA . GLN A 1 527 ? 14.144 -15.988 -40.100 1.00 82.56 527 GLN A CA 1
ATOM 4271 C C . GLN A 1 527 ? 13.103 -14.881 -40.289 1.00 82.56 527 GLN A C 1
ATOM 4273 O O . GLN A 1 527 ? 13.306 -13.982 -41.106 1.00 82.56 527 GLN A O 1
ATOM 4278 N N . VAL A 1 528 ? 12.003 -14.921 -39.528 1.00 82.12 528 VAL A N 1
ATOM 4279 C CA . VAL A 1 528 ? 10.966 -13.878 -39.572 1.00 82.12 528 VAL A CA 1
ATOM 4280 C C . VAL A 1 528 ? 11.558 -12.520 -39.193 1.00 82.12 528 VAL A C 1
ATOM 4282 O O . VAL A 1 528 ? 11.254 -11.505 -39.821 1.00 82.12 528 VAL A O 1
ATOM 4285 N N . TYR A 1 529 ? 12.429 -12.498 -38.185 1.00 86.44 529 TYR A N 1
ATOM 4286 C CA . TYR A 1 529 ? 13.136 -11.298 -37.762 1.00 86.44 529 TYR A CA 1
ATOM 4287 C C . TYR A 1 529 ? 14.067 -10.742 -38.846 1.00 86.44 529 TYR A C 1
ATOM 4289 O O . TYR A 1 529 ? 13.976 -9.559 -39.177 1.00 86.44 529 TYR A O 1
ATOM 4297 N N . ASP A 1 530 ? 14.913 -11.588 -39.434 1.00 84.94 530 ASP A N 1
ATOM 4298 C CA . ASP A 1 530 ? 15.899 -11.186 -40.439 1.00 84.94 530 ASP A CA 1
ATOM 4299 C C . ASP A 1 530 ? 15.264 -10.637 -41.718 1.00 84.94 530 ASP A C 1
ATOM 4301 O O . ASP A 1 530 ? 15.804 -9.721 -42.342 1.00 84.94 530 ASP A O 1
ATOM 4305 N N . GLN A 1 531 ? 14.098 -11.162 -42.094 1.00 83.50 531 GLN A N 1
ATOM 4306 C CA . GLN A 1 531 ? 13.353 -10.703 -43.265 1.00 83.50 531 GLN A CA 1
ATOM 4307 C C . GLN A 1 531 ? 12.629 -9.372 -43.028 1.00 83.50 531 GLN A C 1
ATOM 4309 O O . GLN A 1 531 ? 12.447 -8.604 -43.974 1.00 83.50 531 GLN A O 1
ATOM 4314 N N . ALA A 1 532 ? 12.213 -9.094 -41.789 1.00 82.88 532 ALA A N 1
ATOM 4315 C CA . ALA A 1 532 ? 11.271 -8.019 -41.497 1.00 82.88 532 ALA A CA 1
ATOM 4316 C C . ALA A 1 532 ? 11.874 -6.819 -40.754 1.00 82.88 532 ALA A C 1
ATOM 4318 O O . ALA A 1 532 ? 11.446 -5.682 -40.981 1.00 82.88 532 ALA A O 1
ATOM 4319 N N . HIS A 1 533 ? 12.845 -7.020 -39.859 1.00 86.94 533 HIS A N 1
ATOM 4320 C CA . HIS A 1 533 ? 13.330 -5.927 -39.022 1.00 86.94 533 HIS A CA 1
ATOM 4321 C C . HIS A 1 533 ? 14.266 -4.989 -39.810 1.00 86.94 533 HIS A C 1
ATOM 4323 O O . HIS A 1 533 ? 15.283 -5.447 -40.338 1.00 86.94 533 HIS A O 1
ATOM 4329 N N . PRO A 1 534 ? 14.031 -3.658 -39.825 1.00 82.12 534 PRO A N 1
ATOM 4330 C CA . PRO A 1 534 ? 14.799 -2.720 -40.660 1.00 82.12 534 PRO A CA 1
ATOM 4331 C C . PRO A 1 534 ? 16.312 -2.682 -40.399 1.00 82.12 534 PRO A C 1
ATOM 4333 O O . PRO A 1 534 ? 17.073 -2.181 -41.220 1.00 82.12 534 PRO A O 1
ATOM 4336 N N . ARG A 1 535 ? 16.748 -3.184 -39.238 1.00 84.75 535 ARG A N 1
ATOM 4337 C CA . ARG A 1 535 ? 18.157 -3.234 -38.813 1.00 84.75 535 ARG A CA 1
ATOM 4338 C C . ARG A 1 535 ? 18.669 -4.661 -38.557 1.00 84.75 535 ARG A C 1
ATOM 4340 O O . ARG A 1 535 ? 19.675 -4.822 -37.868 1.00 84.75 535 ARG A O 1
ATOM 4347 N N . ALA A 1 536 ? 17.977 -5.700 -39.043 1.00 81.56 536 ALA A N 1
ATOM 4348 C CA . ALA A 1 536 ? 18.437 -7.088 -38.888 1.00 81.56 536 ALA A CA 1
ATOM 4349 C C . ALA A 1 536 ? 19.713 -7.353 -39.701 1.00 81.56 536 ALA A C 1
ATOM 4351 O O . ALA A 1 536 ? 20.748 -7.755 -39.156 1.00 81.56 536 ALA A O 1
ATOM 4352 N N . ALA A 1 537 ? 19.647 -7.026 -40.994 1.00 70.12 537 ALA A N 1
ATOM 4353 C CA . ALA A 1 537 ? 20.711 -7.219 -41.962 1.00 70.12 537 ALA A CA 1
ATOM 4354 C C . ALA A 1 537 ? 21.486 -5.918 -42.221 1.00 70.12 537 ALA A C 1
ATOM 4356 O O . ALA A 1 537 ? 20.915 -4.878 -42.555 1.00 70.12 537 ALA A O 1
ATOM 4357 N N . ALA A 1 538 ? 22.814 -5.985 -42.132 1.00 45.09 538 ALA A N 1
ATOM 4358 C CA . ALA A 1 538 ? 23.667 -5.021 -42.805 1.00 45.09 538 ALA A CA 1
ATOM 4359 C C . ALA A 1 538 ? 23.450 -5.168 -44.318 1.00 45.09 538 ALA A C 1
ATOM 4361 O O . ALA A 1 538 ? 23.616 -6.264 -44.835 1.00 45.09 538 ALA A O 1
ATOM 4362 N N . SER A 1 539 ? 23.083 -4.074 -44.996 1.00 33.38 539 SER A N 1
ATOM 4363 C CA . SER A 1 539 ? 23.392 -3.808 -46.407 1.00 33.38 539 SER A CA 1
ATOM 4364 C C . SER A 1 539 ? 23.302 -5.029 -47.341 1.00 33.38 539 SER A C 1
ATOM 4366 O O . SER A 1 539 ? 24.261 -5.792 -47.465 1.00 33.38 539 SER A O 1
ATOM 4368 N N . LYS A 1 540 ? 22.231 -5.124 -48.145 1.00 29.48 540 LYS A N 1
ATOM 4369 C CA . LYS A 1 540 ? 22.388 -5.697 -49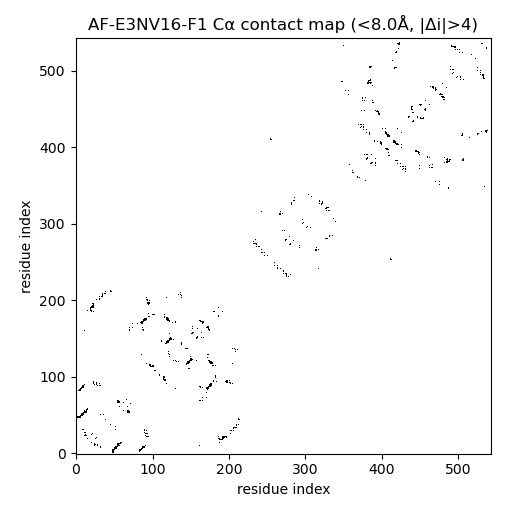.491 1.00 29.48 540 LYS A CA 1
ATOM 4370 C C . LYS A 1 540 ? 23.517 -4.913 -50.163 1.00 29.48 540 LYS A C 1
ATOM 4372 O O . LYS A 1 540 ? 23.296 -3.793 -50.618 1.00 29.48 540 LYS A O 1
ATOM 4377 N N . ILE A 1 541 ? 24.721 -5.481 -50.174 1.00 28.69 541 ILE A N 1
ATOM 4378 C CA . ILE A 1 541 ? 25.777 -5.067 -51.085 1.00 28.69 541 ILE A CA 1
ATOM 4379 C C . ILE A 1 541 ? 25.146 -5.237 -52.464 1.00 28.69 541 ILE A C 1
ATOM 4381 O O . ILE A 1 541 ? 24.823 -6.351 -52.878 1.00 28.69 541 ILE A O 1
ATOM 4385 N N . LYS A 1 542 ? 24.837 -4.112 -53.111 1.00 28.97 542 LYS A N 1
ATOM 4386 C CA . LYS A 1 542 ? 24.575 -4.101 -54.543 1.00 28.97 542 LYS A CA 1
ATOM 4387 C C . LYS A 1 542 ? 25.859 -4.613 -55.193 1.00 28.97 542 LYS A C 1
ATOM 4389 O O . LYS A 1 542 ? 26.904 -3.996 -54.994 1.00 28.97 542 LYS A O 1
ATOM 4394 N N . ASN A 1 543 ? 25.765 -5.751 -55.877 1.00 31.11 543 ASN A N 1
ATOM 4395 C CA . ASN A 1 543 ? 26.717 -6.093 -56.931 1.00 31.11 543 ASN A CA 1
ATOM 4396 C C . ASN A 1 543 ? 26.734 -4.989 -57.987 1.00 31.11 543 ASN A C 1
ATOM 4398 O O . ASN A 1 543 ? 25.644 -4.414 -58.236 1.00 31.11 543 ASN A O 1
#

Foldseek 3Di:
DAALAEEEEEFEDDAQDPAPCQLFGVLQVVLLVVLVVLCVVVVVLFNHHYHYDYWYQCDPPRNPHCPTRLLVVLVVCLVSLVRYPEYEYEGRQFAADQPWFFQDDPPVVVPDDRGLQAKEKQFEPVQQVVLVLLQVLLVVVVPGHYHYHYDHLPDPLRVSDSQSSNVVSVHRYIYIHSSCVRTVPCGSHNPSDNVNTDVVSSVSSSSSVNSSRDDDDDCPVVVVVVVLVVLLVVLLVVQLVLLVVVLVVVVVVLDDPVVSVLLNVLSNLLSVLCSVVVHRPQRDALVSLVVSLVCCCVPVVDDPVSSVSSLVSLQVSLVVCCVVVNHVDRNSPPRDDPDPPDPPQPQCDPVLLCLLLVDDADPDPVSNLLCLLLSLLSQCLQFLVDDLVQLLQFFPLQADLPLQWGWTQDGPRDIAITHGAPSSSVSLVSNVVCQVCLVFDPDRRQRSHADSVSHGDDSVNSQVSQQVSSVSSVHPDSGGSNSSSVSNLVQLCVQQVDNPLSCRSNVPPPPDPDDPDDPVNSVVSLVSSCRGRPRRDDDPPDD

InterPro domains:
  IPR002104 Integrase, catalytic domain [PF00589] (351-523)
  IPR002104 Integrase, catalytic domain [PS51898] (343-530)
  IPR004107 Integrase, SAM-like, N-terminal [PF02899] (252-323)
  IPR007484 Peptidase M28 [PF04389] (5-205)
  IPR010998 Integrase/recombinase, N-terminal [G3DSA:1.10.150.130] (234-342)
  IPR011010 DNA breaking-rejoining enzyme, catalytic core [SSF56349] (242-530)
  IPR013762 Integrase-like, catalytic domain superfamily [G3DSA:1.10.443.10] (348-530)
  IPR018247 EF-Hand 1, calcium-binding site [PS00018] (23-35)
  IPR023009 Tyrosine recombinase XerC/XerD [MF_01808] (241-536)
  IPR044068 Core-binding (CB) domain [PS51900] (237-322)
  IPR050090 Bacterial tyrosine recombinase XerC/XerD complex [PTHR30349] (242-530)

Organism: Caenorhabditis remanei (NCBI:txid31234)

Radius of gyration: 34.3 Å; Cα contacts (8 Å, |Δi|>4): 792; chains: 1; bounding box: 64×55×106 Å

Sequence (543 aa):
MGHAKKVIVGAHYDVYGNFKGADDNASGVVGLIEIARILAANKASLKQNVDFVFYTLEEPPYFRTEHMGSYIHAQSILKQKDQIQAVYILEMIGYFDHKNVQDYPSGLALFYPKHGNFIGAVSNFTSRGLGEKYCDAMKALKRLDCQRLIAPSFVQGVDFSDHLNYWRFDIPAIMITDTAFFRNKHYHTQEDTVEKLNLNKMAEVINGCGVYSFTRLIFFNLVISFAILIKGELMQYGAMQLLSMWIKDRKIQNQSVHTLDAYFRDVSNFIDFCYDKQIELKQVEAADLREYVAYRVEKDQLSTSSLQRHLTSIRQFMKWAKQGGYLEINAADDFQIKRQARPLPGMIDIETVNQIMDQPEPEKPIEKQLWLRDKAILELLYSSGLRLAEVQSLAIRDIDFTRHLLRITGKGNKTRIVPFGSKARDSLIEWLKIYRIWQGEFSPESLVFITQRGTSISPRQIENRVKYQALRAGVNVDLHPHLLRHCFASHMLSNSGDLRAVQEMLGHSNLTTTQIYTHVDFDHLAQVYDQAHPRAAASKIKN